Protein AF-A0A163G6R0-F1 (afdb_monomer_lite)

Radius of gyration: 25.72 Å; chains: 1; bounding box: 91×45×69 Å

Secondary structure (DSSP, 8-state):
-PPP-----THHHHHHHHHHHH-HHHHHHT--TTHHHHHHHHHHHHH-HHHHHHHHGGGS-S-GGGEEEEEEEEEETTEEEEEEEEETT--EEEEEEEEESSSPPPHHHHHHHHTT--TTEEEEEEESS--TT--SSEEE-TTS-EEEEEEHHHHHHHHHHHHHHHHHH-HHHHHHHHHHHHHHHHHHHHHHTT---TTT-BS-TTSTT-HHHHHHHHTT-HHHHHHHHHHHHHHHHHHHHHHH-TTSPB-----TTTPPTT-EEEEEEEETTEEEEEEEEEEEEETTEEEEEEEEEETTEEEEEEE-SS-HHHHHHHHHHHTSSS----TTTB----B--SS-SSEEETTTEEEEEEEBPTT-BHHHHHHHHHHHHHHHHHTHHHHHHHHTPPP-

InterPro domains:
  IPR029470 PD-(D/E)XK nuclease superfamily 4 [PF14281] (31-180)

Sequence (396 aa):
MAEPSKQREEGSGIDKLSILEDSPLFNLSLSSKELFHSNMIVWLFQQYPILGAEILSHWIGDDESNYSLERITREEKNRDIVAYFRSDTGIERTLIIENKVKSHPNRSQLERYSDNAAKNDYFLLLSLSIPKYIKGASFQLNNGVTWSFLSYEELANQLETLVEKIKKLNFYHAQILGDYVQFIRQLHHISYLATVDIVNDTYNWYSTKHPLVSQLRKLRIHDLYLKHIHAYLADELEVTMKSRVPSLPHTSETDWKVTPAGHFFTNSGFTKGTGLSEIKYAVGLLRGNVIIIGVQFQGDQFRLFIECESGANEIAEKLNAAGDWFRFNIGGITNNLEYPSKGTLFNKYGNTFRYRYVKINSNTSIKQIVDTAVEYIVHAYNNQSEIQVKLGLDPM

Structure (mmCIF, N/CA/C/O backbone):
data_AF-A0A163G6R0-F1
#
_entry.id   AF-A0A163G6R0-F1
#
loop_
_atom_site.group_PDB
_atom_site.id
_atom_site.type_symbol
_atom_site.label_atom_id
_atom_site.label_alt_id
_atom_site.label_comp_id
_atom_site.label_asym_id
_atom_site.label_entity_id
_atom_site.label_seq_id
_atom_site.pdbx_PDB_ins_code
_atom_site.Cartn_x
_atom_site.Cartn_y
_atom_site.Cartn_z
_atom_site.occupancy
_atom_site.B_iso_or_equiv
_atom_site.auth_seq_id
_atom_site.auth_comp_id
_atom_site.auth_asym_id
_atom_site.auth_atom_id
_atom_site.pdbx_PDB_model_num
ATOM 1 N N . MET A 1 1 ? -66.344 8.270 -2.846 1.00 42.97 1 MET A N 1
ATOM 2 C CA . MET A 1 1 ? -65.426 7.745 -1.814 1.00 42.97 1 MET A CA 1
ATOM 3 C C . MET A 1 1 ? -64.238 8.681 -1.772 1.00 42.97 1 MET A C 1
ATOM 5 O O . MET A 1 1 ? -63.551 8.787 -2.776 1.00 42.97 1 MET A O 1
ATOM 9 N N . ALA A 1 2 ? -64.088 9.441 -0.690 1.00 39.56 2 ALA A N 1
ATOM 10 C CA . ALA A 1 2 ? -62.941 10.322 -0.500 1.00 39.56 2 ALA A CA 1
ATOM 11 C C . ALA A 1 2 ? -61.728 9.475 -0.083 1.00 39.56 2 ALA A C 1
ATOM 13 O O . ALA A 1 2 ? -61.854 8.632 0.805 1.00 39.56 2 ALA A O 1
ATOM 14 N N . GLU A 1 3 ? -60.588 9.670 -0.747 1.00 39.41 3 GLU A N 1
ATOM 15 C CA . GLU A 1 3 ? -59.309 9.105 -0.313 1.00 39.41 3 GLU A CA 1
ATOM 16 C C . GLU A 1 3 ? -58.952 9.649 1.076 1.00 39.41 3 GLU A C 1
ATOM 18 O O . GLU A 1 3 ? -59.081 10.855 1.310 1.00 39.41 3 GLU A O 1
ATOM 23 N N . PRO A 1 4 ? -58.495 8.803 2.013 1.00 45.06 4 PRO A N 1
ATOM 24 C CA . PRO A 1 4 ? -58.031 9.294 3.294 1.00 45.06 4 PRO A CA 1
ATOM 25 C C . PRO A 1 4 ? -56.703 10.029 3.087 1.00 45.06 4 PRO A C 1
ATOM 27 O O . PRO A 1 4 ? -55.713 9.453 2.629 1.00 45.06 4 PRO A O 1
ATOM 30 N N . SER A 1 5 ? -56.681 11.310 3.453 1.00 45.22 5 SER A N 1
ATOM 31 C CA . SER A 1 5 ? -55.469 12.117 3.533 1.00 45.22 5 SER A CA 1
ATOM 32 C C . SER A 1 5 ? -54.498 11.479 4.530 1.00 45.22 5 SER A C 1
ATOM 34 O O . SER A 1 5 ? -54.685 11.584 5.743 1.00 45.22 5 SER A O 1
ATOM 36 N N . LYS A 1 6 ? -53.447 10.819 4.032 1.00 49.41 6 LYS A N 1
ATOM 37 C CA . LYS A 1 6 ? -52.290 10.436 4.848 1.00 49.41 6 LYS A CA 1
ATOM 38 C C . LYS A 1 6 ? -51.552 11.710 5.250 1.00 49.41 6 LYS A C 1
ATOM 40 O O . LYS A 1 6 ? -50.696 12.189 4.509 1.00 49.41 6 LYS A O 1
ATOM 45 N N . GLN A 1 7 ? -51.883 12.259 6.416 1.00 44.28 7 GLN A N 1
ATOM 46 C CA . GLN A 1 7 ? -50.962 13.147 7.116 1.00 44.28 7 GLN A CA 1
ATOM 47 C C . GLN A 1 7 ? -49.671 12.349 7.349 1.00 44.28 7 GLN A C 1
ATOM 49 O O . GLN A 1 7 ? -49.687 11.295 7.983 1.00 44.28 7 GLN A O 1
ATOM 54 N N . ARG A 1 8 ? -48.567 12.783 6.731 1.00 48.62 8 ARG A N 1
ATOM 55 C CA . ARG A 1 8 ? -47.242 12.210 6.983 1.00 48.62 8 ARG A CA 1
ATOM 56 C C . ARG A 1 8 ? -46.828 12.647 8.385 1.00 48.62 8 ARG A C 1
ATOM 58 O O . ARG A 1 8 ? -46.503 13.809 8.589 1.00 48.62 8 ARG A O 1
ATOM 65 N N . GLU A 1 9 ? -46.875 11.729 9.341 1.00 49.00 9 GLU A N 1
ATOM 66 C CA . GLU A 1 9 ? -46.348 11.944 10.689 1.00 49.00 9 GLU A CA 1
ATOM 67 C C . GLU A 1 9 ? -44.815 11.975 10.641 1.00 49.00 9 GLU A C 1
ATOM 69 O O . GLU A 1 9 ? -44.150 10.947 10.792 1.00 49.00 9 GLU A O 1
ATOM 74 N N . GLU A 1 10 ? -44.251 13.161 10.407 1.00 46.97 10 GLU A N 1
ATOM 75 C CA . GLU A 1 10 ? -42.801 13.406 10.368 1.00 46.97 10 GLU A CA 1
ATOM 76 C C . GLU A 1 10 ? -42.101 13.005 11.682 1.00 46.97 10 GLU A C 1
ATOM 78 O O . GLU A 1 10 ? -40.976 12.510 11.649 1.00 46.97 10 GLU A O 1
ATOM 83 N N . GLY A 1 11 ? -42.793 13.094 12.827 1.00 46.81 11 GLY A N 1
ATOM 84 C CA . GLY A 1 11 ? -42.267 12.684 14.137 1.00 46.81 11 GLY A CA 1
ATOM 85 C C . GLY A 1 11 ? -41.989 11.179 14.276 1.00 46.81 11 GLY A C 1
ATOM 86 O O . GLY A 1 11 ? -41.024 10.803 14.927 1.00 46.81 11 GLY A O 1
ATOM 87 N N . SER A 1 12 ? -42.755 10.313 13.597 1.00 48.72 12 SER A N 1
ATOM 88 C CA . SER A 1 12 ? -42.547 8.848 13.627 1.00 48.72 12 SER A CA 1
ATOM 89 C C . SER A 1 12 ? -41.352 8.377 12.783 1.00 48.72 12 SER A C 1
ATOM 91 O O . SER A 1 12 ? -40.947 7.213 12.848 1.00 48.72 12 SER A O 1
ATOM 93 N N . GLY A 1 13 ? -40.823 9.265 11.932 1.00 43.59 13 GLY A N 1
ATOM 94 C CA . GLY A 1 13 ? -39.677 8.990 11.072 1.00 43.59 13 GLY A CA 1
ATOM 95 C C . GLY A 1 13 ? -38.349 9.084 11.817 1.00 43.59 13 GLY A C 1
ATOM 96 O O . GLY A 1 13 ? -37.465 8.277 11.551 1.00 43.59 13 GLY A O 1
ATOM 97 N N . ILE A 1 14 ? -38.230 10.010 12.772 1.00 58.19 14 ILE A N 1
ATOM 98 C CA . ILE A 1 14 ? -36.992 10.256 13.530 1.00 58.19 14 ILE A CA 1
ATOM 99 C C . ILE A 1 14 ? -36.628 9.037 14.390 1.00 58.19 14 ILE A C 1
ATOM 101 O O . ILE A 1 14 ? -35.497 8.566 14.321 1.00 58.19 14 ILE A O 1
ATOM 105 N N . ASP A 1 15 ? -37.604 8.435 15.072 1.00 58.03 15 ASP A N 1
ATOM 106 C CA . ASP A 1 15 ? -37.396 7.208 15.860 1.00 58.03 15 ASP A CA 1
ATOM 107 C C . ASP A 1 15 ? -37.007 5.995 14.997 1.00 58.03 15 ASP A C 1
ATOM 109 O O . ASP A 1 15 ? -36.406 5.040 15.476 1.00 58.03 15 ASP A O 1
ATOM 113 N N . LYS A 1 16 ? -37.344 5.999 13.702 1.00 59.19 16 LYS A N 1
ATOM 114 C CA . LYS A 1 16 ? -36.913 4.945 12.769 1.00 59.19 16 LYS A CA 1
ATOM 115 C C . LYS A 1 16 ? -35.513 5.192 12.220 1.00 59.19 16 LYS A C 1
ATOM 117 O O . LYS A 1 16 ? -34.847 4.230 11.842 1.00 59.19 16 LYS A O 1
ATOM 122 N N . LEU A 1 17 ? -35.082 6.452 12.156 1.00 63.09 17 LEU A N 1
ATOM 123 C CA . LEU A 1 17 ? -33.722 6.813 11.764 1.00 63.09 17 LEU A CA 1
ATOM 124 C C . LEU A 1 17 ? -32.729 6.407 12.853 1.00 63.09 17 LEU A C 1
ATOM 126 O O . LEU A 1 17 ? -31.742 5.760 12.517 1.00 63.09 17 LEU A O 1
ATOM 130 N N . SER A 1 18 ? -33.039 6.649 14.131 1.00 70.44 18 SER A N 1
ATOM 131 C CA . SER A 1 18 ? -32.190 6.192 15.242 1.00 70.44 18 SER A CA 1
ATOM 132 C C . SER A 1 18 ? -32.032 4.667 15.264 1.00 70.44 18 SER A C 1
ATOM 134 O O . SER A 1 18 ? -30.924 4.168 15.406 1.00 70.44 18 SER A O 1
ATOM 136 N N . ILE A 1 19 ? -33.097 3.904 14.975 1.00 74.69 19 ILE A N 1
ATOM 137 C CA . ILE A 1 19 ? -33.014 2.435 14.832 1.00 74.69 19 ILE A CA 1
ATOM 138 C C . ILE A 1 19 ? -32.020 2.013 13.733 1.00 74.69 19 ILE A C 1
ATOM 140 O O . ILE A 1 19 ? -31.341 0.991 13.868 1.00 74.69 19 ILE A O 1
ATOM 144 N N . LEU A 1 20 ? -31.945 2.756 12.624 1.00 70.50 20 LEU A N 1
ATOM 145 C CA . LEU A 1 20 ? -30.980 2.475 11.558 1.00 70.50 20 LEU A CA 1
ATOM 146 C C . LEU A 1 20 ? -29.564 2.903 11.952 1.00 70.50 20 LEU A C 1
ATOM 148 O O . LEU A 1 20 ? -28.630 2.143 11.705 1.00 70.50 20 LEU A O 1
ATOM 152 N N . GLU A 1 21 ? -29.403 4.062 12.587 1.00 74.69 21 GLU A N 1
ATOM 153 C CA . GLU A 1 21 ? -28.114 4.554 13.097 1.00 74.69 21 GLU A CA 1
ATOM 154 C C . GLU A 1 21 ? -27.514 3.612 14.150 1.00 74.69 21 GLU A C 1
ATOM 156 O O . GLU A 1 21 ? -26.311 3.343 14.125 1.00 74.69 21 GLU A O 1
ATOM 161 N N . ASP A 1 22 ? -28.352 3.018 14.997 1.00 79.31 22 ASP A N 1
ATOM 162 C CA . ASP A 1 22 ? -27.940 2.049 16.013 1.00 79.31 22 ASP A CA 1
ATOM 163 C C . ASP A 1 22 ? -27.704 0.648 15.430 1.00 79.31 22 ASP A C 1
ATOM 165 O O . ASP A 1 22 ? -26.999 -0.168 16.028 1.00 79.31 22 ASP A O 1
ATOM 169 N N . SER A 1 23 ? -28.242 0.351 14.242 1.00 76.75 23 SER A N 1
ATOM 170 C CA . SER A 1 23 ? -28.108 -0.961 13.613 1.00 76.75 23 SER A CA 1
ATOM 171 C C . SER A 1 23 ? -26.678 -1.200 13.110 1.00 76.75 23 SER A C 1
ATOM 173 O O . SER A 1 23 ? -26.231 -0.529 12.168 1.00 76.75 23 SER A O 1
ATOM 175 N N . PRO A 1 24 ? -25.962 -2.221 13.625 1.00 77.38 24 PRO A N 1
ATOM 176 C CA . PRO A 1 24 ? -24.638 -2.561 13.115 1.00 77.38 24 PRO A CA 1
ATOM 177 C C . PRO A 1 24 ? -24.695 -2.937 11.634 1.00 77.38 24 PRO A C 1
ATOM 179 O O . PRO A 1 24 ? -23.889 -2.470 10.839 1.00 77.38 24 PRO A O 1
ATOM 182 N N . LEU A 1 25 ? -25.686 -3.733 11.221 1.00 77.38 25 LEU A N 1
ATOM 183 C CA . LEU A 1 25 ? -25.806 -4.177 9.829 1.00 77.38 25 LEU A CA 1
ATOM 184 C C . LEU A 1 25 ? -26.033 -3.014 8.864 1.00 77.38 25 LEU A C 1
ATOM 186 O O . LEU A 1 25 ? -25.493 -3.033 7.758 1.00 77.38 25 LEU A O 1
ATOM 190 N N . PHE A 1 26 ? -26.797 -1.999 9.275 1.00 71.94 26 PHE A N 1
ATOM 191 C CA . PHE A 1 26 ? -26.975 -0.803 8.461 1.00 71.94 26 PHE A CA 1
ATOM 192 C C . PHE A 1 26 ? -25.646 -0.061 8.301 1.00 71.94 26 PHE A C 1
ATOM 194 O O . PHE A 1 26 ? -25.218 0.150 7.167 1.00 71.94 26 PHE A O 1
ATOM 201 N N . ASN A 1 27 ? -24.933 0.213 9.398 1.00 72.44 27 ASN A N 1
ATOM 202 C CA . ASN A 1 27 ? -23.623 0.874 9.363 1.00 72.44 27 ASN A CA 1
ATOM 203 C C . ASN A 1 27 ? -22.598 0.124 8.498 1.00 72.44 27 ASN A C 1
ATOM 205 O O . ASN A 1 27 ? -21.865 0.735 7.715 1.00 72.44 27 ASN A O 1
ATOM 209 N N . LEU A 1 28 ? -22.579 -1.207 8.575 1.00 76.56 28 LEU A N 1
ATOM 210 C CA . LEU A 1 28 ? -21.719 -2.048 7.743 1.00 76.56 28 LEU A CA 1
ATOM 211 C C . LEU A 1 28 ? -22.122 -2.011 6.257 1.00 76.56 28 LEU A C 1
ATOM 213 O O . LEU A 1 28 ? -21.251 -2.028 5.384 1.00 76.56 28 LEU A O 1
ATOM 217 N N . SER A 1 29 ? -23.420 -1.916 5.949 1.00 64.94 29 SER A N 1
ATOM 218 C CA . SER A 1 29 ? -23.933 -1.903 4.568 1.00 64.94 29 SER A CA 1
ATOM 219 C C . SER A 1 29 ? -23.537 -0.664 3.756 1.00 64.94 29 SER A C 1
ATOM 221 O O . SER A 1 29 ? -23.479 -0.732 2.530 1.00 64.94 29 SER A O 1
ATOM 223 N N . LEU A 1 30 ? -23.210 0.449 4.420 1.00 61.50 30 LEU A N 1
ATOM 224 C CA . LEU A 1 30 ? -22.881 1.729 3.780 1.00 61.50 30 LEU A CA 1
ATOM 225 C C . LEU A 1 30 ? -21.508 1.744 3.080 1.00 61.50 30 LEU A C 1
ATOM 227 O O . LEU A 1 30 ? -21.085 2.779 2.569 1.00 61.50 30 LEU A O 1
ATOM 231 N N . SER A 1 31 ? -20.773 0.629 3.082 1.00 60.69 31 SER A N 1
ATOM 232 C CA . SER A 1 31 ? -19.325 0.644 2.900 1.00 60.69 31 SER A CA 1
ATOM 233 C C . SER A 1 31 ? -18.798 -0.241 1.766 1.00 60.69 31 SER A C 1
ATOM 235 O O . SER A 1 31 ? -19.304 -1.322 1.465 1.00 60.69 31 SER A O 1
ATOM 237 N N . SER A 1 32 ? -17.694 0.202 1.154 1.00 63.94 32 SER A N 1
ATOM 238 C CA . SER A 1 32 ? -16.769 -0.717 0.485 1.00 63.94 32 SER A CA 1
ATOM 239 C C . SER A 1 32 ? -15.986 -1.500 1.549 1.00 63.94 32 SER A C 1
ATOM 241 O O . SER A 1 32 ? -15.882 -1.053 2.685 1.00 63.94 32 SER A O 1
ATOM 243 N N . LYS A 1 33 ? -15.359 -2.632 1.197 1.00 62.81 33 LYS A N 1
ATOM 244 C CA . LYS A 1 33 ? -14.623 -3.458 2.182 1.00 62.81 33 LYS A CA 1
ATOM 245 C C . LYS A 1 33 ? -13.584 -2.702 3.035 1.00 62.81 33 LYS A C 1
ATOM 247 O O . LYS A 1 33 ? -13.206 -3.227 4.061 1.00 62.81 33 LYS A O 1
ATOM 252 N N . GLU A 1 34 ? -13.059 -1.554 2.597 1.00 65.50 34 GLU A N 1
ATOM 253 C CA . GLU A 1 34 ? -12.105 -0.765 3.404 1.00 65.50 34 GLU A CA 1
ATOM 254 C C . GLU A 1 34 ? -12.852 0.112 4.418 1.00 65.50 34 GLU A C 1
ATOM 256 O O . GLU A 1 34 ? -12.604 0.029 5.617 1.00 65.50 34 GLU A O 1
ATOM 261 N N . LEU A 1 35 ? -13.882 0.825 3.953 1.00 81.94 35 LEU A N 1
ATOM 262 C CA . LEU A 1 35 ? -14.764 1.633 4.797 1.00 81.94 35 LEU A CA 1
ATOM 263 C C . LEU A 1 35 ? -15.537 0.789 5.823 1.00 81.94 35 LEU A C 1
ATOM 265 O O . LEU A 1 35 ? -15.891 1.306 6.874 1.00 81.94 35 LEU A O 1
ATOM 269 N N . PHE A 1 36 ? -15.758 -0.500 5.548 1.00 87.75 36 PHE A N 1
ATOM 270 C CA . PHE A 1 36 ? -16.433 -1.439 6.448 1.00 87.75 36 PHE A CA 1
ATOM 271 C C . PHE A 1 36 ? -15.798 -1.458 7.836 1.00 87.75 36 PHE A C 1
ATOM 273 O O . PHE A 1 36 ? -16.500 -1.387 8.842 1.00 87.75 36 PHE A O 1
ATOM 280 N N . HIS A 1 37 ? -14.468 -1.511 7.892 1.00 91.12 37 HIS A N 1
ATOM 281 C CA . HIS A 1 37 ? -13.747 -1.621 9.154 1.00 91.12 37 HIS A CA 1
ATOM 282 C C . HIS A 1 37 ? -13.792 -0.314 9.941 1.00 91.12 37 HIS A C 1
ATOM 284 O O . HIS A 1 37 ? -14.071 -0.330 11.138 1.00 91.12 37 HIS A O 1
ATOM 290 N N . SER A 1 38 ? -13.610 0.823 9.265 1.00 92.31 38 SER A N 1
ATOM 291 C CA . SER A 1 38 ? -13.758 2.128 9.910 1.00 92.31 38 SER A CA 1
ATOM 292 C C . SER A 1 38 ? -15.194 2.362 10.388 1.00 92.31 38 SER A C 1
ATOM 294 O O . SER A 1 38 ? -15.383 2.870 11.488 1.00 92.31 38 SER A O 1
ATOM 296 N N . ASN A 1 39 ? -16.211 1.941 9.623 1.00 91.31 39 ASN A N 1
ATOM 297 C CA . ASN A 1 39 ? -17.617 2.008 10.044 1.00 91.31 39 ASN A CA 1
ATOM 298 C C . ASN A 1 39 ? -17.863 1.175 11.296 1.00 91.31 39 ASN A C 1
ATOM 300 O O . ASN A 1 39 ? -18.479 1.670 12.231 1.00 91.31 39 ASN A O 1
ATOM 304 N N . MET A 1 40 ? -17.364 -0.061 11.322 1.00 94.12 40 MET A N 1
ATOM 305 C CA . MET A 1 40 ? -17.525 -0.952 12.466 1.00 94.12 40 MET A CA 1
ATOM 306 C C . MET A 1 40 ? -16.916 -0.358 13.742 1.00 94.12 40 MET A C 1
ATOM 308 O O . MET A 1 40 ? -17.565 -0.347 14.784 1.00 94.12 40 MET A O 1
ATOM 312 N N . ILE A 1 41 ? -15.685 0.159 13.654 1.00 95.56 41 ILE A N 1
ATOM 313 C CA . ILE A 1 41 ? -14.967 0.746 14.797 1.00 95.56 41 ILE A CA 1
ATOM 314 C C . ILE A 1 41 ? -15.673 2.013 15.290 1.00 95.56 41 ILE A C 1
ATOM 316 O O . ILE A 1 41 ? -15.915 2.156 16.487 1.00 95.56 41 ILE A O 1
ATOM 320 N N . VAL A 1 42 ? -16.033 2.920 14.375 1.00 95.56 42 VAL A N 1
ATOM 321 C CA . VAL A 1 42 ? -16.710 4.172 14.738 1.00 95.56 42 VAL A CA 1
ATOM 322 C C . VAL A 1 42 ? -18.091 3.904 15.323 1.00 95.56 42 VAL A C 1
ATOM 324 O O . VAL A 1 42 ? -18.382 4.437 16.388 1.00 95.56 42 VAL A O 1
ATOM 327 N N . TRP A 1 43 ? -18.899 3.038 14.705 1.00 95.75 43 TRP A N 1
ATOM 328 C CA . TRP A 1 43 ? -20.197 2.632 15.255 1.00 95.75 43 TRP A CA 1
ATOM 329 C C . TRP A 1 43 ? -20.040 2.056 16.665 1.00 95.75 43 TRP A C 1
ATOM 331 O O . TRP A 1 43 ? -20.712 2.505 17.590 1.00 95.75 43 TRP A O 1
ATOM 341 N N . LEU A 1 44 ? -19.105 1.120 16.864 1.00 96.88 44 LEU A N 1
ATOM 342 C CA . LEU A 1 44 ? -18.897 0.476 18.161 1.00 96.88 44 LEU A CA 1
ATOM 343 C C . LEU A 1 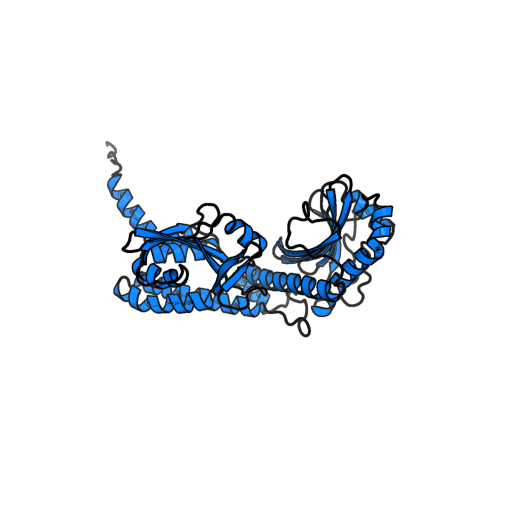44 ? -18.600 1.499 19.263 1.00 96.88 44 LEU A C 1
ATOM 345 O O . LEU A 1 44 ? -19.191 1.439 20.339 1.00 96.88 44 LEU A O 1
ATOM 349 N N . PHE A 1 45 ? -17.698 2.443 19.001 1.00 97.50 45 PHE A N 1
ATOM 350 C CA . PHE A 1 45 ? -17.276 3.421 20.002 1.00 97.50 45 PHE A CA 1
ATOM 351 C C . PHE A 1 45 ? -18.218 4.624 20.127 1.00 97.50 45 PHE A C 1
ATOM 353 O O . PHE A 1 45 ? -18.190 5.289 21.156 1.00 97.50 45 PHE A O 1
ATOM 360 N N . GLN A 1 46 ? -19.103 4.867 19.157 1.00 96.06 46 GLN A N 1
ATOM 361 C CA . GLN A 1 46 ? -20.248 5.768 19.341 1.00 96.06 46 GLN A CA 1
ATOM 362 C C . GLN A 1 46 ? -21.308 5.149 20.257 1.00 96.06 46 GLN A C 1
ATOM 364 O O . GLN A 1 46 ? -21.849 5.837 21.117 1.00 96.06 46 GLN A O 1
ATOM 369 N N . GLN A 1 47 ? -21.572 3.849 20.107 1.00 95.81 47 GLN A N 1
ATOM 370 C CA . GLN A 1 47 ? -22.549 3.126 20.927 1.00 95.81 47 GLN A CA 1
ATOM 371 C C . GLN A 1 47 ? -22.035 2.844 22.347 1.00 95.81 47 GLN A C 1
ATOM 373 O O . GLN A 1 47 ? -22.808 2.812 23.304 1.00 95.81 47 GLN A O 1
ATOM 378 N N . TYR A 1 48 ? -20.722 2.654 22.501 1.00 97.31 48 TYR A N 1
ATOM 379 C CA . TYR A 1 48 ? -20.079 2.334 23.776 1.00 97.31 48 TYR A CA 1
ATOM 380 C C . TYR A 1 48 ? -18.876 3.250 24.056 1.00 97.31 48 TYR A C 1
ATOM 382 O O . TYR A 1 48 ? -17.747 2.760 24.139 1.00 97.31 48 TYR A O 1
ATOM 390 N N . PRO A 1 49 ? -19.075 4.568 24.244 1.00 96.31 49 PRO A N 1
ATOM 391 C CA . PRO A 1 49 ? -17.978 5.534 24.344 1.00 96.31 49 PRO A CA 1
ATOM 392 C C . PRO A 1 49 ? -17.051 5.287 25.538 1.00 96.31 49 PRO A C 1
ATOM 394 O O . PRO A 1 49 ? -15.844 5.458 25.412 1.00 96.31 49 PRO A O 1
ATOM 397 N N . ILE A 1 50 ? -17.576 4.795 26.666 1.00 95.69 50 ILE A N 1
ATOM 398 C CA . ILE A 1 50 ? -16.761 4.420 27.836 1.00 95.69 50 ILE A CA 1
ATOM 399 C C . ILE A 1 50 ? -15.802 3.269 27.492 1.00 95.69 50 ILE A C 1
ATOM 401 O O . ILE A 1 50 ? -14.629 3.312 27.848 1.00 95.69 50 ILE A O 1
ATOM 405 N N . LEU A 1 51 ? -16.282 2.253 26.764 1.00 96.38 51 LEU A N 1
ATOM 406 C CA . LEU A 1 51 ? -15.442 1.135 26.319 1.00 96.38 51 LEU A CA 1
ATOM 407 C C . LEU A 1 51 ? -14.485 1.563 25.199 1.00 96.38 51 LEU A C 1
ATOM 409 O O . LEU A 1 51 ? -13.370 1.061 25.113 1.00 96.38 51 LEU A O 1
ATOM 413 N N . GLY A 1 52 ? -14.903 2.508 24.353 1.00 95.94 52 GLY A N 1
ATOM 414 C CA . GLY A 1 52 ? -14.032 3.132 23.362 1.00 95.94 52 GLY A CA 1
ATOM 415 C C . GLY A 1 52 ? -12.885 3.904 24.003 1.00 95.94 52 GLY A C 1
ATOM 416 O O . GLY A 1 52 ? -11.752 3.775 23.548 1.00 95.94 52 GLY A O 1
ATOM 417 N N . ALA A 1 53 ? -13.154 4.639 25.085 1.00 95.00 53 ALA A N 1
ATOM 418 C CA . ALA A 1 53 ? -12.125 5.312 25.868 1.00 95.00 53 ALA A CA 1
ATOM 419 C C . ALA A 1 53 ? -11.147 4.309 26.490 1.00 95.00 53 ALA A C 1
ATOM 421 O O . ALA A 1 53 ? -9.948 4.500 26.342 1.00 95.00 53 ALA A O 1
ATOM 422 N N . GLU A 1 54 ? -11.644 3.210 27.076 1.00 93.38 54 GLU A N 1
ATOM 423 C CA . GLU A 1 54 ? -10.806 2.136 27.638 1.00 93.38 54 GLU A CA 1
ATOM 424 C C . GLU A 1 54 ? -9.808 1.570 26.620 1.00 93.38 54 GLU A C 1
ATOM 426 O O . GLU A 1 54 ? -8.688 1.229 26.979 1.00 93.38 54 GLU A O 1
ATOM 431 N N . ILE A 1 55 ? -10.196 1.467 25.348 1.00 94.44 55 ILE A N 1
ATOM 432 C CA . ILE A 1 55 ? -9.308 0.964 24.301 1.00 94.44 55 ILE A CA 1
ATOM 433 C C . ILE A 1 55 ? -8.384 2.060 23.770 1.00 94.44 55 ILE A C 1
ATOM 435 O O . ILE A 1 55 ? -7.170 1.878 23.734 1.00 94.44 55 ILE A O 1
ATOM 439 N N . LEU A 1 56 ? -8.942 3.189 23.338 1.00 95.69 56 LEU A N 1
ATOM 440 C CA . LEU A 1 56 ? -8.226 4.170 22.524 1.00 95.69 56 LEU A CA 1
ATOM 441 C C . LEU A 1 56 ? -7.361 5.156 23.323 1.00 95.69 56 LEU A C 1
ATOM 443 O O . LEU A 1 56 ? -6.475 5.780 22.731 1.00 95.69 56 LEU A O 1
ATOM 447 N N . SER A 1 57 ? -7.582 5.314 24.632 1.00 93.62 57 SER A N 1
ATOM 448 C CA . SER A 1 57 ? -6.801 6.256 25.446 1.00 93.62 57 SER A CA 1
ATOM 449 C C . SER A 1 57 ? -5.314 5.884 25.540 1.00 93.62 57 SER A C 1
ATOM 451 O O . SER A 1 57 ? -4.479 6.769 25.711 1.00 93.62 57 SER A O 1
ATOM 453 N N . HIS A 1 58 ? -4.962 4.621 25.282 1.00 92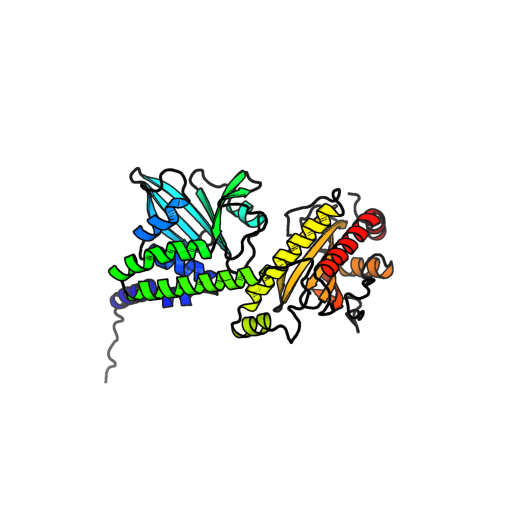.06 58 HIS A N 1
ATOM 454 C CA . HIS A 1 58 ? -3.579 4.134 25.224 1.00 92.06 58 HIS A CA 1
ATOM 455 C C . HIS A 1 58 ? -2.669 4.875 24.234 1.00 92.06 58 HIS A C 1
ATOM 457 O O . HIS A 1 58 ? -1.444 4.801 24.318 1.00 92.06 58 HIS A O 1
ATOM 463 N N . TRP A 1 59 ? -3.247 5.592 23.266 1.00 94.19 59 TRP A N 1
ATOM 464 C CA . TRP A 1 59 ? -2.486 6.281 22.221 1.00 94.19 59 TRP A CA 1
ATOM 465 C C . TRP A 1 59 ? -2.541 7.800 22.300 1.00 94.19 59 TRP A C 1
ATOM 467 O O . TRP A 1 59 ? -2.039 8.458 21.392 1.00 94.19 59 TRP A O 1
ATOM 477 N N . ILE A 1 60 ? -3.107 8.371 23.366 1.00 92.56 60 ILE A N 1
ATOM 478 C CA . ILE A 1 60 ? -3.182 9.829 23.535 1.00 92.56 60 ILE A CA 1
ATOM 479 C C . ILE A 1 60 ? -2.171 10.370 24.551 1.00 92.56 60 ILE A C 1
ATOM 481 O O . ILE A 1 60 ? -2.381 11.446 25.096 1.00 92.56 60 ILE A O 1
ATOM 485 N N . GLY A 1 61 ? -1.056 9.672 24.787 1.00 83.19 61 GLY A N 1
ATOM 486 C CA . GLY A 1 61 ? 0.049 10.121 25.644 1.00 83.19 61 GLY A CA 1
ATOM 487 C C . GLY A 1 61 ? -0.143 9.824 27.133 1.00 83.19 61 GLY A C 1
ATOM 488 O O . GLY A 1 61 ? -1.092 9.158 27.525 1.00 83.19 61 GLY A O 1
ATOM 489 N N . ASP A 1 62 ? 0.764 10.341 27.966 1.00 68.31 62 ASP A N 1
ATOM 490 C CA . ASP A 1 62 ? 0.814 10.001 29.391 1.00 68.31 62 ASP A CA 1
ATOM 491 C C . ASP A 1 62 ? -0.452 10.487 30.139 1.00 68.31 62 ASP A C 1
ATOM 493 O O . ASP A 1 62 ? -0.941 11.603 29.896 1.00 68.31 62 ASP A O 1
ATOM 497 N N . ASP A 1 63 ? -0.954 9.641 31.048 1.00 70.44 63 ASP A N 1
ATOM 498 C CA . ASP A 1 63 ? -2.180 9.786 31.863 1.00 70.44 63 ASP A CA 1
ATOM 499 C C . ASP A 1 63 ? -3.514 9.478 31.146 1.00 70.44 63 ASP A C 1
ATOM 501 O O . ASP A 1 63 ? -4.392 10.323 30.970 1.00 70.44 63 ASP A O 1
ATOM 505 N N . GLU A 1 64 ? -3.657 8.221 30.729 1.00 70.00 64 GLU A N 1
ATOM 506 C CA . GLU A 1 64 ? -4.778 7.685 29.945 1.00 70.00 64 GLU A CA 1
ATOM 507 C C . GLU A 1 64 ? -6.089 7.565 30.743 1.00 70.00 64 GLU A C 1
ATOM 509 O O . GLU A 1 64 ? -7.177 7.598 30.167 1.00 70.00 64 GLU A O 1
ATOM 514 N N . SER A 1 65 ? -6.001 7.428 32.073 1.00 70.88 65 SER A N 1
ATOM 515 C CA . SER A 1 65 ? -7.140 7.111 32.948 1.00 70.88 65 SER A CA 1
ATOM 516 C C . SER A 1 65 ? -8.127 8.261 33.162 1.00 70.88 65 SER A C 1
ATOM 518 O O . SER A 1 65 ? -9.223 8.023 33.663 1.00 70.88 65 SER A O 1
ATOM 520 N N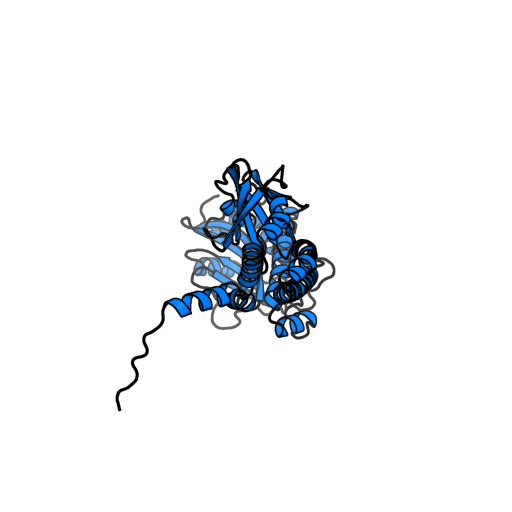 . ASN A 1 66 ? -7.757 9.486 32.780 1.00 85.69 66 ASN A N 1
ATOM 521 C CA . ASN A 1 66 ? -8.516 10.705 33.078 1.00 85.69 66 ASN A CA 1
ATOM 522 C C . ASN A 1 66 ? -9.233 11.306 31.857 1.00 85.69 66 ASN A C 1
ATOM 524 O O . ASN A 1 66 ? -9.639 12.465 31.915 1.00 85.69 66 ASN A O 1
ATOM 528 N N . TYR A 1 67 ? -9.351 10.568 30.746 1.00 91.88 67 TYR A N 1
ATOM 529 C CA . TYR A 1 67 ? -9.949 11.064 29.501 1.00 91.88 67 TYR A CA 1
ATOM 530 C C . TYR A 1 67 ? -11.230 10.314 29.121 1.00 91.88 67 TYR A C 1
ATOM 532 O O . TYR A 1 67 ? -11.247 9.084 29.042 1.00 91.88 67 TYR A O 1
ATOM 540 N N . SER A 1 68 ? -12.286 11.064 28.799 1.00 93.94 68 SER A N 1
ATOM 541 C CA . SER A 1 68 ? -13.505 10.553 28.166 1.00 93.94 68 SER A CA 1
ATOM 542 C C . SER A 1 68 ? -13.411 10.653 26.645 1.00 93.94 68 SER A C 1
ATOM 544 O O . SER A 1 68 ? -12.849 11.607 26.103 1.00 93.94 68 SER A O 1
ATOM 546 N N . LEU A 1 69 ? -13.990 9.679 25.938 1.00 96.88 69 LEU A N 1
ATOM 547 C CA . LEU A 1 69 ? -14.217 9.772 24.497 1.00 96.88 69 LEU A CA 1
ATOM 548 C C . LEU A 1 69 ? -15.485 10.602 24.248 1.00 96.88 69 LEU A C 1
ATOM 550 O O . LEU A 1 69 ? -16.594 10.123 24.473 1.00 96.88 69 LEU A O 1
ATOM 554 N N . GLU A 1 70 ? -15.317 11.833 23.770 1.00 96.25 70 GLU A N 1
ATOM 555 C CA . GLU A 1 70 ? -16.421 12.773 23.520 1.00 96.25 70 GLU A CA 1
ATOM 556 C C . GLU A 1 70 ? -17.070 12.542 22.155 1.00 96.25 70 GLU A C 1
ATOM 558 O O . GLU A 1 70 ? -18.286 12.623 21.989 1.00 96.25 70 GLU A O 1
ATOM 563 N N . ARG A 1 71 ? -16.238 12.289 21.141 1.00 96.06 71 ARG A N 1
ATOM 564 C CA . ARG A 1 71 ? -16.686 12.133 19.757 1.00 96.06 71 ARG A CA 1
ATOM 565 C C . ARG A 1 71 ? -15.732 11.235 18.995 1.00 96.06 71 ARG A C 1
ATOM 567 O O . ARG A 1 71 ? -14.521 11.353 19.130 1.00 96.06 71 ARG A O 1
ATOM 574 N N . ILE A 1 72 ? -16.274 10.410 18.111 1.00 96.81 72 ILE A N 1
ATOM 575 C CA . ILE A 1 72 ? -15.500 9.683 17.108 1.00 96.81 72 ILE A CA 1
ATOM 576 C C . ILE A 1 72 ? -16.201 9.776 15.753 1.00 96.81 72 ILE A C 1
ATOM 578 O O . ILE A 1 72 ? -17.426 9.674 15.661 1.00 96.81 72 ILE A O 1
ATOM 582 N N . THR A 1 73 ? -15.427 10.040 14.704 1.00 94.75 73 THR A N 1
ATOM 583 C CA . THR A 1 73 ? -15.926 10.316 13.348 1.00 94.75 73 THR A CA 1
ATOM 584 C C . THR A 1 73 ? -15.033 9.704 12.282 1.00 94.75 73 THR A C 1
ATOM 586 O O . THR A 1 73 ? -13.888 9.353 12.559 1.00 94.75 73 THR A O 1
ATOM 589 N N . ARG A 1 74 ? -15.551 9.604 11.054 1.00 92.12 74 ARG A N 1
ATOM 590 C CA . ARG A 1 74 ? -14.812 9.130 9.878 1.00 92.12 74 ARG A CA 1
ATOM 591 C C . ARG A 1 74 ? -14.628 10.229 8.845 1.00 92.12 74 ARG A C 1
ATOM 593 O O . ARG A 1 74 ? -15.443 11.146 8.780 1.00 92.12 74 ARG A O 1
ATOM 600 N N . GLU A 1 75 ? -13.619 10.051 7.997 1.00 85.25 75 GLU A N 1
ATOM 601 C CA . GLU A 1 75 ? -13.389 10.830 6.769 1.00 85.25 75 GLU A CA 1
ATOM 602 C C . GLU A 1 75 ? -13.290 12.354 7.005 1.00 85.25 75 GLU A C 1
ATOM 604 O O . GLU A 1 75 ? -13.475 13.159 6.090 1.00 85.25 75 GLU A O 1
ATOM 609 N N . GLU A 1 76 ? -12.940 12.780 8.227 1.00 84.81 76 GLU A N 1
ATOM 610 C CA . GLU A 1 76 ? -12.748 14.194 8.550 1.00 84.81 76 GLU A CA 1
ATOM 611 C C . GLU A 1 76 ? -11.419 14.672 7.947 1.00 84.81 76 GLU A C 1
ATOM 613 O O . GLU A 1 76 ? -10.345 14.197 8.313 1.00 84.81 76 GLU A O 1
ATOM 618 N N . LYS A 1 77 ? -11.479 15.620 7.001 1.00 80.94 77 LYS A N 1
ATOM 619 C CA . LYS A 1 77 ? -10.295 16.179 6.313 1.00 80.94 77 LYS A CA 1
ATOM 620 C C . LYS A 1 77 ? -9.414 15.103 5.647 1.00 80.94 77 LYS A C 1
ATOM 622 O O . LYS A 1 77 ? -8.191 15.213 5.660 1.00 80.94 77 LYS A O 1
ATOM 627 N N . ASN A 1 78 ? -10.037 14.088 5.040 1.00 80.62 78 ASN A N 1
ATOM 628 C CA . ASN A 1 78 ? -9.371 12.940 4.398 1.00 80.62 78 ASN A CA 1
ATOM 629 C C . ASN A 1 78 ? -8.607 12.008 5.362 1.00 80.62 78 ASN A C 1
ATOM 631 O O . ASN A 1 78 ? -7.690 11.313 4.920 1.00 80.62 78 ASN A O 1
ATOM 635 N N . ARG A 1 79 ? -8.965 12.006 6.654 1.00 86.19 79 ARG A N 1
ATOM 636 C CA . ARG A 1 79 ? -8.462 11.068 7.673 1.00 86.19 79 ARG A CA 1
ATOM 637 C C . ARG A 1 79 ? -9.483 9.958 7.894 1.00 86.19 79 ARG A C 1
ATOM 639 O O . ARG A 1 79 ? -10.670 10.259 8.007 1.00 86.19 79 ARG A O 1
ATOM 646 N N . ASP A 1 80 ? -9.048 8.705 7.994 1.00 91.00 80 ASP A N 1
ATOM 647 C CA . ASP A 1 80 ? -9.978 7.568 8.052 1.00 91.00 80 ASP A CA 1
ATOM 648 C C . ASP A 1 80 ? -10.869 7.588 9.300 1.00 91.00 80 ASP A C 1
ATOM 650 O O . ASP A 1 80 ? -12.094 7.473 9.180 1.00 91.00 80 ASP A O 1
ATOM 654 N N . ILE A 1 81 ? -10.275 7.749 10.488 1.00 95.81 81 ILE A N 1
ATOM 655 C CA . ILE A 1 81 ? -10.986 7.855 11.769 1.00 95.81 81 ILE A CA 1
ATOM 656 C C . ILE A 1 81 ? -10.333 8.946 12.624 1.00 95.81 81 ILE A C 1
ATOM 658 O O . ILE A 1 81 ? -9.109 9.052 12.696 1.00 95.81 81 ILE A O 1
ATOM 662 N N . VAL A 1 82 ? -11.153 9.746 13.304 1.00 96.94 82 VAL A N 1
ATOM 663 C CA . VAL A 1 82 ? -10.695 10.754 14.267 1.00 96.94 82 VAL A CA 1
ATOM 664 C C . VAL A 1 82 ? -11.507 10.635 15.550 1.00 96.94 82 VAL A C 1
ATOM 666 O O . VAL A 1 82 ? -12.738 10.693 15.503 1.00 96.94 82 VAL A O 1
ATOM 669 N N . ALA A 1 83 ? -10.819 10.467 16.677 1.00 97.62 83 ALA A N 1
ATOM 670 C CA . ALA A 1 83 ? -11.391 10.388 18.015 1.00 97.62 83 ALA A CA 1
ATOM 671 C C . ALA A 1 83 ? -10.962 11.601 18.853 1.00 97.62 83 ALA A C 1
ATOM 673 O O . ALA A 1 83 ? -9.790 11.972 18.875 1.00 97.62 83 ALA A O 1
ATOM 674 N N . TYR A 1 84 ? -11.921 12.214 19.537 1.00 97.00 84 TYR A N 1
ATOM 675 C CA . TYR A 1 84 ? -11.751 13.410 20.353 1.00 97.00 84 TYR A CA 1
ATOM 676 C C . TYR A 1 84 ? -11.953 13.050 21.811 1.00 97.00 84 TYR A C 1
ATOM 678 O O . TYR A 1 84 ? -12.993 12.503 22.186 1.00 97.00 84 TYR A O 1
ATOM 686 N N . PHE A 1 85 ? -10.963 13.401 22.614 1.00 96.69 85 PHE A N 1
ATOM 687 C CA . PHE A 1 85 ? -10.938 13.141 24.036 1.00 96.69 85 PHE A CA 1
ATOM 688 C C . PHE A 1 85 ? -10.925 14.439 24.817 1.00 96.69 85 PHE A C 1
ATOM 690 O O . PHE A 1 85 ? -10.311 15.423 24.390 1.00 96.69 85 PHE A O 1
ATOM 697 N N . ARG A 1 86 ? -11.549 14.414 25.992 1.00 94.81 86 ARG A N 1
ATOM 698 C CA . ARG A 1 86 ? -11.494 15.509 26.954 1.00 94.81 86 ARG A CA 1
ATOM 699 C C . ARG A 1 86 ? -11.156 14.960 28.332 1.00 94.81 86 ARG A C 1
ATOM 701 O O . ARG A 1 86 ? -11.702 13.941 28.738 1.00 94.81 86 ARG A O 1
ATOM 708 N N . SER A 1 87 ? -10.233 15.616 29.026 1.00 92.50 87 SER A N 1
ATOM 709 C CA . SER A 1 87 ? -9.957 15.293 30.423 1.00 92.50 87 SER A CA 1
ATOM 710 C C . SER A 1 87 ? -10.984 15.916 31.362 1.00 92.50 87 SER A C 1
ATOM 712 O O . SER A 1 87 ? -11.616 16.921 31.025 1.00 92.50 87 SER A O 1
ATOM 714 N N . ASP A 1 88 ? -11.037 15.432 32.601 1.00 88.44 88 ASP A N 1
ATOM 715 C CA . ASP A 1 88 ? -11.812 16.065 33.681 1.00 88.44 88 ASP A CA 1
ATOM 716 C C . ASP A 1 88 ? -11.412 17.535 33.936 1.00 88.44 88 ASP A C 1
ATOM 718 O O . ASP A 1 88 ? -12.197 18.338 34.439 1.00 88.44 88 ASP A O 1
ATOM 722 N N . THR A 1 89 ? -10.185 17.913 33.562 1.00 89.06 89 THR A N 1
ATOM 723 C CA . THR A 1 89 ? -9.652 19.283 33.655 1.00 89.06 89 THR A CA 1
ATOM 724 C C . THR A 1 89 ? -9.906 20.133 32.404 1.00 89.06 89 THR A C 1
ATOM 726 O O . THR A 1 89 ? -9.476 21.286 32.351 1.00 89.06 89 THR A O 1
ATOM 729 N N . GLY A 1 90 ? -10.604 19.594 31.399 1.00 90.38 90 GLY A N 1
ATOM 730 C CA . GLY A 1 90 ? -10.964 20.289 30.160 1.00 90.38 90 GLY A CA 1
ATOM 731 C C . GLY A 1 90 ? -9.876 20.301 29.081 1.00 90.38 90 GLY A C 1
ATOM 732 O O . GLY A 1 90 ? -10.005 21.039 28.106 1.00 90.38 90 GLY A O 1
ATOM 733 N N . ILE A 1 91 ? -8.809 19.510 29.227 1.00 91.19 91 ILE A N 1
ATOM 734 C CA . ILE A 1 91 ? -7.755 19.388 28.211 1.00 91.19 91 ILE A CA 1
ATOM 735 C C . ILE A 1 91 ? -8.269 18.514 27.071 1.00 91.19 91 ILE A C 1
ATOM 737 O O . ILE A 1 91 ? -8.707 17.389 27.297 1.00 91.19 91 ILE A O 1
ATOM 741 N N . GLU A 1 92 ? -8.183 19.019 25.843 1.00 94.25 92 GLU A N 1
ATOM 742 C CA . GLU A 1 92 ? -8.592 18.284 24.647 1.00 94.25 92 GLU A CA 1
ATOM 743 C C . GLU A 1 92 ? -7.400 17.588 23.984 1.00 94.25 92 GLU A C 1
ATOM 745 O O . GLU A 1 92 ? -6.323 18.182 23.826 1.00 94.25 92 GLU A O 1
ATOM 750 N N . ARG A 1 93 ? -7.610 16.332 23.581 1.00 95.44 93 ARG A N 1
ATOM 751 C CA . ARG A 1 93 ? -6.663 15.525 22.801 1.00 95.44 93 ARG A CA 1
ATOM 752 C C . ARG A 1 93 ? -7.372 14.913 21.594 1.00 95.44 93 ARG A C 1
ATOM 754 O O . ARG A 1 93 ? -8.534 14.519 21.688 1.00 95.44 93 ARG A O 1
ATOM 761 N N . THR A 1 94 ? -6.663 14.807 20.475 1.00 95.75 94 THR A N 1
ATOM 762 C CA . THR A 1 94 ? -7.194 14.219 19.239 1.00 95.75 94 THR A CA 1
ATOM 763 C C . THR A 1 94 ? -6.358 13.012 18.850 1.00 95.75 94 THR A C 1
ATOM 765 O O . THR A 1 94 ? -5.153 13.141 18.661 1.00 95.75 94 THR A O 1
ATOM 768 N N . LEU A 1 95 ? -6.988 11.853 18.677 1.00 96.94 95 LEU A N 1
ATOM 769 C CA . LEU A 1 95 ? -6.362 10.675 18.086 1.00 96.94 95 LEU A CA 1
ATOM 770 C C . LEU A 1 95 ? -6.795 10.540 16.626 1.00 96.94 95 LEU A C 1
ATOM 772 O O . LEU A 1 95 ? -7.978 10.385 16.322 1.00 96.94 95 LEU A O 1
ATOM 776 N N . ILE A 1 96 ? -5.824 10.583 15.724 1.00 96.25 96 ILE A N 1
ATOM 777 C CA . ILE A 1 96 ? -6.001 10.423 14.284 1.00 96.25 96 ILE A CA 1
ATOM 778 C C . ILE A 1 96 ? -5.550 9.013 13.924 1.00 96.25 96 ILE A C 1
ATOM 780 O O . ILE A 1 96 ? -4.387 8.662 14.121 1.00 96.25 96 ILE A O 1
ATOM 784 N N . ILE A 1 97 ? -6.468 8.206 13.401 1.00 96.31 97 ILE A N 1
ATOM 785 C CA . ILE A 1 97 ? -6.200 6.813 13.053 1.00 96.31 97 ILE A CA 1
ATOM 786 C C . ILE A 1 97 ? -6.269 6.669 11.536 1.00 96.31 97 ILE A C 1
ATOM 788 O O . ILE A 1 97 ? -7.328 6.861 10.936 1.00 96.31 97 ILE A O 1
ATOM 792 N N . GLU A 1 98 ? -5.143 6.304 10.930 1.00 94.69 98 GLU A N 1
ATOM 793 C CA . GLU A 1 98 ? -5.090 5.852 9.540 1.00 94.69 98 GLU A CA 1
ATOM 794 C C . GLU A 1 98 ? -5.361 4.347 9.510 1.00 94.69 98 GLU A C 1
ATOM 796 O O . GLU A 1 98 ? -4.657 3.577 10.170 1.00 94.69 98 GLU A O 1
ATOM 801 N N . ASN A 1 99 ? -6.366 3.918 8.750 1.00 93.06 99 ASN A N 1
ATOM 802 C CA . ASN A 1 99 ? -6.820 2.536 8.715 1.00 93.06 99 ASN A CA 1
ATOM 803 C C . ASN A 1 99 ? -6.484 1.860 7.378 1.00 93.06 99 ASN A C 1
ATOM 805 O O . ASN A 1 99 ? -7.144 2.057 6.357 1.00 93.06 99 ASN A O 1
ATOM 809 N N . LYS A 1 100 ? -5.487 0.977 7.391 1.00 90.25 100 LYS A N 1
ATOM 810 C CA . LYS A 1 100 ? -4.976 0.285 6.206 1.00 90.25 100 LYS A CA 1
ATOM 811 C C . LYS A 1 100 ? -5.331 -1.195 6.209 1.00 90.25 100 LYS A C 1
ATOM 813 O O . LYS A 1 100 ? -4.597 -2.038 6.718 1.00 90.25 100 LYS A O 1
ATOM 818 N N . VAL A 1 101 ? -6.453 -1.529 5.573 1.00 86.56 101 VAL A N 1
ATOM 819 C CA . VAL A 1 101 ? -6.854 -2.936 5.385 1.00 86.56 101 VAL A CA 1
ATOM 820 C C . VAL A 1 101 ? -6.384 -3.479 4.051 1.00 86.56 101 VAL A C 1
ATOM 822 O O . VAL A 1 101 ? -5.879 -4.590 3.994 1.00 86.56 101 VAL A O 1
ATOM 825 N N . LYS A 1 102 ? -6.579 -2.722 2.965 1.00 77.44 102 LYS A N 1
ATOM 826 C CA . LYS A 1 102 ? -6.300 -3.188 1.597 1.00 77.44 102 LYS A CA 1
ATOM 827 C C . LYS A 1 102 ? -5.017 -2.658 1.005 1.00 77.44 102 LYS A C 1
ATOM 829 O O . LYS A 1 102 ? -4.507 -3.248 0.054 1.00 77.44 102 LYS A O 1
ATOM 834 N N . SER A 1 103 ? -4.632 -1.460 1.406 1.00 73.75 103 SER A N 1
ATOM 835 C CA . SER A 1 103 ? -3.503 -0.742 0.842 1.00 73.75 103 SER A CA 1
ATOM 836 C C . SER A 1 103 ? -2.320 -0.852 1.789 1.00 73.75 103 SER A C 1
ATOM 838 O O . SER A 1 103 ? -2.498 -0.903 3.002 1.00 73.75 103 SER A O 1
ATOM 840 N N . HIS A 1 104 ? -1.113 -0.922 1.231 1.00 77.44 104 HIS A N 1
ATOM 841 C CA . HIS A 1 104 ? 0.082 -0.876 2.056 1.00 77.44 104 HIS A CA 1
ATOM 842 C C . HIS A 1 104 ? 0.239 0.542 2.632 1.00 77.44 104 HIS A C 1
ATOM 844 O O . HIS A 1 104 ? 0.064 1.508 1.879 1.00 77.44 104 HIS A O 1
ATOM 850 N N . PRO A 1 105 ? 0.549 0.697 3.930 1.00 82.25 105 PRO A N 1
ATOM 851 C CA . PRO A 1 105 ? 0.843 2.002 4.508 1.00 82.25 105 PRO A CA 1
ATOM 852 C C . PRO A 1 105 ? 2.000 2.686 3.766 1.00 82.25 105 PRO A C 1
ATOM 854 O O . PRO A 1 105 ? 3.087 2.130 3.641 1.00 82.25 105 PRO A O 1
ATOM 857 N N . ASN A 1 106 ? 1.762 3.892 3.249 1.00 79.94 106 ASN A N 1
ATOM 858 C CA . ASN A 1 106 ? 2.772 4.672 2.537 1.00 79.94 106 ASN A CA 1
ATOM 859 C C . ASN A 1 106 ? 3.344 5.742 3.474 1.00 79.94 106 ASN A C 1
ATOM 861 O O . ASN A 1 106 ? 2.606 6.607 3.943 1.00 79.94 106 ASN A O 1
ATOM 865 N N . ARG A 1 107 ? 4.660 5.713 3.714 1.00 83.19 107 ARG A N 1
ATOM 866 C CA . ARG A 1 107 ? 5.336 6.643 4.632 1.00 83.19 107 ARG A CA 1
ATOM 867 C C . ARG A 1 107 ? 5.098 8.113 4.272 1.00 83.19 107 ARG A C 1
ATOM 869 O O . ARG A 1 107 ? 4.701 8.881 5.140 1.00 83.19 107 ARG A O 1
ATOM 876 N N . SER A 1 108 ? 5.254 8.480 3.001 1.00 80.00 108 SER A N 1
ATOM 877 C CA . SER A 1 108 ? 5.036 9.846 2.511 1.00 80.00 108 SER A CA 1
ATOM 878 C C . SER A 1 108 ? 3.579 10.301 2.701 1.00 80.00 108 SER A C 1
ATOM 880 O O . SER A 1 108 ? 3.322 11.474 2.954 1.00 80.00 108 SER A O 1
ATOM 882 N N . GLN A 1 109 ? 2.599 9.388 2.625 1.00 83.19 109 GLN A N 1
ATOM 883 C CA . GLN A 1 109 ? 1.202 9.697 2.962 1.00 83.19 109 GLN A CA 1
ATOM 884 C C . GLN A 1 109 ? 1.028 10.009 4.453 1.00 83.19 109 GLN A C 1
ATOM 886 O O . GLN A 1 109 ? 0.359 10.987 4.784 1.00 83.19 109 GLN A O 1
ATOM 891 N N . LEU A 1 110 ? 1.628 9.205 5.335 1.00 89.94 110 LEU A N 1
ATOM 892 C CA . LEU A 1 110 ? 1.567 9.426 6.785 1.00 89.94 110 LEU A CA 1
ATOM 893 C C . LEU A 1 110 ? 2.242 10.750 7.178 1.00 89.94 110 LEU A C 1
ATOM 895 O O . LEU A 1 110 ? 1.735 11.471 8.038 1.00 89.94 110 LEU A O 1
ATOM 899 N N . GLU A 1 111 ? 3.343 11.101 6.507 1.00 89.06 111 GLU A N 1
ATOM 900 C CA . GLU A 1 111 ? 4.025 12.392 6.667 1.00 89.06 111 GLU A CA 1
ATOM 901 C C . GLU A 1 111 ? 3.063 13.539 6.341 1.00 89.06 111 GLU A C 1
ATOM 903 O O . GLU A 1 111 ? 2.746 14.325 7.228 1.00 89.06 111 GLU A O 1
ATOM 908 N N . ARG A 1 112 ? 2.441 13.536 5.155 1.00 86.12 112 ARG A N 1
ATOM 909 C CA . ARG A 1 112 ? 1.452 14.566 4.779 1.00 86.12 112 ARG A CA 1
ATOM 910 C C . ARG A 1 112 ? 0.274 14.691 5.747 1.00 86.12 112 ARG A C 1
ATOM 912 O O . ARG A 1 112 ? -0.252 15.784 5.926 1.00 86.12 112 ARG A O 1
ATOM 919 N N . TYR A 1 113 ? -0.186 13.592 6.349 1.00 85.50 113 TYR A N 1
ATOM 920 C CA . TYR A 1 113 ? -1.295 13.637 7.314 1.00 85.50 113 TYR A CA 1
ATOM 921 C C . TYR A 1 113 ? -0.909 14.190 8.682 1.00 85.50 113 TYR A C 1
ATOM 923 O O . TYR A 1 113 ? -1.779 14.695 9.399 1.00 85.50 113 TYR A O 1
ATOM 931 N N . SER A 1 114 ? 0.371 14.084 9.025 1.00 90.88 114 SER A N 1
ATOM 932 C CA . SER A 1 114 ? 0.936 14.598 10.270 1.00 90.88 114 SER A CA 1
ATOM 933 C C . SER A 1 114 ? 1.638 15.947 10.105 1.00 90.88 114 SER A C 1
ATOM 935 O O . SER A 1 114 ? 2.068 16.542 11.092 1.00 90.88 114 SER A O 1
ATOM 937 N N . ASP A 1 115 ? 1.694 16.480 8.885 1.00 87.19 115 ASP A N 1
ATOM 938 C CA . ASP A 1 115 ? 2.158 17.839 8.643 1.00 87.19 115 ASP A CA 1
ATOM 939 C C . ASP A 1 115 ? 1.252 18.847 9.360 1.00 87.19 115 ASP A C 1
ATOM 941 O O . ASP A 1 115 ? 0.023 18.805 9.267 1.00 87.19 115 ASP A O 1
ATOM 945 N N . ASN A 1 116 ? 1.875 19.791 10.066 1.00 85.75 116 ASN A N 1
ATOM 946 C CA . ASN A 1 116 ? 1.199 20.777 10.914 1.00 85.75 116 ASN A CA 1
ATOM 947 C C . ASN A 1 116 ? 0.384 20.164 12.072 1.00 85.75 116 ASN A C 1
ATOM 949 O O . ASN A 1 116 ? -0.593 20.772 12.515 1.00 85.75 116 ASN A O 1
ATOM 953 N N . ALA A 1 117 ? 0.776 18.983 12.568 1.00 88.56 117 ALA A N 1
ATOM 954 C CA . ALA A 1 117 ? 0.202 18.389 13.775 1.00 88.56 117 ALA A CA 1
ATOM 955 C C . ALA A 1 117 ? 0.203 19.377 14.953 1.00 88.56 117 ALA A C 1
ATOM 957 O O . ALA A 1 117 ? 1.222 20.010 15.254 1.00 88.56 117 ALA A O 1
ATOM 958 N N . ALA A 1 118 ? -0.932 19.495 15.646 1.00 89.69 118 ALA A N 1
ATOM 959 C CA . ALA A 1 118 ? -0.991 20.251 16.891 1.00 89.69 118 ALA A CA 1
ATOM 960 C C . ALA A 1 118 ? -0.301 19.481 18.031 1.00 89.69 118 ALA A C 1
ATOM 962 O O . ALA A 1 118 ? -0.150 18.265 17.987 1.00 89.69 118 ALA A O 1
ATOM 963 N N . LYS A 1 119 ? 0.069 20.184 19.111 1.00 87.25 119 LYS A N 1
ATOM 964 C CA . LYS A 1 119 ? 0.733 19.578 20.284 1.00 87.25 119 LYS A CA 1
ATOM 965 C C . LYS A 1 119 ? -0.057 18.414 20.910 1.00 87.25 119 LYS A C 1
ATOM 967 O O . LYS A 1 119 ? 0.552 17.517 21.478 1.00 87.25 119 LYS A O 1
ATOM 972 N N . ASN A 1 120 ? -1.386 18.455 20.820 1.00 92.00 120 ASN A N 1
ATOM 973 C CA . ASN A 1 120 ? -2.289 17.450 21.386 1.00 92.00 120 ASN A CA 1
ATOM 974 C C . ASN A 1 120 ? -2.898 16.531 20.308 1.00 92.00 120 ASN A C 1
ATOM 976 O O . ASN A 1 120 ? -3.906 15.870 20.573 1.00 92.00 120 ASN A O 1
ATOM 980 N N . ASP A 1 121 ? -2.320 16.519 19.103 1.00 94.31 121 ASP A N 1
ATOM 981 C CA . ASP A 1 121 ? -2.659 15.551 18.066 1.00 94.31 121 ASP A CA 1
ATOM 982 C C . ASP A 1 121 ? -1.761 14.320 18.206 1.00 94.31 121 ASP A C 1
ATOM 984 O O . ASP A 1 121 ? -0.534 14.416 18.279 1.00 94.31 121 ASP A O 1
ATOM 988 N N . TYR A 1 122 ? -2.393 13.156 18.203 1.00 95.81 122 TYR A N 1
ATOM 989 C CA . TYR A 1 122 ? -1.758 11.853 18.291 1.00 95.81 122 TYR A CA 1
ATOM 990 C C . TYR A 1 122 ? -2.115 11.036 17.059 1.00 95.81 122 TYR A C 1
ATOM 992 O O . TYR A 1 122 ? -3.203 11.180 16.500 1.00 95.81 122 TYR A O 1
ATOM 1000 N N . PHE A 1 123 ? -1.202 10.165 16.638 1.00 96.38 123 PHE A N 1
ATOM 1001 C CA . PHE A 1 123 ? -1.335 9.431 15.387 1.00 96.38 123 PHE A CA 1
ATOM 1002 C C . PHE A 1 123 ? -1.178 7.932 15.605 1.00 96.38 123 PHE A C 1
ATOM 1004 O O . PHE A 1 123 ? -0.221 7.478 16.239 1.00 96.38 123 PHE A O 1
ATOM 1011 N N . LEU A 1 124 ? -2.105 7.167 15.038 1.00 96.56 124 LEU A N 1
ATOM 1012 C CA . LEU A 1 124 ? -2.116 5.714 15.074 1.00 96.56 124 LEU A CA 1
ATOM 1013 C C . LEU A 1 124 ? -2.265 5.164 13.658 1.00 96.56 124 LEU A C 1
ATOM 1015 O O . LEU A 1 124 ? -3.201 5.497 12.936 1.00 96.56 124 LEU A O 1
ATOM 1019 N N . LEU A 1 125 ? -1.358 4.277 13.270 1.00 96.31 125 LEU A N 1
ATOM 1020 C CA . LEU A 1 125 ? -1.529 3.441 12.095 1.00 96.31 125 LEU A CA 1
ATOM 1021 C C . LEU A 1 125 ? -2.170 2.120 12.527 1.00 96.31 125 LEU A C 1
ATOM 1023 O O . LEU A 1 125 ? -1.504 1.282 13.135 1.00 96.31 125 LEU A O 1
ATOM 1027 N N . LEU A 1 126 ? -3.439 1.929 12.173 1.00 95.19 126 LEU A N 1
ATOM 1028 C CA . LEU A 1 126 ? -4.123 0.644 12.265 1.00 95.19 126 LEU A CA 1
ATOM 1029 C C . LEU A 1 126 ? -3.962 -0.079 10.928 1.00 95.19 126 LEU A C 1
ATOM 1031 O O . LEU A 1 126 ? -4.500 0.370 9.918 1.00 95.19 126 LEU A O 1
ATOM 1035 N N . SER A 1 127 ? -3.223 -1.185 10.884 1.00 92.06 127 SER A N 1
ATOM 1036 C CA . SER A 1 127 ? -2.907 -1.836 9.606 1.00 92.06 127 SER A CA 1
ATOM 1037 C C . SER A 1 127 ? -2.989 -3.351 9.664 1.00 92.06 127 SER A C 1
ATOM 1039 O O . SER A 1 127 ? -2.631 -3.990 10.655 1.00 92.06 127 SER A O 1
ATOM 1041 N N . LEU A 1 128 ? -3.480 -3.944 8.575 1.00 87.25 128 LEU A N 1
ATOM 1042 C CA . LEU A 1 128 ? -3.589 -5.392 8.446 1.00 87.25 128 LEU A CA 1
ATOM 1043 C C . LEU A 1 128 ? -2.214 -6.041 8.243 1.00 87.25 128 LEU A C 1
ATOM 1045 O O . LEU A 1 128 ? -1.948 -7.086 8.829 1.00 87.25 128 LEU A O 1
ATOM 1049 N N . SER A 1 129 ? -1.348 -5.404 7.447 1.00 81.88 129 SER A N 1
ATOM 1050 C CA . SER A 1 129 ? 0.055 -5.790 7.251 1.00 81.88 129 SER A CA 1
ATOM 1051 C C . SER A 1 129 ? 0.997 -4.898 8.054 1.00 81.88 129 SER A C 1
ATOM 1053 O O . SER A 1 129 ? 0.740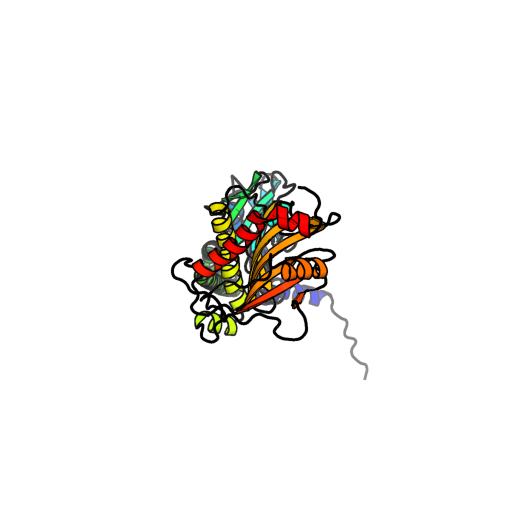 -3.699 8.166 1.00 81.88 129 SER A O 1
ATOM 1055 N N . ILE A 1 130 ? 2.124 -5.443 8.513 1.00 82.56 130 ILE A N 1
ATOM 1056 C CA . ILE A 1 130 ? 3.201 -4.673 9.150 1.00 82.56 130 ILE A CA 1
ATOM 1057 C C . ILE A 1 130 ? 4.179 -4.191 8.059 1.00 82.56 130 ILE A C 1
ATOM 1059 O O . ILE A 1 130 ? 4.822 -5.028 7.423 1.00 82.56 130 ILE A O 1
ATOM 1063 N N . PRO A 1 131 ? 4.310 -2.877 7.800 1.00 79.38 131 PRO A N 1
ATOM 1064 C CA . PRO A 1 131 ? 5.351 -2.342 6.923 1.00 79.38 131 PRO A CA 1
ATOM 1065 C C . PRO A 1 131 ? 6.753 -2.627 7.462 1.00 79.38 131 PRO A C 1
ATOM 1067 O O . PRO A 1 131 ? 6.996 -2.474 8.658 1.00 79.38 131 PRO A O 1
ATOM 1070 N N . LYS A 1 132 ? 7.712 -2.950 6.583 1.00 78.06 132 LYS A N 1
ATOM 1071 C CA . LYS A 1 132 ? 9.094 -3.298 6.982 1.00 78.06 132 LYS A CA 1
ATOM 1072 C C . LYS A 1 132 ? 9.821 -2.186 7.748 1.00 78.06 132 LYS A C 1
ATOM 1074 O O . LYS A 1 132 ? 10.751 -2.461 8.504 1.00 78.06 132 LYS A O 1
ATOM 1079 N N . TYR A 1 133 ? 9.422 -0.929 7.551 1.00 77.88 133 TYR A N 1
ATOM 1080 C CA . TYR A 1 133 ? 10.006 0.214 8.255 1.00 77.88 133 TYR A CA 1
ATOM 1081 C C . TYR A 1 133 ? 9.529 0.347 9.713 1.00 77.88 133 TYR A C 1
ATOM 1083 O O . TYR A 1 133 ? 10.095 1.151 10.454 1.00 77.88 133 TYR A O 1
ATOM 1091 N N . ILE A 1 134 ? 8.525 -0.428 10.137 1.00 84.31 134 ILE A N 1
ATOM 1092 C CA . ILE A 1 134 ? 8.019 -0.459 11.513 1.00 84.31 134 ILE A CA 1
ATOM 1093 C C . ILE A 1 134 ? 8.699 -1.604 12.267 1.00 84.31 134 ILE A C 1
ATOM 1095 O O . ILE A 1 134 ? 8.643 -2.757 11.849 1.00 84.31 134 ILE A O 1
ATOM 1099 N N . LYS A 1 135 ? 9.355 -1.282 13.387 1.00 80.06 135 LYS A N 1
ATOM 1100 C CA . LYS A 1 135 ? 10.119 -2.245 14.206 1.00 80.06 135 LYS A CA 1
ATOM 1101 C C . LYS A 1 135 ? 9.587 -2.412 15.634 1.00 80.06 135 LYS A C 1
ATOM 1103 O O . LYS A 1 135 ? 10.201 -3.117 16.427 1.00 80.06 135 LYS A O 1
ATOM 1108 N N . GLY A 1 136 ? 8.479 -1.761 15.975 1.00 86.62 136 GLY A N 1
ATOM 1109 C CA . GLY A 1 136 ? 7.892 -1.793 17.311 1.00 86.62 136 GLY A CA 1
ATOM 1110 C C . GLY A 1 136 ? 6.514 -1.140 17.344 1.00 86.62 136 GLY A C 1
ATOM 1111 O O . GLY A 1 136 ? 5.940 -0.852 16.297 1.00 86.62 136 GLY A O 1
ATOM 1112 N N . ALA A 1 137 ? 6.010 -0.883 18.553 1.00 89.88 137 ALA A N 1
ATOM 1113 C CA . ALA A 1 137 ? 4.695 -0.276 18.785 1.00 89.88 137 ALA A CA 1
ATOM 1114 C C . ALA A 1 137 ? 4.601 1.200 18.350 1.00 89.88 137 ALA A C 1
ATOM 1116 O O . ALA A 1 137 ? 3.511 1.759 18.282 1.00 89.88 137 ALA A O 1
ATOM 1117 N N . SER A 1 138 ? 5.732 1.840 18.047 1.00 91.94 138 SER A N 1
ATOM 1118 C CA . SER A 1 138 ? 5.789 3.189 17.493 1.00 91.94 138 SER A CA 1
ATOM 1119 C C . SER A 1 138 ? 6.985 3.365 16.557 1.00 91.94 138 SER A C 1
ATOM 1121 O O . SER A 1 138 ? 7.950 2.593 16.581 1.00 91.94 138 SER A O 1
ATOM 1123 N N . PHE A 1 139 ? 6.905 4.369 15.687 1.00 92.31 139 PHE A N 1
ATOM 1124 C CA . PHE A 1 139 ? 7.944 4.714 14.721 1.00 92.31 139 PHE A CA 1
ATOM 1125 C C . PHE A 1 139 ? 7.934 6.219 14.438 1.00 92.31 139 PHE A C 1
ATOM 1127 O O . PHE A 1 139 ? 6.888 6.865 14.457 1.00 92.31 139 PHE A O 1
ATOM 1134 N N . GLN A 1 140 ? 9.114 6.778 14.167 1.00 91.00 140 GLN A N 1
ATOM 1135 C CA . GLN A 1 140 ? 9.268 8.194 13.844 1.00 91.00 140 GLN A CA 1
ATOM 1136 C C . GLN A 1 140 ? 9.355 8.398 12.327 1.00 91.00 140 GLN A C 1
ATOM 1138 O O . GLN A 1 140 ? 10.107 7.705 11.626 1.00 91.00 140 GLN A O 1
ATOM 1143 N N . LEU A 1 141 ? 8.575 9.351 11.826 1.00 88.94 141 LEU A N 1
ATOM 1144 C CA . LEU A 1 141 ? 8.601 9.799 10.437 1.00 88.94 141 LEU A CA 1
ATOM 1145 C C . LEU A 1 141 ? 9.703 10.840 10.196 1.00 88.94 141 LEU A C 1
ATOM 1147 O O . LEU A 1 141 ? 10.309 11.353 11.136 1.00 88.94 141 LEU A O 1
ATOM 1151 N N . ASN A 1 142 ? 9.971 11.174 8.929 1.00 85.31 142 ASN A N 1
ATOM 1152 C CA . ASN A 1 142 ? 11.039 12.125 8.593 1.00 85.31 142 ASN A CA 1
ATOM 1153 C C . ASN A 1 142 ? 10.731 13.558 9.053 1.00 85.31 142 ASN A C 1
ATOM 1155 O O . ASN A 1 142 ? 11.652 14.316 9.343 1.00 85.31 142 ASN A O 1
ATOM 1159 N N . ASN A 1 143 ? 9.450 13.916 9.172 1.00 84.94 143 ASN A N 1
ATOM 1160 C CA . ASN A 1 143 ? 9.001 15.203 9.711 1.00 84.94 143 ASN A CA 1
ATOM 1161 C C . ASN A 1 143 ? 9.105 15.288 11.252 1.00 84.94 143 ASN A C 1
ATOM 1163 O O . ASN A 1 143 ? 8.675 16.272 11.847 1.00 84.94 143 ASN A O 1
ATOM 1167 N N . GLY A 1 144 ? 9.670 14.266 11.908 1.00 88.56 144 GLY A N 1
ATOM 1168 C CA . GLY A 1 144 ? 9.877 14.215 13.354 1.00 88.56 144 GLY A CA 1
ATOM 1169 C C . GLY A 1 144 ? 8.658 13.756 14.158 1.00 88.56 144 GLY A C 1
ATOM 1170 O O . GLY A 1 144 ? 8.801 13.529 15.361 1.00 88.56 144 GLY A O 1
ATOM 1171 N N . VAL A 1 145 ? 7.494 13.569 13.524 1.00 91.69 145 VAL A N 1
ATOM 1172 C CA . VAL A 1 145 ? 6.272 13.106 14.195 1.00 91.69 145 VAL A CA 1
ATOM 1173 C C . VAL A 1 145 ? 6.344 11.605 14.471 1.00 91.69 145 VAL A C 1
ATOM 1175 O O . VAL A 1 145 ? 6.726 10.806 13.611 1.00 91.69 145 VAL A O 1
ATOM 1178 N N . THR A 1 146 ? 5.946 11.220 15.681 1.00 93.00 146 THR A N 1
ATOM 1179 C CA . THR A 1 146 ? 5.839 9.820 16.095 1.00 93.00 146 THR A CA 1
ATOM 1180 C C . THR A 1 146 ? 4.441 9.294 15.813 1.00 93.00 146 THR A C 1
ATOM 1182 O O . THR A 1 146 ? 3.447 9.886 16.230 1.00 93.00 146 THR A O 1
ATOM 1185 N N . TRP A 1 147 ? 4.381 8.148 15.144 1.00 95.62 147 TRP A N 1
ATOM 1186 C CA . TRP A 1 147 ? 3.163 7.375 14.954 1.00 95.62 147 TRP A CA 1
ATOM 1187 C C . TRP A 1 147 ? 3.213 6.124 15.820 1.00 95.62 147 TRP A C 1
ATOM 1189 O O . TRP A 1 147 ? 4.244 5.451 15.898 1.00 95.62 147 TRP A O 1
ATOM 1199 N N . SER A 1 148 ? 2.088 5.800 16.443 1.00 95.75 148 SER A N 1
ATOM 1200 C CA . SER A 1 148 ? 1.870 4.487 17.042 1.00 95.75 148 SER A CA 1
ATOM 1201 C C . SER A 1 148 ? 1.437 3.487 15.973 1.00 95.75 148 SER A C 1
ATOM 1203 O O . SER A 1 148 ? 0.918 3.865 14.918 1.00 95.75 148 SER A O 1
ATOM 1205 N N . PHE A 1 149 ? 1.634 2.205 16.242 1.00 95.75 149 PHE A N 1
ATOM 1206 C CA . PHE A 1 149 ? 1.231 1.107 15.377 1.00 95.75 149 PHE A CA 1
ATOM 1207 C C . PHE A 1 149 ? 0.327 0.139 16.141 1.00 95.75 149 PHE A C 1
ATOM 1209 O O . PHE A 1 149 ? 0.647 -0.246 17.263 1.00 95.75 149 PHE A O 1
ATOM 1216 N N . LEU A 1 150 ? -0.778 -0.258 15.510 1.00 95.31 150 LEU A N 1
ATOM 1217 C CA . LEU A 1 150 ? -1.666 -1.312 15.990 1.00 95.31 150 LEU A CA 1
ATOM 1218 C C . LEU A 1 150 ? -1.986 -2.260 14.834 1.00 95.31 150 LEU A C 1
ATOM 1220 O O . LEU A 1 150 ? -2.510 -1.852 13.792 1.00 95.31 150 LEU A O 1
ATOM 1224 N N . SER A 1 151 ? -1.681 -3.539 15.011 1.00 93.38 151 SER A N 1
ATOM 1225 C CA . SER A 1 151 ? -2.088 -4.568 14.058 1.00 93.38 151 SER A CA 1
ATOM 1226 C C . SER A 1 151 ? -3.565 -4.932 14.232 1.00 93.38 151 SER A C 1
ATOM 1228 O O . SER A 1 151 ? -4.150 -4.800 15.308 1.00 93.38 151 SER A O 1
ATOM 1230 N N . TYR A 1 152 ? -4.182 -5.465 13.177 1.00 92.69 152 TYR A N 1
ATOM 1231 C CA . TYR A 1 152 ? -5.544 -6.003 13.284 1.00 92.69 152 TYR A CA 1
ATOM 1232 C C . TYR A 1 152 ? -5.661 -7.214 14.223 1.00 92.69 152 TYR A C 1
ATOM 1234 O O . TYR A 1 152 ? -6.750 -7.467 14.732 1.00 92.69 152 TYR A O 1
ATOM 1242 N N . GLU A 1 153 ? -4.574 -7.949 14.471 1.00 93.25 153 GLU A N 1
ATOM 1243 C CA . GLU A 1 153 ? -4.553 -9.014 15.480 1.00 93.25 153 GLU A CA 1
ATOM 1244 C C . GLU A 1 153 ? -4.618 -8.442 16.900 1.00 93.25 153 GLU A C 1
ATOM 1246 O O . GLU A 1 153 ? -5.444 -8.877 17.702 1.00 93.25 153 GLU A O 1
ATOM 1251 N N . GLU A 1 154 ? -3.817 -7.421 17.198 1.00 95.31 154 GLU A N 1
ATOM 1252 C CA . GLU A 1 154 ? -3.856 -6.735 18.493 1.00 95.31 154 GLU A CA 1
ATOM 1253 C C . GLU A 1 154 ? -5.198 -6.031 18.716 1.00 95.31 154 GLU A C 1
ATOM 1255 O O . GLU A 1 154 ? -5.772 -6.151 19.800 1.00 95.31 154 GLU A O 1
ATOM 1260 N N . LEU A 1 155 ? -5.754 -5.381 17.685 1.00 96.25 155 LEU A N 1
ATOM 1261 C CA . LEU A 1 155 ? -7.106 -4.824 17.749 1.00 96.25 155 LEU A CA 1
ATOM 1262 C C . LEU A 1 155 ? -8.139 -5.918 18.054 1.00 96.25 155 LEU A C 1
ATOM 1264 O O . LEU A 1 155 ? -9.007 -5.712 18.897 1.00 96.25 155 LEU A O 1
ATOM 1268 N N . ALA A 1 156 ? -8.054 -7.082 17.401 1.00 96.38 156 ALA A N 1
ATOM 1269 C CA . ALA A 1 156 ? -8.958 -8.199 17.671 1.00 96.38 156 ALA A CA 1
ATOM 1270 C C . ALA A 1 156 ? -8.885 -8.639 19.135 1.00 96.38 156 ALA A C 1
ATOM 1272 O O . ALA A 1 156 ? -9.923 -8.826 19.765 1.00 96.38 156 ALA A O 1
ATOM 1273 N N . ASN A 1 157 ? -7.673 -8.747 19.684 1.00 97.31 157 ASN A N 1
ATOM 1274 C CA . ASN A 1 157 ? -7.457 -9.130 21.078 1.00 97.31 157 ASN A CA 1
ATOM 1275 C C . ASN A 1 157 ? -8.045 -8.095 22.045 1.00 97.31 157 ASN A C 1
ATOM 1277 O O . ASN A 1 157 ? -8.707 -8.466 23.010 1.00 97.31 157 ASN A O 1
ATOM 1281 N N . GLN A 1 158 ? -7.864 -6.803 21.766 1.00 97.06 158 GLN A N 1
ATOM 1282 C CA . GLN A 1 158 ? -8.452 -5.732 22.570 1.00 97.06 158 GLN A CA 1
ATOM 1283 C C . GLN A 1 158 ? -9.984 -5.733 22.505 1.00 97.06 158 GLN A C 1
ATOM 1285 O O . GLN A 1 158 ? -10.648 -5.687 23.542 1.00 97.06 158 GLN A O 1
ATOM 1290 N N . LEU A 1 159 ? -10.559 -5.857 21.307 1.00 97.75 159 LEU A N 1
ATOM 1291 C CA . LEU A 1 159 ? -12.008 -5.911 21.107 1.00 97.75 159 LEU A CA 1
ATOM 1292 C C . LEU A 1 159 ? -12.645 -7.160 21.732 1.00 97.75 159 LEU A C 1
ATOM 1294 O O . LEU A 1 159 ? -13.762 -7.083 22.242 1.00 97.75 159 LEU A O 1
ATOM 1298 N N . GLU A 1 160 ? -11.942 -8.295 21.749 1.00 98.12 160 GLU A N 1
ATOM 1299 C CA . GLU A 1 160 ? -12.404 -9.529 22.395 1.00 98.12 160 GLU A CA 1
ATOM 1300 C C . GLU A 1 160 ? -12.689 -9.314 23.890 1.00 98.12 160 GLU A C 1
ATOM 1302 O O . GLU A 1 160 ? -13.684 -9.825 24.410 1.00 98.12 160 GLU A O 1
ATOM 1307 N N . THR A 1 161 ? -11.903 -8.468 24.570 1.00 97.56 161 THR A N 1
ATOM 1308 C CA . THR A 1 161 ? -12.130 -8.124 25.988 1.00 97.56 161 THR A CA 1
ATOM 1309 C C . THR A 1 161 ? -13.446 -7.375 26.231 1.00 97.56 161 THR A C 1
ATOM 1311 O O . THR A 1 161 ? -13.999 -7.419 27.336 1.00 97.56 161 THR A O 1
ATOM 1314 N N . LEU A 1 162 ? -13.984 -6.712 25.201 1.00 97.69 162 LEU A N 1
ATOM 1315 C CA . LEU A 1 162 ? -15.229 -5.950 25.286 1.00 97.69 162 LEU A CA 1
ATOM 1316 C C . LEU A 1 162 ? -16.468 -6.829 25.095 1.00 97.69 162 LEU A C 1
ATOM 1318 O O . LEU A 1 162 ? -17.556 -6.423 25.502 1.00 97.69 162 LEU A O 1
ATOM 1322 N N . VAL A 1 163 ? -16.332 -8.030 24.520 1.00 97.62 163 VAL A N 1
ATOM 1323 C CA . VAL A 1 163 ? -17.471 -8.890 24.147 1.00 97.62 163 VAL A CA 1
ATOM 1324 C C . VAL A 1 163 ? -18.358 -9.197 25.352 1.00 97.62 163 VAL A C 1
ATOM 1326 O O . VAL A 1 163 ? -19.559 -8.937 25.312 1.00 97.62 163 VAL A O 1
ATOM 1329 N N . GLU A 1 164 ? -17.789 -9.673 26.462 1.00 97.75 164 GLU A N 1
ATOM 1330 C CA . GLU A 1 164 ? -18.578 -9.994 27.662 1.00 97.75 164 GLU A CA 1
ATOM 1331 C C . GLU A 1 164 ? -19.103 -8.742 28.385 1.00 97.75 164 GLU A C 1
ATOM 1333 O O . GLU A 1 164 ? -20.142 -8.806 29.045 1.00 97.75 164 GLU A O 1
ATOM 1338 N N . LYS A 1 165 ? -18.436 -7.586 28.247 1.00 97.69 165 LYS A N 1
ATOM 1339 C CA . LYS A 1 165 ? -18.935 -6.305 28.780 1.00 97.69 165 LYS A CA 1
ATOM 1340 C C . LYS A 1 165 ? -20.163 -5.844 28.000 1.00 97.69 165 LYS A C 1
ATOM 1342 O O . LYS A 1 165 ? -21.195 -5.554 28.600 1.00 97.69 165 LYS A O 1
ATOM 1347 N N . ILE A 1 166 ? -20.081 -5.859 26.672 1.00 97.88 166 ILE A N 1
ATOM 1348 C CA . ILE A 1 166 ? -21.177 -5.476 25.779 1.00 97.88 166 ILE A CA 1
ATOM 1349 C C . ILE A 1 166 ? -22.327 -6.465 25.888 1.00 97.88 166 ILE A C 1
ATOM 1351 O O . ILE A 1 166 ? -23.470 -6.036 25.913 1.00 97.88 166 ILE A O 1
ATOM 1355 N N . LYS A 1 167 ? -22.069 -7.762 26.059 1.00 97.75 167 LYS A N 1
ATOM 1356 C CA . LYS A 1 167 ? -23.117 -8.785 26.203 1.00 97.75 167 LYS A CA 1
ATOM 1357 C C . LYS A 1 167 ? -24.057 -8.523 27.378 1.00 97.75 167 LYS A C 1
ATOM 1359 O O . LYS A 1 167 ? -25.238 -8.848 27.287 1.00 97.75 167 LYS A O 1
ATOM 1364 N N . LYS A 1 168 ? -23.551 -7.913 28.457 1.00 97.19 168 LYS A N 1
ATOM 1365 C CA . LYS A 1 168 ? -24.356 -7.482 29.614 1.00 97.19 168 LYS A CA 1
ATOM 1366 C C . LYS A 1 168 ? -25.262 -6.287 29.298 1.00 97.19 168 LYS A C 1
ATOM 1368 O O . LYS A 1 168 ? -26.267 -6.112 29.975 1.00 97.19 168 LYS A O 1
ATOM 1373 N N . LEU A 1 169 ? -24.901 -5.477 28.302 1.00 96.31 169 LEU A N 1
ATOM 1374 C CA . LEU A 1 169 ? -25.640 -4.286 27.872 1.00 96.31 169 LEU A CA 1
ATOM 1375 C C . LEU A 1 169 ? -26.586 -4.595 26.700 1.00 96.31 169 LEU A C 1
ATOM 1377 O O . LEU A 1 169 ? -27.738 -4.179 26.700 1.00 96.31 169 LEU A O 1
ATOM 1381 N N . ASN A 1 170 ? -26.100 -5.328 25.698 1.00 97.31 170 ASN A N 1
ATOM 1382 C CA . ASN A 1 170 ? -26.816 -5.720 24.493 1.00 97.31 170 ASN A CA 1
ATOM 1383 C C . ASN A 1 170 ? -26.217 -7.017 23.912 1.00 97.31 170 ASN A C 1
ATOM 1385 O O . ASN A 1 170 ? -25.109 -7.040 23.371 1.00 97.31 170 ASN A O 1
ATOM 1389 N N . PHE A 1 171 ? -26.982 -8.108 23.997 1.00 96.56 171 PHE A N 1
ATOM 1390 C CA . PHE A 1 171 ? -26.562 -9.428 23.519 1.00 96.56 171 PHE A CA 1
ATOM 1391 C C . PHE A 1 171 ? -26.292 -9.461 22.007 1.00 96.56 171 PHE A C 1
ATOM 1393 O O . PHE A 1 171 ? -25.303 -10.048 21.575 1.00 96.56 171 PHE A O 1
ATOM 1400 N N . TYR A 1 172 ? -27.133 -8.805 21.205 1.00 95.19 172 TYR A N 1
ATOM 1401 C CA . TYR A 1 172 ? -26.993 -8.788 19.749 1.00 95.19 172 TYR A CA 1
ATOM 1402 C C . TYR A 1 172 ? -25.713 -8.062 19.312 1.00 95.19 172 TYR A C 1
ATOM 1404 O O . TYR A 1 172 ? -24.958 -8.583 18.493 1.00 95.19 172 TYR A O 1
ATOM 1412 N N . HIS A 1 173 ? -25.407 -6.907 19.912 1.00 96.50 173 HIS A N 1
ATOM 1413 C CA . HIS A 1 173 ? -24.170 -6.176 19.613 1.00 96.50 173 HIS A CA 1
ATOM 1414 C C . HIS A 1 173 ? -22.927 -6.992 19.985 1.00 96.50 173 HIS A C 1
ATOM 1416 O O . HIS A 1 173 ? -21.948 -6.987 19.240 1.00 96.50 173 HIS A O 1
ATOM 1422 N N . ALA A 1 174 ? -22.978 -7.750 21.085 1.00 97.62 174 ALA A N 1
ATOM 1423 C CA . ALA A 1 174 ? -21.886 -8.639 21.470 1.00 97.62 174 ALA A CA 1
ATOM 1424 C C . ALA A 1 174 ? -21.670 -9.785 20.473 1.00 97.62 174 ALA A C 1
ATOM 1426 O O . ALA A 1 174 ? -20.523 -10.131 20.201 1.00 97.62 174 ALA A O 1
ATOM 1427 N N . GLN A 1 175 ? -22.740 -10.351 19.902 1.00 96.69 175 GLN A N 1
ATOM 1428 C CA . GLN A 1 175 ? -22.618 -11.365 18.848 1.00 96.69 175 GLN A CA 1
ATOM 1429 C C . GLN A 1 175 ? -21.956 -10.788 17.594 1.00 96.69 175 GLN A C 1
ATOM 1431 O O . GLN A 1 175 ? -21.007 -11.378 17.086 1.00 96.69 175 GLN A O 1
ATOM 1436 N N . ILE A 1 176 ? -22.393 -9.605 17.148 1.00 95.81 176 ILE A N 1
ATOM 1437 C CA . ILE A 1 176 ? -21.782 -8.921 16.001 1.00 95.81 176 ILE A CA 1
ATOM 1438 C C . ILE A 1 176 ? -20.303 -8.611 16.262 1.00 95.81 176 ILE A C 1
ATOM 1440 O O . ILE A 1 176 ? -19.468 -8.834 15.386 1.00 95.81 176 ILE A O 1
ATOM 1444 N N . LEU A 1 177 ? -19.959 -8.127 17.461 1.00 96.69 177 LEU A N 1
ATOM 1445 C CA . LEU A 1 177 ? -18.566 -7.875 17.823 1.00 96.69 177 LEU A CA 1
ATOM 1446 C C . LEU A 1 177 ? -17.743 -9.168 17.838 1.00 96.69 177 LEU A C 1
ATOM 1448 O O . LEU A 1 177 ? -16.635 -9.180 17.311 1.00 96.69 177 LEU A O 1
ATOM 1452 N N . GLY A 1 178 ? -18.281 -10.252 18.403 1.00 97.31 178 GLY A N 1
ATOM 1453 C CA . GLY A 1 178 ? -17.628 -11.560 18.412 1.00 97.31 178 GLY A CA 1
ATOM 1454 C C . GLY A 1 178 ? -17.331 -12.071 17.000 1.00 97.31 178 GLY A C 1
ATOM 1455 O O . GLY A 1 178 ? -16.201 -12.474 16.716 1.00 97.31 178 GLY A O 1
ATOM 1456 N N . ASP A 1 179 ? -18.303 -11.972 16.092 1.00 95.31 179 ASP A N 1
ATOM 1457 C CA . ASP A 1 179 ? -18.122 -12.330 14.682 1.00 95.31 179 ASP A CA 1
ATOM 1458 C C . ASP A 1 179 ? -17.082 -11.432 14.000 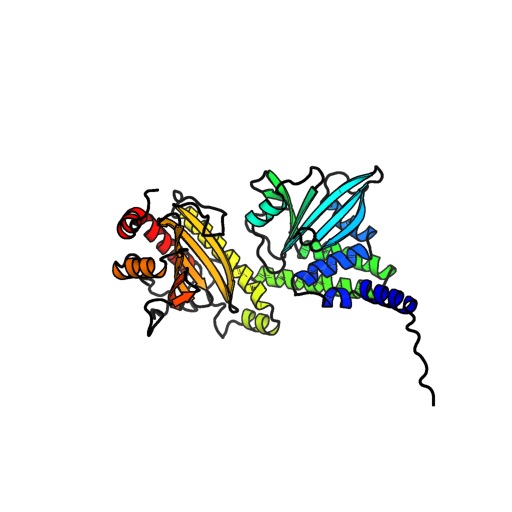1.00 95.31 179 ASP A C 1
ATOM 1460 O O . ASP A 1 179 ? -16.223 -11.925 13.264 1.00 95.31 179 ASP A O 1
ATOM 1464 N N . TYR A 1 180 ? -17.107 -10.122 14.271 1.00 95.50 180 TYR A N 1
ATOM 1465 C CA . TYR A 1 180 ? -16.124 -9.181 13.733 1.00 95.50 180 TYR A CA 1
ATOM 1466 C C . TYR A 1 180 ? -14.702 -9.498 14.209 1.00 95.50 180 TYR A C 1
ATOM 1468 O O . TYR A 1 180 ? -13.794 -9.532 13.380 1.00 95.50 180 TYR A O 1
ATOM 1476 N N . VAL A 1 181 ? -14.512 -9.792 15.501 1.00 96.38 181 VAL A N 1
ATOM 1477 C CA . VAL A 1 181 ? -13.223 -10.207 16.088 1.00 96.38 181 VAL A CA 1
ATOM 1478 C C . VAL A 1 181 ? -12.678 -11.441 15.372 1.00 96.38 181 VAL A C 1
ATOM 1480 O O . VAL A 1 181 ? -11.527 -11.442 14.929 1.00 96.38 181 VAL A O 1
ATOM 1483 N N . GLN A 1 182 ? -13.506 -12.476 15.192 1.00 93.19 182 GLN A N 1
ATOM 1484 C CA . GLN A 1 182 ? -13.091 -13.676 14.461 1.00 93.19 182 GLN A CA 1
ATOM 1485 C C . GLN A 1 182 ? -12.760 -13.353 13.002 1.00 93.19 182 GLN A C 1
ATOM 1487 O O . GLN A 1 182 ? -11.729 -13.789 12.488 1.00 93.19 182 GLN A O 1
ATOM 1492 N N . PHE A 1 183 ? -13.591 -12.547 12.341 1.00 90.75 183 PHE A N 1
ATOM 1493 C CA . PHE A 1 183 ? -13.382 -12.140 10.956 1.00 90.75 183 PHE A CA 1
ATOM 1494 C C . PHE A 1 183 ? -12.040 -11.427 10.753 1.00 90.75 183 PHE A C 1
ATOM 1496 O O . PHE A 1 183 ? -11.266 -11.832 9.880 1.00 90.75 183 PHE A O 1
ATOM 1503 N N . ILE A 1 184 ? -11.728 -10.405 11.554 1.00 91.69 184 ILE A N 1
ATOM 1504 C CA . ILE A 1 184 ? -10.477 -9.655 11.392 1.00 91.69 184 ILE A CA 1
ATOM 1505 C C . ILE A 1 184 ? -9.244 -10.474 11.777 1.00 91.69 184 ILE A C 1
ATOM 1507 O O . ILE A 1 184 ? -8.202 -10.322 11.138 1.00 91.69 184 ILE A O 1
ATOM 1511 N N . ARG A 1 185 ? -9.368 -11.404 12.733 1.00 90.50 185 ARG A N 1
ATOM 1512 C CA . ARG A 1 185 ? -8.296 -12.346 13.090 1.00 90.50 185 ARG A CA 1
ATOM 1513 C C . ARG A 1 185 ? -7.971 -13.279 11.918 1.00 90.50 185 ARG A C 1
ATOM 1515 O O . ARG A 1 185 ? -6.806 -13.436 11.557 1.00 90.50 185 ARG A O 1
ATOM 1522 N N . GLN A 1 186 ? -8.990 -13.835 11.257 1.00 86.62 186 GLN A N 1
ATOM 1523 C CA . GLN A 1 186 ? -8.788 -14.656 10.055 1.00 86.62 186 GLN A CA 1
ATOM 1524 C C . GLN A 1 186 ? -8.229 -13.838 8.886 1.00 86.62 186 GLN A C 1
ATOM 1526 O O . GLN A 1 186 ? -7.359 -14.310 8.152 1.00 86.62 186 GLN A O 1
ATOM 1531 N N . LEU A 1 187 ? -8.692 -12.597 8.720 1.00 85.38 187 LEU A N 1
ATOM 1532 C CA . LEU A 1 187 ? -8.180 -11.700 7.688 1.00 85.38 187 LEU A CA 1
ATOM 1533 C C . LEU A 1 187 ? -6.694 -11.376 7.909 1.00 85.38 187 LEU A C 1
ATOM 1535 O O . LEU A 1 187 ? -5.916 -11.401 6.953 1.00 85.38 187 LEU A O 1
ATOM 1539 N N . HIS A 1 188 ? -6.291 -11.138 9.160 1.00 85.44 188 HIS A N 1
ATOM 1540 C CA . HIS A 1 188 ? -4.893 -10.935 9.527 1.00 85.44 188 HIS A CA 1
ATOM 1541 C C . HIS A 1 188 ? -4.055 -12.182 9.233 1.00 85.44 188 HIS A C 1
ATOM 1543 O O . HIS A 1 188 ? -3.015 -12.076 8.583 1.00 85.44 188 HIS A O 1
ATOM 1549 N N . HIS A 1 189 ? -4.543 -13.374 9.584 1.00 82.06 189 HIS A N 1
ATOM 1550 C CA . HIS A 1 189 ? -3.843 -14.619 9.271 1.00 82.06 189 HIS A CA 1
ATOM 1551 C C . HIS A 1 189 ? -3.622 -14.802 7.759 1.00 82.06 189 HIS A C 1
ATOM 1553 O O . HIS A 1 189 ? -2.509 -15.088 7.321 1.00 82.06 189 HIS A O 1
ATOM 1559 N N . ILE A 1 190 ? -4.644 -14.543 6.933 1.00 80.25 190 ILE A N 1
ATOM 1560 C CA . ILE A 1 190 ? -4.512 -14.566 5.463 1.00 80.25 190 ILE A CA 1
ATOM 1561 C C . ILE A 1 190 ? -3.479 -13.542 4.980 1.00 80.25 190 ILE A C 1
ATOM 1563 O O . ILE A 1 190 ? -2.742 -13.814 4.032 1.00 80.25 190 ILE A O 1
ATOM 1567 N N . SER A 1 191 ? -3.413 -12.373 5.618 1.00 79.12 191 SER A N 1
ATOM 1568 C CA . SER A 1 191 ? -2.416 -11.357 5.282 1.00 79.12 191 SER A CA 1
ATOM 1569 C C . SER A 1 191 ? -0.986 -11.816 5.582 1.00 79.12 191 SER A C 1
ATOM 1571 O O . SER A 1 191 ? -0.092 -11.525 4.794 1.00 79.12 191 SER A O 1
ATOM 1573 N N . TYR A 1 192 ? -0.785 -12.597 6.647 1.00 77.00 192 TYR A N 1
ATOM 1574 C CA . TYR A 1 192 ? 0.512 -13.169 7.015 1.00 77.00 192 TYR A CA 1
ATOM 1575 C C . TYR A 1 192 ? 0.955 -14.291 6.061 1.00 77.00 192 TYR A C 1
ATOM 1577 O O . TYR A 1 192 ? 2.144 -14.477 5.809 1.00 77.00 192 TYR A O 1
ATOM 1585 N N . LEU A 1 193 ? 0.002 -15.000 5.445 1.00 77.62 193 LEU A N 1
ATOM 1586 C CA . LEU A 1 193 ? 0.299 -15.940 4.355 1.00 77.62 193 LEU A CA 1
ATOM 1587 C C . LEU A 1 193 ? 0.821 -15.240 3.091 1.00 77.62 193 LEU A C 1
ATOM 1589 O O . LEU A 1 193 ? 1.345 -15.905 2.199 1.00 77.62 193 LEU A O 1
ATOM 1593 N N . ALA A 1 194 ? 0.656 -13.918 2.975 1.00 76.81 194 ALA A N 1
ATOM 1594 C CA . ALA A 1 194 ? 1.243 -13.112 1.906 1.00 76.81 194 ALA A CA 1
ATOM 1595 C C . ALA A 1 194 ? 2.700 -12.721 2.219 1.00 76.81 194 ALA A C 1
ATOM 1597 O O . ALA A 1 194 ? 3.142 -11.616 1.908 1.00 76.81 194 ALA A O 1
ATOM 1598 N N . THR A 1 195 ? 3.431 -13.627 2.864 1.00 73.38 195 THR A N 1
ATOM 1599 C CA . THR A 1 195 ? 4.878 -13.557 3.040 1.00 73.38 195 THR A CA 1
ATOM 1600 C C . THR A 1 195 ? 5.567 -14.191 1.840 1.00 73.38 195 THR A C 1
ATOM 1602 O O . THR A 1 195 ? 5.009 -15.050 1.160 1.00 73.38 195 THR A O 1
ATOM 1605 N N . VAL A 1 196 ? 6.768 -13.704 1.550 1.00 80.75 196 VAL A N 1
ATOM 1606 C CA . VAL A 1 196 ? 7.574 -14.131 0.412 1.00 80.75 196 VAL A CA 1
ATOM 1607 C C . VAL A 1 196 ? 8.943 -14.532 0.933 1.00 80.75 196 VAL A C 1
ATOM 1609 O O . VAL A 1 196 ? 9.625 -13.719 1.558 1.00 80.75 196 VAL A O 1
ATOM 1612 N N . ASP A 1 197 ? 9.356 -15.759 0.647 1.00 85.06 197 ASP A N 1
ATOM 1613 C CA . ASP A 1 197 ? 10.745 -16.179 0.774 1.00 85.06 197 ASP A CA 1
ATOM 1614 C C . ASP A 1 197 ? 11.456 -15.918 -0.555 1.00 85.06 197 ASP A C 1
ATOM 1616 O O . ASP A 1 197 ? 11.302 -16.658 -1.527 1.00 85.06 197 ASP A O 1
ATOM 1620 N N . ILE A 1 198 ? 12.259 -14.853 -0.604 1.00 85.25 198 ILE A N 1
ATOM 1621 C CA . ILE A 1 198 ? 12.953 -14.448 -1.831 1.00 85.25 198 ILE A CA 1
ATOM 1622 C C . ILE A 1 198 ? 13.815 -15.575 -2.425 1.00 85.25 198 ILE A C 1
ATOM 1624 O O . ILE A 1 198 ? 13.948 -15.660 -3.648 1.00 85.25 198 ILE A O 1
ATOM 1628 N N . VAL A 1 199 ? 14.385 -16.441 -1.580 1.00 84.12 199 VAL A N 1
ATOM 1629 C CA . VAL A 1 199 ? 15.327 -17.493 -1.979 1.00 84.12 199 VAL A CA 1
ATOM 1630 C C . VAL A 1 199 ? 14.587 -18.723 -2.492 1.00 84.12 199 VAL A C 1
ATOM 1632 O O . VAL A 1 199 ? 14.988 -19.288 -3.512 1.00 84.12 199 VAL A O 1
ATOM 1635 N N . ASN A 1 200 ? 13.532 -19.135 -1.791 1.00 86.88 200 ASN A N 1
ATOM 1636 C CA . ASN A 1 200 ? 12.898 -20.434 -2.013 1.00 86.88 200 ASN A CA 1
ATOM 1637 C C . ASN A 1 200 ? 11.604 -20.362 -2.831 1.00 86.88 200 ASN A C 1
ATOM 1639 O O . ASN A 1 200 ? 11.244 -21.347 -3.484 1.00 86.88 200 ASN A O 1
ATOM 1643 N N . ASP A 1 201 ? 10.913 -19.223 -2.837 1.00 89.94 201 ASP A N 1
ATOM 1644 C CA . ASP A 1 201 ? 9.634 -19.113 -3.526 1.00 89.94 201 ASP A CA 1
ATOM 1645 C C . ASP A 1 201 ? 9.789 -18.866 -5.032 1.00 89.94 201 ASP A C 1
ATOM 1647 O O . ASP A 1 201 ? 10.765 -18.303 -5.548 1.00 89.94 201 ASP A O 1
ATOM 1651 N N . THR A 1 202 ? 8.751 -19.277 -5.760 1.00 91.44 202 THR A N 1
ATOM 1652 C CA . THR A 1 202 ? 8.621 -19.077 -7.206 1.00 91.44 202 THR A CA 1
ATOM 1653 C C . THR A 1 202 ? 7.506 -18.094 -7.518 1.00 91.44 202 THR A C 1
ATOM 1655 O O . THR A 1 202 ? 6.469 -18.062 -6.856 1.00 91.44 202 THR A O 1
ATOM 1658 N N . TYR A 1 203 ? 7.690 -17.308 -8.575 1.00 91.88 203 TYR A N 1
ATOM 1659 C CA . TYR A 1 203 ? 6.704 -16.339 -9.036 1.00 91.88 203 TYR A CA 1
ATOM 1660 C C . TYR A 1 203 ? 5.574 -17.042 -9.801 1.00 91.88 203 TYR A C 1
ATOM 1662 O O . TYR A 1 203 ? 5.549 -17.100 -11.031 1.00 91.88 203 TYR A O 1
ATOM 1670 N N . ASN A 1 204 ? 4.630 -17.632 -9.067 1.00 90.00 204 ASN A N 1
ATOM 1671 C CA . ASN A 1 204 ? 3.601 -18.501 -9.643 1.00 90.00 204 ASN A CA 1
ATOM 1672 C C . ASN A 1 204 ? 2.161 -18.125 -9.247 1.00 90.00 204 ASN A C 1
ATOM 1674 O O . ASN A 1 204 ? 1.224 -18.836 -9.613 1.00 90.00 204 ASN A O 1
ATOM 1678 N N . TRP A 1 205 ? 1.949 -16.988 -8.574 1.00 90.19 205 TRP A N 1
ATOM 1679 C CA . TRP A 1 205 ? 0.626 -16.536 -8.107 1.00 90.19 205 TRP A CA 1
ATOM 1680 C C . TRP A 1 205 ? -0.412 -16.326 -9.215 1.00 90.19 205 TRP A C 1
ATOM 1682 O O . TRP A 1 205 ? -1.618 -16.352 -8.963 1.00 90.19 205 TRP A O 1
ATOM 1692 N N . TYR A 1 206 ? 0.049 -16.142 -10.451 1.00 90.00 206 TYR A N 1
ATOM 1693 C CA . TYR A 1 206 ? -0.796 -15.989 -11.636 1.00 90.00 206 TYR A CA 1
ATOM 1694 C C . TYR A 1 206 ? -0.951 -17.287 -12.440 1.00 90.00 206 TYR A C 1
ATOM 1696 O O . TYR A 1 206 ? -1.639 -17.300 -13.462 1.00 90.00 206 TYR A O 1
ATOM 1704 N N . SER A 1 207 ? -0.367 -18.391 -11.966 1.00 84.12 207 SER A N 1
ATOM 1705 C CA . SER A 1 207 ? -0.605 -19.723 -12.512 1.00 84.12 207 SER A CA 1
ATOM 1706 C C . SER A 1 207 ? -2.066 -20.123 -12.318 1.00 84.12 207 SER A C 1
ATOM 1708 O O . SER A 1 207 ? -2.633 -19.986 -11.232 1.00 84.12 207 SER A O 1
ATOM 1710 N N . THR A 1 208 ? -2.671 -20.705 -13.355 1.00 72.00 208 THR A N 1
ATOM 1711 C CA . THR A 1 208 ? -4.052 -21.216 -13.315 1.00 72.00 208 THR A CA 1
ATOM 1712 C C . THR A 1 208 ? -4.257 -22.323 -12.281 1.00 72.00 208 THR A C 1
ATOM 1714 O O . THR A 1 208 ? -5.395 -22.629 -11.935 1.00 72.00 208 THR A O 1
ATOM 1717 N N . LYS A 1 209 ? -3.169 -22.919 -11.779 1.00 73.75 209 LYS A N 1
ATOM 1718 C CA . LYS A 1 209 ? -3.190 -24.012 -10.803 1.00 73.75 209 LYS A CA 1
ATOM 1719 C C . LYS A 1 209 ? -2.834 -23.582 -9.379 1.00 73.75 209 LYS A C 1
ATOM 1721 O O . LYS A 1 209 ? -2.743 -24.459 -8.528 1.00 73.75 209 LYS A O 1
ATOM 1726 N N . HIS A 1 210 ? -2.634 -22.291 -9.088 1.00 81.88 210 HIS A N 1
ATOM 1727 C CA . HIS A 1 210 ? -2.257 -21.867 -7.735 1.00 81.88 210 HIS A CA 1
ATOM 1728 C C . HIS A 1 210 ? -3.408 -22.128 -6.738 1.00 81.88 210 HIS A C 1
ATOM 1730 O O . HIS A 1 210 ? -4.433 -21.435 -6.813 1.00 81.88 210 HIS A O 1
ATOM 1736 N N . PRO A 1 211 ? -3.277 -23.072 -5.779 1.00 77.94 211 PRO A N 1
ATOM 1737 C CA . PRO A 1 211 ? -4.411 -23.516 -4.963 1.00 77.94 211 PRO A CA 1
ATOM 1738 C C . PRO A 1 211 ? -4.964 -22.409 -4.060 1.00 77.94 211 PRO A C 1
ATOM 1740 O O . PRO A 1 211 ? -6.164 -22.135 -4.089 1.00 77.94 211 PRO A O 1
ATOM 1743 N N . LEU A 1 212 ? -4.083 -21.707 -3.335 1.00 81.69 212 LEU A N 1
ATOM 1744 C CA . LEU A 1 212 ? -4.476 -20.629 -2.420 1.00 81.69 212 LEU A CA 1
ATOM 1745 C C . LEU A 1 212 ? -5.126 -19.451 -3.159 1.00 81.69 212 LEU A C 1
ATOM 1747 O O . LEU A 1 212 ? -6.281 -19.130 -2.895 1.00 81.69 212 LEU A O 1
ATOM 1751 N N . VAL A 1 213 ? -4.443 -18.850 -4.144 1.00 84.25 213 VAL A N 1
ATOM 1752 C CA . VAL A 1 213 ? -4.990 -17.728 -4.934 1.00 84.25 213 VAL A CA 1
ATOM 1753 C C . VAL A 1 213 ? -6.339 -18.083 -5.571 1.00 84.25 213 VAL A C 1
ATOM 1755 O O . VAL A 1 213 ? -7.240 -17.244 -5.603 1.00 84.25 213 VAL A O 1
ATOM 1758 N N . SER A 1 214 ? -6.531 -19.326 -6.023 1.00 81.75 214 SER A N 1
ATOM 1759 C CA . SER A 1 214 ? -7.819 -19.779 -6.566 1.00 81.75 214 SER A CA 1
ATOM 1760 C C . SER A 1 214 ? -8.940 -19.763 -5.524 1.00 81.75 214 SER A C 1
ATOM 1762 O O . SER A 1 214 ? -10.054 -19.335 -5.832 1.00 81.75 214 SER A O 1
ATOM 1764 N N . GLN A 1 215 ? -8.668 -20.180 -4.285 1.00 80.12 215 GLN A N 1
ATOM 1765 C CA . GLN A 1 215 ? -9.636 -20.083 -3.187 1.00 80.12 215 GLN A CA 1
ATOM 1766 C C . GLN A 1 215 ? -9.903 -18.621 -2.800 1.00 80.12 215 GLN A C 1
ATOM 1768 O O . GLN A 1 215 ? -11.061 -18.210 -2.705 1.00 80.12 215 GLN A O 1
ATOM 1773 N N . LEU A 1 216 ? -8.855 -17.801 -2.697 1.00 81.88 216 LEU A N 1
ATOM 1774 C CA . LEU A 1 216 ? -8.977 -16.369 -2.401 1.00 81.88 216 LEU A CA 1
ATOM 1775 C C . LEU A 1 216 ? -9.781 -15.619 -3.477 1.00 81.88 216 LEU A C 1
ATOM 1777 O O . LEU A 1 216 ? -10.504 -14.669 -3.168 1.00 81.88 216 LEU A O 1
ATOM 1781 N N . ARG A 1 217 ? -9.709 -16.045 -4.747 1.00 82.75 217 ARG A N 1
ATOM 1782 C CA . ARG A 1 217 ? -10.539 -15.501 -5.837 1.00 82.75 217 ARG A CA 1
ATOM 1783 C C . ARG A 1 217 ? -12.021 -15.812 -5.646 1.00 82.75 217 ARG A C 1
ATOM 1785 O O . ARG A 1 217 ? -12.834 -14.914 -5.859 1.00 82.75 217 ARG A O 1
ATOM 1792 N N . LYS A 1 218 ? -12.378 -17.024 -5.198 1.00 79.00 218 LYS A N 1
ATOM 1793 C CA . LYS A 1 218 ? -13.777 -17.401 -4.897 1.00 79.00 218 LYS A CA 1
ATOM 1794 C C . LYS A 1 218 ? -14.369 -16.527 -3.793 1.00 79.00 218 LYS A C 1
ATOM 1796 O O . LYS A 1 218 ? -15.498 -16.068 -3.915 1.00 79.00 218 LYS A O 1
ATOM 1801 N N . LEU A 1 219 ? -13.563 -16.231 -2.776 1.00 76.88 219 LEU A N 1
ATOM 1802 C CA . LEU A 1 219 ? -13.910 -15.319 -1.682 1.00 76.88 219 LEU A CA 1
ATOM 1803 C C . LEU A 1 219 ? -13.782 -13.834 -2.068 1.00 76.88 219 LEU A C 1
ATOM 1805 O O . LEU A 1 219 ? -14.096 -12.951 -1.277 1.00 76.88 219 LEU A O 1
ATOM 1809 N N . ARG A 1 220 ? -13.317 -13.538 -3.289 1.00 81.00 220 ARG A N 1
ATOM 1810 C CA . ARG A 1 220 ? -13.033 -12.190 -3.798 1.00 81.00 220 ARG A CA 1
ATOM 1811 C C . ARG A 1 220 ? -12.039 -11.398 -2.940 1.00 81.00 220 ARG A C 1
ATOM 1813 O O . ARG A 1 220 ? -12.105 -10.181 -2.981 1.00 81.00 220 ARG A O 1
ATOM 1820 N N . ILE A 1 221 ? -11.129 -12.040 -2.208 1.00 78.88 221 ILE A N 1
ATOM 1821 C CA . ILE A 1 221 ? -10.103 -11.394 -1.353 1.00 78.88 221 ILE A CA 1
ATOM 1822 C C . ILE A 1 221 ? -8.669 -11.561 -1.882 1.00 78.88 221 ILE A C 1
ATOM 1824 O O . ILE A 1 221 ? -7.707 -11.152 -1.245 1.00 78.88 221 ILE A O 1
ATOM 1828 N N . HIS A 1 222 ? -8.503 -12.170 -3.058 1.00 85.19 222 HIS A N 1
ATOM 1829 C CA . HIS A 1 222 ? -7.197 -12.305 -3.715 1.00 85.19 222 HIS A CA 1
ATOM 1830 C C . HIS A 1 222 ? -6.490 -10.966 -3.981 1.00 85.19 222 HIS A C 1
ATOM 1832 O O . HIS A 1 222 ? -5.268 -10.939 -4.059 1.00 85.19 222 HIS A O 1
ATOM 1838 N N . ASP A 1 223 ? -7.241 -9.873 -4.140 1.00 85.50 223 ASP A N 1
ATOM 1839 C CA . ASP A 1 223 ? -6.698 -8.531 -4.344 1.00 85.50 223 ASP A CA 1
ATOM 1840 C C . ASP A 1 223 ? -5.875 -8.073 -3.140 1.00 85.50 223 ASP A C 1
ATOM 1842 O O . ASP A 1 223 ? -4.784 -7.542 -3.318 1.00 85.50 223 ASP A O 1
ATOM 1846 N N . LEU A 1 224 ? -6.367 -8.338 -1.930 1.00 82.00 224 LEU A N 1
ATOM 1847 C CA . LEU A 1 224 ? -5.653 -8.055 -0.690 1.00 82.00 224 LEU A CA 1
ATOM 1848 C C . LEU A 1 224 ? -4.323 -8.816 -0.622 1.00 82.00 224 LEU A C 1
ATOM 1850 O O . LEU A 1 224 ? -3.266 -8.223 -0.432 1.00 82.00 224 LEU A O 1
ATOM 1854 N N . TYR A 1 225 ? -4.384 -10.129 -0.846 1.00 84.75 225 TYR A N 1
ATOM 1855 C CA . TYR A 1 225 ? -3.217 -11.005 -0.806 1.00 84.75 225 TYR A CA 1
ATOM 1856 C C . TYR A 1 225 ? -2.147 -10.579 -1.821 1.00 84.75 225 TYR A C 1
ATOM 1858 O O . TYR A 1 225 ? -0.987 -10.381 -1.471 1.00 84.75 225 TYR A O 1
ATOM 1866 N N . LEU A 1 226 ? -2.541 -10.369 -3.081 1.00 90.56 226 LEU A N 1
ATOM 1867 C CA . LEU A 1 226 ? -1.604 -9.991 -4.139 1.00 90.56 226 LEU A CA 1
ATOM 1868 C C . LEU A 1 226 ? -1.017 -8.592 -3.929 1.00 90.56 226 LEU A C 1
ATOM 1870 O O . LEU A 1 226 ? 0.137 -8.375 -4.283 1.00 90.56 226 LEU A O 1
ATOM 1874 N N . LYS A 1 227 ? -1.764 -7.647 -3.347 1.00 88.12 227 LYS A N 1
ATOM 1875 C CA . LYS A 1 227 ? -1.212 -6.330 -2.993 1.00 88.12 227 LYS A CA 1
ATOM 1876 C C . LYS A 1 227 ? -0.079 -6.441 -1.981 1.00 88.12 227 LYS A C 1
ATOM 1878 O O . LYS A 1 227 ? 0.933 -5.778 -2.165 1.00 88.12 227 LYS A O 1
ATOM 1883 N N . HIS A 1 228 ? -0.219 -7.290 -0.964 1.00 85.50 228 HIS A N 1
ATOM 1884 C CA . HIS A 1 228 ? 0.845 -7.504 0.020 1.00 85.50 228 HIS A CA 1
ATOM 1885 C C . HIS A 1 228 ? 2.080 -8.155 -0.602 1.00 85.50 228 HIS A C 1
ATOM 1887 O O . HIS A 1 228 ? 3.180 -7.641 -0.416 1.00 85.50 228 HIS A O 1
ATOM 1893 N N . ILE A 1 229 ? 1.898 -9.200 -1.420 1.00 89.69 229 ILE A N 1
ATOM 1894 C CA . ILE A 1 229 ? 3.001 -9.811 -2.180 1.00 89.69 229 ILE A CA 1
ATOM 1895 C C . ILE A 1 229 ? 3.739 -8.746 -2.999 1.00 89.69 229 ILE A C 1
ATOM 1897 O O . ILE A 1 229 ? 4.959 -8.640 -2.949 1.00 89.69 229 ILE A O 1
ATOM 1901 N N . HIS A 1 230 ? 3.004 -7.920 -3.740 1.00 93.19 230 HIS A N 1
ATOM 1902 C CA . HIS A 1 230 ? 3.611 -6.930 -4.620 1.00 93.19 230 HIS A CA 1
ATOM 1903 C C . HIS A 1 230 ? 4.223 -5.725 -3.887 1.00 93.19 230 HIS A C 1
ATOM 1905 O O . HIS A 1 230 ? 5.191 -5.156 -4.395 1.00 93.19 230 HIS A O 1
ATOM 1911 N N . ALA A 1 231 ? 3.718 -5.363 -2.707 1.00 88.88 231 ALA A N 1
ATOM 1912 C CA . ALA A 1 231 ? 4.378 -4.409 -1.818 1.00 88.88 231 ALA A CA 1
ATOM 1913 C C . ALA A 1 231 ? 5.717 -4.970 -1.325 1.00 88.88 231 ALA A C 1
ATOM 1915 O O . ALA A 1 231 ? 6.742 -4.311 -1.464 1.00 88.88 231 ALA A O 1
ATOM 1916 N N . TYR A 1 232 ? 5.736 -6.234 -0.884 1.00 88.62 232 TYR A N 1
ATOM 1917 C CA . TYR A 1 232 ? 6.973 -6.903 -0.484 1.00 88.62 232 TYR A CA 1
ATOM 1918 C C . TYR A 1 232 ? 8.006 -6.926 -1.619 1.00 88.62 232 TYR A C 1
ATOM 1920 O O . TYR A 1 232 ? 9.174 -6.629 -1.390 1.00 88.62 232 TYR A O 1
ATOM 1928 N N . LEU A 1 233 ? 7.589 -7.245 -2.850 1.00 93.19 233 LEU A N 1
ATOM 1929 C CA . LEU A 1 233 ? 8.489 -7.248 -4.009 1.00 93.19 233 LEU A CA 1
ATOM 1930 C C . LEU A 1 233 ? 9.055 -5.858 -4.332 1.00 93.19 233 LEU A C 1
ATOM 1932 O O . LEU A 1 233 ? 10.196 -5.769 -4.774 1.00 93.19 233 LEU A O 1
ATOM 1936 N N . ALA A 1 234 ? 8.283 -4.786 -4.129 1.00 93.25 234 ALA A N 1
ATOM 1937 C CA . ALA A 1 234 ? 8.782 -3.421 -4.298 1.00 93.25 234 ALA A CA 1
ATOM 1938 C C . ALA A 1 234 ? 9.858 -3.091 -3.251 1.00 93.25 234 ALA A C 1
ATOM 1940 O O . ALA A 1 234 ? 10.933 -2.617 -3.618 1.00 93.25 234 ALA A O 1
ATOM 1941 N N . ASP A 1 235 ? 9.629 -3.458 -1.987 1.00 90.44 235 ASP A N 1
ATOM 1942 C CA . ASP A 1 235 ? 10.639 -3.313 -0.933 1.00 90.44 235 ASP A CA 1
ATOM 1943 C C . ASP A 1 235 ? 11.921 -4.101 -1.262 1.00 90.44 235 ASP A C 1
ATOM 1945 O O . ASP A 1 235 ? 13.029 -3.607 -1.063 1.00 90.44 235 ASP A O 1
ATOM 1949 N N . GLU A 1 236 ? 11.798 -5.328 -1.781 1.00 93.75 236 GLU A N 1
ATOM 1950 C CA . GLU A 1 236 ? 12.960 -6.146 -2.163 1.00 93.75 236 GLU A CA 1
ATOM 1951 C C . GLU A 1 236 ? 13.727 -5.570 -3.358 1.00 93.75 236 GLU A C 1
ATOM 1953 O O . GLU A 1 236 ? 14.959 -5.626 -3.377 1.00 93.75 236 GLU A O 1
ATOM 1958 N N . LEU A 1 237 ? 13.032 -4.979 -4.337 1.00 96.44 237 LEU A N 1
ATOM 1959 C CA . LEU A 1 237 ? 13.674 -4.228 -5.419 1.00 96.44 237 LEU A CA 1
ATOM 1960 C C . LEU A 1 237 ? 14.490 -3.059 -4.854 1.00 96.44 237 LEU A C 1
ATOM 1962 O O . LEU A 1 237 ? 15.625 -2.844 -5.277 1.00 96.44 237 LEU A O 1
ATOM 1966 N N . GLU A 1 238 ? 13.943 -2.333 -3.877 1.00 95.25 238 GLU A N 1
ATOM 1967 C CA . GLU A 1 238 ? 14.621 -1.200 -3.249 1.00 95.25 238 GLU A CA 1
ATOM 1968 C C . GLU A 1 238 ? 15.867 -1.646 -2.479 1.00 95.25 238 GLU A C 1
ATOM 1970 O O . GLU A 1 238 ? 16.954 -1.108 -2.702 1.00 95.25 238 GLU A O 1
ATOM 1975 N N . VAL A 1 239 ? 15.730 -2.647 -1.604 1.00 94.38 239 VAL A N 1
ATOM 1976 C CA . VAL A 1 239 ? 16.840 -3.198 -0.809 1.00 94.38 239 VAL A CA 1
ATOM 1977 C C . VAL A 1 239 ? 17.954 -3.707 -1.721 1.00 94.38 239 VAL A C 1
ATOM 1979 O O . VAL A 1 239 ? 19.126 -3.370 -1.525 1.00 94.38 239 VAL A O 1
ATOM 1982 N N . THR A 1 240 ? 17.585 -4.470 -2.750 1.00 97.00 240 THR A N 1
ATOM 1983 C CA . THR A 1 240 ? 18.539 -5.036 -3.708 1.00 97.00 240 THR A CA 1
ATOM 1984 C C . THR A 1 240 ? 19.235 -3.931 -4.505 1.00 97.00 240 THR A C 1
ATOM 1986 O O . THR A 1 240 ? 20.457 -3.971 -4.660 1.00 97.00 240 THR A O 1
ATOM 1989 N N . MET A 1 241 ? 18.508 -2.894 -4.938 1.00 97.62 241 MET A N 1
ATOM 1990 C CA . MET A 1 241 ? 19.092 -1.753 -5.652 1.00 97.62 241 MET A CA 1
ATOM 1991 C C . MET A 1 241 ? 20.070 -0.962 -4.774 1.00 97.62 241 MET A C 1
ATOM 1993 O O . MET A 1 241 ? 21.194 -0.701 -5.206 1.00 97.62 241 MET A O 1
ATOM 1997 N N . LYS A 1 242 ? 19.696 -0.646 -3.524 1.00 96.81 242 LYS A N 1
ATOM 1998 C CA . LYS A 1 242 ? 20.575 0.052 -2.563 1.00 96.81 242 LYS A CA 1
ATOM 1999 C C . LYS A 1 242 ? 21.858 -0.727 -2.291 1.00 96.81 242 LYS A C 1
ATOM 2001 O O . LYS A 1 242 ? 22.923 -0.131 -2.161 1.00 96.81 242 LYS A O 1
ATOM 2006 N N . SER A 1 243 ? 21.765 -2.054 -2.214 1.00 96.81 243 SER A N 1
ATOM 2007 C CA . SER A 1 243 ? 22.936 -2.913 -2.036 1.00 96.81 243 SER A CA 1
ATOM 2008 C C . SER A 1 243 ? 23.812 -2.968 -3.290 1.00 96.81 243 SER A C 1
ATOM 2010 O O . SER A 1 243 ? 25.039 -2.958 -3.178 1.00 96.81 243 SER A O 1
ATOM 2012 N N . ARG A 1 244 ? 23.203 -3.021 -4.480 1.00 97.19 244 ARG A N 1
ATOM 2013 C CA . ARG A 1 244 ? 23.914 -3.176 -5.756 1.00 97.19 244 ARG A CA 1
ATOM 2014 C C . ARG A 1 244 ? 24.590 -1.891 -6.222 1.00 97.19 244 ARG A C 1
ATOM 2016 O O . ARG A 1 244 ? 25.681 -1.967 -6.784 1.00 97.19 244 ARG A O 1
ATOM 2023 N N . VAL A 1 245 ? 23.958 -0.739 -5.994 1.00 96.88 245 VAL A N 1
ATOM 2024 C CA . VAL A 1 245 ? 24.465 0.587 -6.381 1.00 96.88 245 VAL A CA 1
ATOM 2025 C C . VAL A 1 245 ? 24.277 1.581 -5.229 1.00 96.88 245 VAL A C 1
ATOM 2027 O O . VAL A 1 245 ? 23.395 2.438 -5.285 1.00 96.88 245 VAL A O 1
ATOM 2030 N N . PRO A 1 246 ? 25.119 1.521 -4.180 1.00 95.81 246 PRO A N 1
ATOM 2031 C CA . PRO A 1 246 ? 24.992 2.409 -3.021 1.00 95.81 246 PRO A CA 1
ATOM 2032 C C . PRO A 1 246 ? 25.130 3.901 -3.355 1.00 95.81 246 PRO A C 1
ATOM 2034 O O . PRO A 1 246 ? 24.686 4.748 -2.586 1.00 95.81 246 PRO A O 1
ATOM 2037 N N . SER A 1 247 ? 25.763 4.227 -4.488 1.00 94.88 247 SER A N 1
ATOM 2038 C CA . SER A 1 247 ? 25.951 5.598 -4.965 1.00 94.88 247 SER A CA 1
ATOM 2039 C C . SER A 1 247 ? 24.714 6.199 -5.626 1.00 94.88 247 SER A C 1
ATOM 2041 O O . SER A 1 247 ? 24.692 7.412 -5.821 1.00 94.88 247 SER A O 1
ATOM 2043 N N . LEU A 1 248 ? 23.716 5.391 -6.006 1.00 95.88 248 LEU A N 1
ATOM 2044 C CA . LEU A 1 248 ? 22.518 5.892 -6.667 1.00 95.88 248 LEU A CA 1
ATOM 2045 C C . LEU A 1 248 ? 21.517 6.405 -5.615 1.00 95.88 248 LEU A C 1
ATOM 2047 O O . LEU A 1 248 ? 21.050 5.614 -4.791 1.00 95.88 248 LEU A O 1
ATOM 2051 N N . PRO A 1 249 ? 21.153 7.700 -5.628 1.00 95.62 249 PRO A N 1
ATOM 2052 C CA . PRO A 1 249 ? 20.219 8.257 -4.658 1.00 95.62 249 PRO A CA 1
ATOM 2053 C C . PRO A 1 249 ? 18.818 7.636 -4.745 1.00 95.62 249 PRO A C 1
ATOM 2055 O O . PRO A 1 249 ? 18.259 7.459 -5.826 1.00 95.62 249 PRO A O 1
ATOM 2058 N N . HIS A 1 250 ? 18.224 7.354 -3.587 1.00 94.88 250 HIS A N 1
ATOM 2059 C CA . HIS A 1 250 ? 16.843 6.889 -3.449 1.00 94.88 250 HIS A CA 1
ATOM 2060 C C . HIS A 1 250 ? 15.919 8.051 -3.063 1.00 94.88 250 HIS A C 1
ATOM 2062 O O . HIS A 1 250 ? 16.291 8.857 -2.209 1.00 94.88 250 HIS A O 1
ATOM 2068 N N . THR A 1 251 ? 14.697 8.097 -3.598 1.00 90.19 251 THR A N 1
ATOM 2069 C CA . THR A 1 251 ? 13.644 9.020 -3.136 1.00 90.19 251 THR A CA 1
ATOM 2070 C C . THR A 1 251 ? 12.394 8.276 -2.670 1.00 90.19 251 THR A C 1
ATOM 2072 O O . THR A 1 251 ? 12.041 7.242 -3.223 1.00 90.19 251 THR A O 1
ATOM 2075 N N . SER A 1 252 ? 11.716 8.807 -1.647 1.00 82.69 252 SER A N 1
ATOM 2076 C CA . SER A 1 252 ? 10.399 8.332 -1.194 1.00 82.69 252 SER A CA 1
ATOM 2077 C C . SER A 1 252 ? 9.232 8.973 -1.955 1.00 82.69 252 SER A C 1
ATOM 2079 O O . SER A 1 252 ? 8.067 8.709 -1.641 1.00 82.69 252 SER A O 1
ATOM 2081 N N . GLU A 1 253 ? 9.526 9.841 -2.926 1.00 83.31 253 GLU A N 1
ATOM 2082 C CA . GLU A 1 253 ? 8.528 10.334 -3.867 1.00 83.31 253 GLU A CA 1
ATOM 2083 C C . GLU A 1 253 ? 8.042 9.184 -4.757 1.00 83.31 253 GLU A C 1
ATOM 2085 O O . GLU A 1 253 ? 8.829 8.392 -5.271 1.00 83.31 253 GLU A O 1
ATOM 2090 N N . THR A 1 254 ? 6.728 9.102 -4.930 1.00 81.25 254 THR A N 1
ATOM 2091 C CA . THR A 1 254 ? 6.067 8.076 -5.751 1.00 81.25 254 THR A CA 1
ATOM 2092 C C . THR A 1 254 ? 5.415 8.666 -6.999 1.00 81.25 254 THR A C 1
ATOM 2094 O O . THR A 1 254 ? 5.124 7.926 -7.944 1.00 81.25 254 THR A O 1
ATOM 2097 N N . ASP A 1 255 ? 5.207 9.986 -7.036 1.00 89.25 255 ASP A N 1
ATOM 2098 C CA . ASP A 1 255 ? 4.850 10.706 -8.249 1.00 89.25 255 ASP A CA 1
ATOM 2099 C C . ASP A 1 255 ? 6.099 10.921 -9.112 1.00 89.25 255 ASP A C 1
ATOM 2101 O O . ASP A 1 255 ? 6.974 11.755 -8.860 1.00 89.25 255 ASP A O 1
ATOM 2105 N N . TRP A 1 256 ? 6.159 10.145 -10.189 1.00 91.75 256 TRP A N 1
ATOM 2106 C CA . TRP A 1 256 ? 7.248 10.189 -11.150 1.00 91.75 256 TRP A CA 1
ATOM 2107 C C . TRP A 1 256 ? 7.447 11.571 -11.784 1.00 91.75 256 TRP A C 1
ATOM 2109 O O . TRP A 1 256 ? 8.554 11.875 -12.226 1.00 91.75 256 TRP A O 1
ATOM 2119 N N . LYS A 1 257 ? 6.409 12.419 -11.827 1.00 92.25 257 LYS A N 1
ATOM 2120 C CA . LYS A 1 257 ? 6.482 13.747 -12.455 1.00 92.25 257 LYS A CA 1
ATOM 2121 C C . LYS A 1 257 ? 7.370 14.726 -11.702 1.00 92.25 257 LYS A C 1
ATOM 2123 O O . LYS A 1 257 ? 7.915 15.640 -12.312 1.00 92.25 257 LYS A O 1
ATOM 2128 N N . VAL A 1 258 ? 7.487 14.548 -10.390 1.00 89.94 258 VAL A N 1
ATOM 2129 C CA . VAL A 1 258 ? 8.246 15.441 -9.500 1.00 89.94 258 VAL A CA 1
ATOM 2130 C C . VAL A 1 258 ? 9.466 14.744 -8.896 1.00 89.94 258 VAL A C 1
ATOM 2132 O O . VAL A 1 258 ? 10.175 15.316 -8.073 1.00 89.94 258 VAL A O 1
ATOM 2135 N N . THR A 1 259 ? 9.735 13.510 -9.326 1.00 91.44 259 THR A N 1
ATOM 2136 C CA . THR A 1 259 ? 10.906 12.740 -8.905 1.00 91.44 259 THR A CA 1
ATOM 2137 C C . THR A 1 259 ? 12.188 13.450 -9.358 1.00 91.44 259 THR A C 1
ATOM 2139 O O . THR A 1 259 ? 12.327 13.746 -10.548 1.00 91.44 259 THR A O 1
ATOM 2142 N N . PRO A 1 260 ? 13.159 13.688 -8.456 1.00 92.38 260 PRO A N 1
ATOM 2143 C CA . PRO A 1 260 ? 14.418 14.314 -8.828 1.00 92.38 260 PRO A CA 1
ATOM 2144 C C . PRO A 1 260 ? 15.196 13.486 -9.854 1.00 92.38 260 PRO A C 1
ATOM 2146 O O . PRO A 1 260 ? 15.340 12.267 -9.730 1.00 92.38 260 PRO A O 1
ATOM 2149 N N . ALA A 1 261 ? 15.750 14.174 -10.848 1.00 92.88 261 ALA A N 1
ATOM 2150 C CA . ALA A 1 261 ? 16.677 13.599 -11.807 1.00 92.88 261 ALA A CA 1
ATOM 2151 C C . ALA A 1 261 ? 17.830 12.879 -11.067 1.00 92.88 261 ALA A C 1
ATOM 2153 O O . ALA A 1 261 ? 18.328 13.342 -10.040 1.00 92.88 261 ALA A O 1
ATOM 2154 N N . GLY A 1 262 ? 18.207 11.697 -11.548 1.00 94.38 262 GLY A N 1
ATOM 2155 C CA . GLY A 1 262 ? 19.292 10.892 -10.997 1.00 94.38 262 GLY A CA 1
ATOM 2156 C C . GLY A 1 262 ? 18.884 10.028 -9.809 1.00 94.38 262 GLY A C 1
ATOM 2157 O O . GLY A 1 262 ? 19.734 9.322 -9.280 1.00 94.38 262 GLY A O 1
ATOM 2158 N N . HIS A 1 263 ? 17.612 10.046 -9.401 1.00 96.56 263 HIS A N 1
ATOM 2159 C CA . HIS A 1 263 ? 17.114 9.211 -8.312 1.00 96.56 263 HIS A CA 1
ATOM 2160 C C . HIS A 1 263 ? 16.376 7.977 -8.833 1.00 96.56 263 HIS A C 1
ATOM 2162 O O . HIS A 1 263 ? 15.771 7.992 -9.911 1.00 96.56 263 HIS A O 1
ATOM 2168 N N . PHE A 1 264 ? 16.394 6.912 -8.035 1.00 97.62 264 PHE A N 1
ATOM 2169 C CA . PHE A 1 264 ? 15.491 5.779 -8.207 1.00 97.62 264 PHE A CA 1
ATOM 2170 C C . PHE A 1 264 ? 14.461 5.713 -7.081 1.00 97.62 264 PHE A C 1
ATOM 2172 O O . PHE A 1 264 ? 14.662 6.243 -5.986 1.00 97.62 264 PHE A O 1
ATOM 2179 N N . PHE A 1 265 ? 13.365 5.025 -7.364 1.00 95.94 265 PHE A N 1
ATOM 2180 C CA . PHE A 1 265 ? 12.321 4.711 -6.400 1.00 95.94 265 PHE A CA 1
ATOM 2181 C C . PHE A 1 265 ? 11.610 3.426 -6.819 1.00 95.94 265 PHE A C 1
ATOM 2183 O O . PHE A 1 265 ? 11.728 2.966 -7.963 1.00 95.94 265 PHE A O 1
ATOM 2190 N N . THR A 1 266 ? 10.881 2.828 -5.887 1.00 95.12 266 THR A N 1
ATOM 2191 C CA . THR A 1 266 ? 10.044 1.660 -6.158 1.00 95.12 266 THR A CA 1
ATOM 2192 C C . THR A 1 266 ? 8.587 1.985 -5.889 1.00 95.12 266 THR A C 1
ATOM 2194 O O . THR A 1 266 ? 8.255 2.937 -5.182 1.00 95.12 266 THR A O 1
ATOM 2197 N N . ASN A 1 267 ? 7.693 1.219 -6.503 1.00 92.88 267 ASN A N 1
ATOM 2198 C CA . ASN A 1 267 ? 6.271 1.350 -6.245 1.00 92.88 267 ASN A CA 1
ATOM 2199 C C . ASN A 1 267 ? 5.573 -0.004 -6.366 1.00 92.88 267 ASN A C 1
ATOM 2201 O O . ASN A 1 267 ? 6.056 -0.933 -7.021 1.00 92.88 267 ASN A O 1
ATOM 2205 N N . SER A 1 268 ? 4.402 -0.107 -5.749 1.00 92.56 268 SER A N 1
ATOM 2206 C CA . SER A 1 268 ? 3.512 -1.248 -5.897 1.00 92.56 268 SER A CA 1
ATOM 2207 C C . SER A 1 268 ? 2.075 -0.788 -6.092 1.00 92.56 268 SER A C 1
ATOM 2209 O O . SER A 1 268 ? 1.683 0.324 -5.741 1.00 92.56 268 SER A O 1
ATOM 2211 N N . GLY A 1 269 ? 1.256 -1.646 -6.684 1.00 90.50 269 GLY A N 1
ATOM 2212 C CA . GLY A 1 269 ? -0.130 -1.308 -6.949 1.00 90.50 269 GLY A CA 1
ATOM 2213 C C . GLY A 1 269 ? -0.967 -2.504 -7.354 1.00 90.50 269 GLY A C 1
ATOM 2214 O O . GLY A 1 269 ? -0.539 -3.658 -7.314 1.00 90.50 269 GLY A O 1
ATOM 2215 N N . PHE A 1 270 ? -2.199 -2.221 -7.764 1.00 89.44 270 PHE A N 1
ATOM 2216 C CA . PHE A 1 270 ? -3.118 -3.245 -8.238 1.00 89.44 270 PHE A CA 1
ATOM 2217 C C . PHE A 1 270 ? -3.996 -2.683 -9.345 1.00 89.44 270 PHE A C 1
ATOM 2219 O O . PHE A 1 270 ? -4.782 -1.764 -9.120 1.00 89.44 270 PHE A O 1
ATOM 2226 N N . THR A 1 271 ? -3.877 -3.232 -10.551 1.00 90.25 271 THR A N 1
ATOM 2227 C CA . THR A 1 271 ? -4.663 -2.791 -11.707 1.00 90.25 271 THR A CA 1
ATOM 2228 C C . THR A 1 271 ? -5.133 -3.992 -12.516 1.00 90.25 271 THR A C 1
ATOM 2230 O O . THR A 1 271 ? -4.451 -5.014 -12.604 1.00 90.25 271 THR A O 1
ATOM 2233 N N . LYS A 1 272 ? -6.337 -3.893 -13.095 1.00 86.75 272 LYS A N 1
ATOM 2234 C CA . LYS A 1 272 ? -6.939 -4.936 -13.950 1.00 86.75 272 LYS A CA 1
ATOM 2235 C C . LYS A 1 272 ? -6.979 -6.342 -13.314 1.00 86.75 272 LYS A C 1
ATOM 2237 O O . LYS A 1 272 ? -6.856 -7.340 -14.014 1.00 86.75 272 LYS A O 1
ATOM 2242 N N . GLY A 1 273 ? -7.149 -6.429 -11.991 1.00 87.50 273 GLY A N 1
ATOM 2243 C CA . GLY A 1 273 ? -7.205 -7.714 -11.277 1.00 87.50 273 GLY A CA 1
ATOM 2244 C C . GLY A 1 273 ? -5.842 -8.370 -11.029 1.00 87.50 273 GLY A C 1
ATOM 2245 O O . GLY A 1 273 ? -5.789 -9.542 -10.663 1.00 87.50 273 GLY A O 1
ATOM 2246 N N . THR A 1 274 ? -4.749 -7.636 -11.233 1.00 92.94 274 THR A N 1
ATOM 2247 C CA . THR A 1 274 ? -3.375 -8.105 -11.023 1.00 92.94 274 THR A CA 1
ATOM 2248 C C . THR A 1 274 ? -2.616 -7.121 -10.150 1.00 92.94 274 THR A C 1
ATOM 2250 O O . THR A 1 274 ? -2.780 -5.908 -10.303 1.00 92.94 274 THR A O 1
ATOM 2253 N N . GLY A 1 275 ? -1.783 -7.638 -9.254 1.00 93.75 275 GLY A N 1
ATOM 2254 C CA . GLY A 1 275 ? -0.796 -6.827 -8.561 1.00 93.75 275 GLY A CA 1
ATOM 2255 C C . GLY A 1 275 ? 0.308 -6.383 -9.515 1.00 93.75 275 GLY A C 1
ATOM 2256 O O . GLY A 1 275 ? 0.545 -7.011 -10.556 1.00 93.75 275 GLY A O 1
ATOM 2257 N N . LEU A 1 276 ? 0.940 -5.268 -9.165 1.00 94.75 276 LEU A N 1
ATOM 2258 C CA . LEU A 1 276 ? 2.115 -4.761 -9.851 1.00 94.75 276 LEU A CA 1
ATOM 2259 C C . LEU A 1 276 ? 3.182 -4.317 -8.857 1.00 94.75 276 LEU A C 1
ATOM 2261 O O . LEU A 1 276 ? 2.852 -3.784 -7.799 1.00 94.75 276 LEU A O 1
ATOM 2265 N N . SER A 1 277 ? 4.439 -4.522 -9.231 1.00 95.62 277 SER A N 1
ATOM 2266 C CA . SER A 1 277 ? 5.620 -3.994 -8.541 1.00 95.62 277 SER A CA 1
ATOM 2267 C C . SER A 1 277 ? 6.547 -3.411 -9.586 1.00 95.62 277 SER A C 1
ATOM 2269 O O . SER A 1 277 ? 6.678 -3.982 -10.671 1.00 95.62 277 SER A O 1
ATOM 2271 N N . GLU A 1 278 ? 7.181 -2.293 -9.283 1.00 97.06 278 GLU A N 1
ATOM 2272 C CA . GLU A 1 278 ? 8.042 -1.605 -10.233 1.00 97.06 278 GLU A CA 1
ATOM 2273 C C . GLU A 1 278 ? 9.229 -0.941 -9.552 1.00 97.06 278 GLU A C 1
ATOM 2275 O O . GLU A 1 278 ? 9.149 -0.505 -8.405 1.00 97.06 278 GLU A O 1
ATOM 2280 N N . ILE A 1 279 ? 10.322 -0.854 -10.304 1.00 98.19 279 ILE A N 1
ATOM 2281 C CA . ILE A 1 279 ? 11.484 -0.029 -9.995 1.00 98.19 279 ILE A CA 1
ATOM 2282 C C . ILE A 1 279 ? 11.655 0.985 -11.125 1.00 98.19 279 ILE A C 1
ATOM 2284 O O . ILE A 1 279 ? 11.576 0.643 -12.312 1.00 98.19 279 ILE A O 1
ATOM 2288 N N . LYS A 1 280 ? 11.838 2.246 -10.743 1.00 98.06 280 LYS A N 1
ATOM 2289 C CA . LYS A 1 280 ? 11.878 3.404 -11.634 1.00 98.06 280 LYS A CA 1
ATOM 2290 C C . LYS A 1 280 ? 13.157 4.184 -11.410 1.00 98.06 280 LYS A C 1
ATOM 2292 O O . LYS A 1 280 ? 13.586 4.354 -10.273 1.00 98.06 280 LYS A O 1
ATOM 2297 N N . TYR A 1 281 ? 13.734 4.680 -12.496 1.00 97.81 281 TYR A N 1
ATOM 2298 C CA . TYR A 1 281 ? 14.920 5.519 -12.480 1.00 97.81 281 TYR A CA 1
ATOM 2299 C C . TYR A 1 281 ? 14.698 6.775 -13.327 1.00 97.81 281 TYR A C 1
ATOM 2301 O O . TYR A 1 281 ? 14.383 6.683 -14.517 1.00 97.81 281 TYR A O 1
ATOM 2309 N N . ALA A 1 282 ? 14.846 7.944 -12.702 1.00 96.69 282 ALA A N 1
ATOM 2310 C CA . ALA A 1 282 ? 14.729 9.242 -13.354 1.00 96.69 282 ALA A CA 1
ATOM 2311 C C . ALA A 1 282 ? 16.037 9.593 -14.072 1.00 96.69 282 ALA A C 1
ATOM 2313 O O . ALA A 1 282 ? 16.959 10.155 -13.486 1.00 96.69 282 ALA A O 1
ATOM 2314 N N . VAL A 1 283 ? 16.130 9.256 -15.358 1.00 95.19 283 VAL A N 1
ATOM 2315 C CA . VAL A 1 283 ? 17.380 9.359 -16.134 1.00 95.19 283 VAL A CA 1
ATOM 2316 C C . VAL A 1 283 ? 17.757 10.799 -16.504 1.00 95.19 283 VAL A C 1
ATOM 2318 O O . VAL A 1 283 ? 18.906 11.075 -16.850 1.00 95.19 283 VAL A O 1
ATOM 2321 N N . GLY A 1 284 ? 16.814 11.739 -16.427 1.00 93.19 284 GLY A N 1
ATOM 2322 C CA . GLY A 1 284 ? 17.057 13.155 -16.689 1.00 93.19 284 GLY A CA 1
ATOM 2323 C C . GLY A 1 284 ? 15.785 13.926 -17.009 1.00 93.19 284 GLY A C 1
ATOM 2324 O O . GLY A 1 284 ? 14.674 13.403 -16.876 1.00 93.19 284 GLY A O 1
ATOM 2325 N N . LEU A 1 285 ? 15.971 15.171 -17.441 1.00 92.31 285 LEU A N 1
ATOM 2326 C CA . LEU A 1 285 ? 14.897 16.065 -17.853 1.00 92.31 285 LEU A CA 1
ATOM 2327 C C . LEU A 1 285 ? 14.945 16.289 -19.365 1.00 92.31 285 LEU A C 1
ATOM 2329 O O . LEU A 1 285 ? 16.013 16.478 -19.945 1.00 92.31 285 LEU A O 1
ATOM 2333 N N . LEU A 1 286 ? 13.772 16.298 -19.995 1.00 89.88 286 LEU A N 1
ATOM 2334 C CA . LEU A 1 286 ? 13.592 16.758 -21.367 1.00 89.88 286 LEU A CA 1
ATOM 2335 C C . LEU A 1 286 ? 12.601 17.912 -21.371 1.00 89.88 286 LEU A C 1
ATOM 2337 O O . LEU A 1 286 ? 11.395 17.715 -21.174 1.00 89.88 286 LEU A O 1
ATOM 2341 N N . ARG A 1 287 ? 13.109 19.123 -21.624 1.00 87.56 287 ARG A N 1
ATOM 2342 C CA . ARG A 1 287 ? 12.299 20.354 -21.635 1.00 87.56 287 ARG A CA 1
ATOM 2343 C C . ARG A 1 287 ? 11.534 20.531 -20.315 1.00 87.56 287 ARG A C 1
ATOM 2345 O O . ARG A 1 287 ? 10.338 20.812 -20.324 1.00 87.56 287 ARG A O 1
ATOM 2352 N N . GLY A 1 288 ? 12.214 20.278 -19.196 1.00 86.75 288 GLY A N 1
ATOM 2353 C CA . GLY A 1 288 ? 11.640 20.344 -17.849 1.00 86.75 288 GLY A CA 1
ATOM 2354 C C . GLY A 1 288 ? 10.761 19.157 -17.430 1.00 86.75 288 GLY A C 1
ATOM 2355 O O . GLY A 1 288 ? 10.332 19.126 -16.283 1.00 86.75 288 GLY A O 1
ATOM 2356 N N . ASN A 1 289 ? 10.508 18.170 -18.300 1.00 90.62 289 ASN A N 1
ATOM 2357 C CA . ASN A 1 289 ? 9.743 16.970 -17.938 1.00 90.62 289 ASN A CA 1
ATOM 2358 C C . ASN A 1 289 ? 10.677 15.831 -17.532 1.00 90.62 289 ASN A C 1
ATOM 2360 O O . ASN A 1 289 ? 11.619 15.519 -18.263 1.00 90.62 289 ASN A O 1
ATOM 2364 N N . VAL A 1 290 ? 10.375 15.170 -16.415 1.00 94.12 290 VAL A N 1
ATOM 2365 C CA . VAL A 1 290 ? 11.107 13.981 -15.964 1.00 94.12 290 VAL A CA 1
ATOM 2366 C C . VAL A 1 290 ? 10.918 12.833 -16.953 1.00 94.12 290 VAL A C 1
ATOM 2368 O O . VAL A 1 290 ? 9.795 12.529 -17.366 1.00 94.12 290 VAL A O 1
ATOM 2371 N N . ILE A 1 291 ? 12.023 12.175 -17.306 1.00 95.69 291 ILE A N 1
ATOM 2372 C CA . ILE A 1 291 ? 12.009 10.911 -18.040 1.00 95.69 291 ILE A CA 1
ATOM 2373 C C . ILE A 1 291 ? 12.339 9.781 -17.080 1.00 95.69 291 ILE A C 1
ATOM 2375 O O . ILE A 1 291 ? 13.418 9.738 -16.487 1.00 95.69 291 ILE A O 1
ATOM 2379 N N . ILE A 1 292 ? 11.422 8.827 -16.999 1.00 97.31 292 ILE A N 1
ATOM 2380 C CA . ILE A 1 292 ? 11.621 7.579 -16.279 1.00 97.31 292 ILE A CA 1
ATOM 2381 C C . ILE A 1 292 ? 11.945 6.467 -17.258 1.00 97.31 292 ILE A C 1
ATOM 2383 O O . ILE A 1 292 ? 11.264 6.287 -18.271 1.00 97.31 292 ILE A O 1
ATOM 2387 N N . ILE A 1 293 ? 12.927 5.664 -16.881 1.00 97.75 293 ILE A N 1
ATOM 2388 C CA . ILE A 1 293 ? 13.136 4.317 -17.395 1.00 97.75 293 ILE A CA 1
ATOM 2389 C C . ILE A 1 293 ? 12.829 3.348 -16.251 1.00 97.75 293 ILE A C 1
ATOM 2391 O O . ILE A 1 293 ? 13.208 3.599 -15.106 1.00 97.75 293 ILE A O 1
ATOM 2395 N N . GLY A 1 294 ? 12.113 2.258 -16.527 1.00 98.06 294 GLY A N 1
ATOM 2396 C CA . GLY A 1 294 ? 11.702 1.356 -15.457 1.00 98.06 294 GLY A CA 1
ATOM 2397 C C . GLY A 1 294 ? 11.429 -0.078 -15.875 1.00 98.06 294 GLY A C 1
ATOM 2398 O O . GLY A 1 294 ? 11.254 -0.404 -17.057 1.00 98.06 294 GLY A O 1
ATOM 2399 N N . VAL A 1 295 ? 11.371 -0.929 -14.853 1.00 98.19 295 VAL A N 1
ATOM 2400 C CA . VAL A 1 295 ? 10.970 -2.334 -14.945 1.00 98.19 295 VAL A CA 1
ATOM 2401 C C . VAL A 1 295 ? 9.721 -2.540 -14.101 1.00 98.19 295 VAL A C 1
ATOM 2403 O O . VAL A 1 295 ? 9.657 -2.069 -12.968 1.00 98.19 295 VAL A O 1
ATOM 2406 N N . GLN A 1 296 ? 8.720 -3.229 -14.648 1.00 97.50 296 GLN A N 1
ATOM 2407 C CA . GLN A 1 296 ? 7.463 -3.515 -13.956 1.00 97.50 296 GLN A CA 1
ATOM 2408 C C . GLN A 1 296 ? 7.104 -4.994 -14.079 1.00 97.50 296 GLN A C 1
ATOM 2410 O O . GLN A 1 296 ? 7.068 -5.549 -15.179 1.00 97.50 296 GLN A O 1
ATOM 2415 N N . PHE A 1 297 ? 6.752 -5.609 -12.957 1.00 94.44 297 PHE A N 1
ATOM 2416 C CA . PHE A 1 297 ? 6.051 -6.887 -12.915 1.00 94.44 297 PHE A CA 1
ATOM 2417 C C . PHE A 1 297 ? 4.563 -6.592 -12.817 1.00 94.44 297 PHE A C 1
ATOM 2419 O O . PHE A 1 297 ? 4.149 -5.898 -11.893 1.00 94.44 297 PHE A O 1
ATOM 2426 N N . GLN A 1 298 ? 3.747 -7.100 -13.737 1.00 95.12 298 GLN A N 1
ATOM 2427 C CA . GLN A 1 298 ? 2.291 -7.009 -13.616 1.00 95.12 298 GLN A CA 1
ATOM 2428 C C . GLN A 1 298 ? 1.638 -8.305 -14.087 1.00 95.12 298 GLN A C 1
ATOM 2430 O O . GLN A 1 298 ? 1.675 -8.629 -15.276 1.00 95.12 298 GLN A O 1
ATOM 2435 N N . GLY A 1 299 ? 0.982 -9.021 -13.175 1.00 93.88 299 GLY A N 1
ATOM 2436 C CA . GLY A 1 299 ? 0.468 -10.351 -13.496 1.00 93.88 299 GLY A CA 1
ATOM 2437 C C . GLY A 1 299 ? 1.609 -11.299 -13.870 1.00 93.88 299 GLY A C 1
ATOM 2438 O O . GLY A 1 299 ? 2.620 -11.343 -13.191 1.00 93.88 299 GLY A O 1
ATOM 2439 N N . ASP A 1 300 ? 1.480 -12.019 -14.983 1.00 93.38 300 ASP A N 1
ATOM 2440 C CA . ASP A 1 300 ? 2.535 -12.884 -15.529 1.00 93.38 300 ASP A CA 1
ATOM 2441 C C . ASP A 1 300 ? 3.545 -12.135 -16.420 1.00 93.38 300 ASP A C 1
ATOM 2443 O O . ASP A 1 300 ? 4.277 -12.769 -17.175 1.00 93.38 300 ASP A O 1
ATOM 2447 N N . GLN A 1 301 ? 3.573 -10.798 -16.398 1.00 95.25 301 GLN A N 1
ATOM 2448 C CA . GLN A 1 301 ? 4.343 -9.997 -17.353 1.00 95.25 301 GLN A CA 1
ATOM 2449 C C . GLN A 1 301 ? 5.555 -9.339 -16.704 1.00 95.25 301 GLN A C 1
ATOM 2451 O O . GLN A 1 301 ? 5.412 -8.616 -15.718 1.00 95.25 301 GLN A O 1
ATOM 2456 N N . PHE A 1 302 ? 6.715 -9.507 -17.335 1.00 96.31 302 PHE A N 1
ATOM 2457 C CA . PHE A 1 302 ? 7.916 -8.717 -17.085 1.00 96.31 302 PHE A CA 1
ATOM 2458 C C . PHE A 1 302 ? 7.993 -7.620 -18.146 1.00 96.31 302 PHE A C 1
ATOM 2460 O O . PHE A 1 302 ? 8.094 -7.911 -19.343 1.00 96.31 302 PHE A O 1
ATOM 2467 N N . ARG A 1 303 ? 7.900 -6.359 -17.726 1.00 97.19 303 ARG A N 1
ATOM 2468 C CA . ARG A 1 303 ? 7.815 -5.205 -18.620 1.00 97.19 303 ARG A CA 1
ATOM 2469 C C . ARG A 1 303 ? 9.042 -4.326 -18.490 1.00 97.19 303 ARG A C 1
ATOM 2471 O O . ARG A 1 303 ? 9.433 -3.976 -17.383 1.00 97.19 303 ARG A O 1
ATOM 2478 N N . LEU A 1 304 ? 9.552 -3.893 -19.634 1.00 98.12 304 LEU A N 1
ATOM 2479 C CA . LEU A 1 304 ? 10.434 -2.736 -19.729 1.00 98.12 304 LEU A CA 1
ATOM 2480 C C . LEU A 1 304 ? 9.586 -1.569 -20.209 1.00 98.12 304 LEU A C 1
ATOM 2482 O O . LEU A 1 304 ? 8.803 -1.731 -21.155 1.00 98.12 304 LEU A O 1
ATOM 2486 N N . PHE A 1 305 ? 9.706 -0.419 -19.559 1.00 98.25 305 PHE A N 1
ATOM 2487 C CA . PHE A 1 305 ? 8.893 0.745 -19.884 1.00 98.25 305 PHE A CA 1
ATOM 2488 C C . PHE A 1 305 ? 9.671 2.051 -19.782 1.00 98.25 305 PHE A C 1
ATOM 2490 O O . PHE A 1 305 ? 10.774 2.100 -19.234 1.00 98.25 305 PHE A O 1
ATOM 2497 N N . ILE A 1 306 ? 9.056 3.095 -20.331 1.00 97.69 306 ILE A N 1
ATOM 2498 C CA . ILE A 1 306 ? 9.427 4.490 -20.112 1.00 97.69 306 ILE A CA 1
ATOM 2499 C C . ILE A 1 306 ? 8.176 5.304 -19.758 1.00 97.69 306 ILE A C 1
ATOM 2501 O O . ILE A 1 306 ? 7.081 5.012 -20.264 1.00 97.69 306 ILE A O 1
ATOM 2505 N N . GLU A 1 307 ? 8.351 6.333 -18.927 1.00 96.62 307 GLU A N 1
ATOM 2506 C CA . GLU A 1 307 ? 7.339 7.358 -18.639 1.00 96.62 307 GLU A CA 1
ATOM 2507 C C . GLU A 1 307 ? 7.895 8.755 -18.918 1.00 96.62 307 GLU A C 1
ATOM 2509 O O . GLU A 1 307 ? 9.019 9.069 -18.538 1.00 96.62 307 GLU A O 1
ATOM 2514 N N . CYS A 1 308 ? 7.111 9.588 -19.598 1.00 94.94 308 CYS A N 1
ATOM 2515 C CA . CYS A 1 308 ? 7.393 11.012 -19.762 1.00 94.94 308 CYS A CA 1
ATOM 2516 C C . CYS A 1 308 ? 6.090 11.760 -20.058 1.00 94.94 308 CYS A C 1
ATOM 2518 O O . CYS A 1 308 ? 5.217 11.231 -20.750 1.00 94.94 308 CYS A O 1
ATOM 2520 N N . GLU A 1 309 ? 5.936 12.991 -19.569 1.00 93.25 309 GLU A N 1
ATOM 2521 C CA . GLU A 1 309 ? 4.695 13.760 -19.744 1.00 93.25 309 GLU A CA 1
ATOM 2522 C C . GLU A 1 309 ? 4.439 14.102 -21.216 1.00 93.25 309 GLU A C 1
ATOM 2524 O O . GLU A 1 309 ? 3.303 14.041 -21.694 1.00 93.25 309 GLU A O 1
ATOM 2529 N N . SER A 1 310 ? 5.512 14.358 -21.964 1.00 89.62 310 SER A N 1
ATOM 2530 C CA . SER A 1 310 ? 5.465 14.604 -23.400 1.00 89.62 310 SER A CA 1
ATOM 2531 C C . SER A 1 310 ? 6.616 13.894 -24.119 1.00 89.62 310 SER A C 1
ATOM 2533 O O . SER A 1 310 ? 7.731 13.813 -23.621 1.00 89.62 310 SER A O 1
ATOM 2535 N N . GLY A 1 311 ? 6.351 13.327 -25.299 1.00 89.50 311 GLY A N 1
ATOM 2536 C CA . GLY A 1 311 ? 7.397 12.685 -26.111 1.00 89.50 311 GLY A CA 1
ATOM 2537 C C . GLY A 1 311 ? 7.738 11.234 -25.743 1.00 89.50 311 GLY A C 1
ATOM 2538 O O . GLY A 1 311 ? 8.664 10.673 -26.320 1.00 89.50 311 GLY A O 1
ATOM 2539 N N . ALA A 1 312 ? 6.966 10.579 -24.866 1.00 94.00 312 ALA A N 1
ATOM 2540 C CA . ALA A 1 312 ? 7.189 9.181 -24.474 1.00 94.00 312 ALA A CA 1
ATOM 2541 C C . ALA A 1 312 ? 7.362 8.226 -25.678 1.00 94.00 312 ALA A C 1
ATOM 2543 O O . ALA A 1 312 ? 8.227 7.357 -25.679 1.00 94.00 312 ALA A O 1
ATOM 2544 N N . ASN A 1 313 ? 6.569 8.401 -26.741 1.00 94.44 313 ASN A N 1
ATOM 2545 C CA . ASN A 1 313 ? 6.682 7.565 -27.939 1.00 94.44 313 ASN A CA 1
ATOM 2546 C C . ASN A 1 313 ? 8.024 7.735 -28.665 1.00 94.44 313 ASN A C 1
ATOM 2548 O O . ASN A 1 313 ? 8.655 6.745 -29.014 1.00 94.44 313 ASN A O 1
ATOM 2552 N N . GLU A 1 314 ? 8.460 8.979 -28.857 1.00 93.81 314 GLU A N 1
ATOM 2553 C CA . GLU A 1 314 ? 9.713 9.305 -29.542 1.00 93.81 314 GLU A CA 1
ATOM 2554 C C . GLU A 1 314 ? 10.924 8.794 -28.751 1.00 93.81 314 GLU A C 1
ATOM 2556 O O . GLU A 1 314 ? 11.829 8.184 -29.317 1.00 93.81 314 GLU A O 1
ATOM 2561 N N . ILE A 1 315 ? 10.910 8.981 -27.427 1.00 94.94 315 ILE A N 1
ATOM 2562 C CA . ILE A 1 315 ? 11.951 8.475 -26.524 1.00 94.94 315 ILE A CA 1
ATOM 2563 C C . ILE A 1 315 ? 12.022 6.948 -26.603 1.00 94.94 315 ILE A C 1
ATOM 2565 O O . ILE A 1 315 ? 13.105 6.385 -26.769 1.00 94.94 315 ILE A O 1
ATOM 2569 N N . ALA A 1 316 ? 10.870 6.272 -26.527 1.00 96.38 316 ALA A N 1
ATOM 2570 C CA . ALA A 1 316 ? 10.814 4.818 -26.599 1.00 96.38 316 ALA A CA 1
ATOM 2571 C C . ALA A 1 316 ? 11.385 4.293 -27.926 1.00 96.38 316 ALA A C 1
ATOM 2573 O O . ALA A 1 316 ? 12.185 3.357 -27.924 1.00 96.38 316 ALA A O 1
ATOM 2574 N N . GLU A 1 317 ? 11.011 4.914 -29.048 1.00 95.69 317 GLU A N 1
ATOM 2575 C CA . GLU A 1 317 ? 11.508 4.568 -30.383 1.00 95.69 317 GLU A CA 1
ATOM 2576 C C . GLU A 1 317 ? 13.021 4.765 -30.505 1.00 95.69 317 GLU A C 1
ATOM 2578 O O . GLU A 1 317 ? 13.700 3.848 -30.971 1.00 95.69 317 GLU A O 1
ATOM 2583 N N . LYS A 1 318 ? 13.558 5.896 -30.026 1.00 95.38 318 LYS A N 1
ATOM 2584 C CA . LYS A 1 318 ? 15.002 6.183 -30.027 1.00 95.38 318 LYS A CA 1
ATOM 2585 C C . LYS A 1 318 ? 15.796 5.142 -29.238 1.00 95.38 318 LYS A C 1
ATOM 2587 O O . LYS A 1 318 ? 16.718 4.543 -29.789 1.00 95.38 318 LYS A O 1
ATOM 2592 N N . LEU A 1 319 ? 15.407 4.871 -27.989 1.00 95.44 319 LEU A N 1
ATOM 2593 C CA . LEU A 1 319 ? 16.105 3.897 -27.138 1.00 95.44 319 LEU A CA 1
ATOM 2594 C C . LEU A 1 319 ? 16.001 2.471 -27.689 1.00 95.44 319 LEU A C 1
ATOM 2596 O O . LEU A 1 319 ? 16.974 1.717 -27.668 1.00 95.44 319 LEU A O 1
ATOM 2600 N N . ASN A 1 320 ? 14.837 2.101 -28.230 1.00 95.12 320 ASN A N 1
ATOM 2601 C CA . ASN A 1 320 ? 14.664 0.800 -28.863 1.00 95.12 320 ASN A CA 1
ATOM 2602 C C . ASN A 1 320 ? 15.474 0.673 -30.158 1.00 95.12 320 ASN A C 1
ATOM 2604 O O . ASN A 1 320 ? 15.984 -0.410 -30.423 1.00 95.12 320 ASN A O 1
ATOM 2608 N N . ALA A 1 321 ? 15.576 1.716 -30.984 1.00 93.75 321 ALA A N 1
ATOM 2609 C CA . ALA A 1 321 ? 16.355 1.675 -32.221 1.00 93.75 321 ALA A CA 1
ATOM 2610 C C . ALA A 1 321 ? 17.862 1.590 -31.938 1.00 93.75 321 ALA A C 1
ATOM 2612 O O . ALA A 1 321 ? 18.555 0.806 -32.582 1.00 93.75 321 ALA A O 1
ATOM 2613 N N . ALA A 1 322 ? 18.341 2.331 -30.935 1.00 91.62 322 ALA A N 1
ATOM 2614 C CA . ALA A 1 322 ? 19.733 2.292 -30.489 1.00 91.62 322 ALA A CA 1
ATOM 2615 C C . ALA A 1 322 ? 20.110 0.969 -29.796 1.00 91.62 322 ALA A C 1
ATOM 2617 O O . ALA A 1 322 ? 21.279 0.605 -29.757 1.00 91.62 322 ALA A O 1
ATOM 2618 N N . GLY A 1 323 ? 19.122 0.231 -29.280 1.00 90.19 323 GLY A N 1
ATOM 2619 C CA . GLY A 1 323 ? 19.352 -1.006 -28.533 1.00 90.19 323 GLY A CA 1
ATOM 2620 C C . GLY A 1 323 ? 19.721 -0.789 -27.066 1.00 90.19 323 GLY A C 1
ATOM 2621 O O . GLY A 1 323 ? 20.005 -1.768 -26.385 1.00 90.19 323 GLY A O 1
ATOM 2622 N N . ASP A 1 324 ? 19.651 0.453 -26.582 1.00 90.38 324 ASP A N 1
ATOM 2623 C CA . ASP A 1 324 ? 19.942 0.831 -25.192 1.00 90.38 324 ASP A CA 1
ATOM 2624 C C . ASP A 1 324 ? 18.833 0.391 -24.224 1.00 90.38 324 ASP A C 1
ATOM 2626 O O . ASP A 1 324 ? 19.061 0.212 -23.031 1.00 90.38 324 ASP A O 1
ATOM 2630 N N . TRP A 1 325 ? 17.603 0.226 -24.728 1.00 95.44 325 TRP A N 1
ATOM 2631 C CA . TRP A 1 325 ? 16.462 -0.229 -23.936 1.00 95.44 325 TRP A CA 1
ATOM 2632 C C . TRP A 1 325 ? 15.530 -1.141 -24.736 1.00 95.44 325 TRP A C 1
ATOM 2634 O O . TRP A 1 325 ? 15.616 -1.242 -25.962 1.00 95.44 325 TRP A O 1
ATOM 2644 N N . PHE A 1 326 ? 14.605 -1.803 -24.035 1.00 95.12 326 PHE A N 1
ATOM 2645 C CA . PHE A 1 326 ? 13.663 -2.771 -24.609 1.00 95.12 326 PHE A CA 1
ATOM 2646 C C . PHE A 1 326 ? 14.338 -3.974 -25.293 1.00 95.12 326 PHE A C 1
ATOM 2648 O O . PHE A 1 326 ? 13.959 -4.379 -26.395 1.00 95.12 326 PHE A O 1
ATOM 2655 N N . ARG A 1 327 ? 15.355 -4.545 -24.644 1.00 92.62 327 ARG A N 1
ATOM 2656 C CA . ARG A 1 327 ? 16.000 -5.801 -25.052 1.00 92.62 327 ARG A CA 1
ATOM 2657 C C . ARG A 1 327 ? 15.835 -6.835 -23.954 1.00 92.62 327 ARG A C 1
ATOM 2659 O O . ARG A 1 327 ? 16.318 -6.621 -22.846 1.00 92.62 327 ARG A O 1
ATOM 2666 N N . PHE A 1 328 ? 15.154 -7.940 -24.244 1.00 91.19 328 PHE A N 1
ATOM 2667 C CA . PHE A 1 328 ? 14.858 -8.990 -23.266 1.00 91.19 328 PHE A CA 1
ATOM 2668 C C . PHE A 1 328 ? 15.934 -10.081 -23.273 1.00 91.19 328 PHE A C 1
ATOM 2670 O O . PHE A 1 328 ? 15.697 -11.211 -23.687 1.00 91.19 328 PHE A O 1
ATOM 2677 N N . ASN A 1 329 ? 17.131 -9.748 -22.785 1.00 81.44 329 ASN A N 1
ATOM 2678 C CA . ASN A 1 329 ? 18.256 -10.684 -22.684 1.00 81.44 329 ASN A CA 1
ATOM 2679 C C . ASN A 1 329 ? 18.209 -11.488 -21.368 1.00 81.44 329 ASN A C 1
ATOM 2681 O O . ASN A 1 329 ? 19.192 -11.551 -20.639 1.00 81.44 329 ASN A O 1
ATOM 2685 N N . ILE A 1 330 ? 17.053 -12.077 -21.043 1.00 77.00 330 ILE A N 1
ATOM 2686 C CA . ILE A 1 330 ? 16.751 -12.639 -19.709 1.00 77.00 330 ILE A CA 1
ATOM 2687 C C . ILE A 1 330 ? 16.478 -14.145 -19.735 1.00 77.00 330 ILE A C 1
ATOM 2689 O O . ILE A 1 330 ? 15.448 -14.635 -19.263 1.00 77.00 330 ILE A O 1
ATOM 2693 N N . GLY A 1 331 ? 17.412 -14.886 -20.336 1.00 70.06 331 GLY A N 1
ATOM 2694 C CA . GLY A 1 331 ? 17.293 -16.321 -20.596 1.00 70.06 331 GLY A CA 1
ATOM 2695 C C . GLY A 1 331 ? 16.836 -17.140 -19.380 1.00 70.06 331 GLY A C 1
ATOM 2696 O O . GLY A 1 331 ? 17.321 -16.966 -18.267 1.00 70.06 331 GLY A O 1
ATOM 2697 N N . GLY A 1 332 ? 15.881 -18.048 -19.599 1.00 77.81 332 GLY A N 1
ATOM 2698 C CA . GLY A 1 332 ? 15.383 -18.992 -18.586 1.00 77.81 332 GLY A CA 1
ATOM 2699 C C . GLY A 1 332 ? 14.289 -18.451 -17.655 1.00 77.81 332 GLY A C 1
ATOM 2700 O O . GLY A 1 332 ? 13.509 -19.239 -17.121 1.00 77.81 332 GLY A O 1
ATOM 2701 N N . ILE A 1 333 ? 14.157 -17.129 -17.518 1.00 85.62 333 ILE A N 1
ATOM 2702 C CA . ILE A 1 333 ? 13.135 -16.483 -16.669 1.00 85.62 333 ILE A CA 1
ATOM 2703 C C . ILE A 1 333 ? 11.809 -16.322 -17.422 1.00 85.62 333 ILE A C 1
ATOM 2705 O O . ILE A 1 333 ? 10.732 -16.283 -16.832 1.00 85.62 333 ILE A O 1
ATOM 2709 N N . THR A 1 334 ? 11.863 -16.242 -18.749 1.00 86.50 334 THR A N 1
ATOM 2710 C CA . THR A 1 334 ? 10.695 -15.898 -19.565 1.00 86.50 334 THR A CA 1
ATOM 2711 C C . THR A 1 334 ? 10.498 -16.873 -20.710 1.00 86.50 334 THR A C 1
ATOM 2713 O O . THR A 1 334 ? 11.364 -17.702 -21.004 1.00 86.50 334 THR A O 1
ATOM 2716 N N . ASN A 1 335 ? 9.347 -16.781 -21.369 1.00 82.94 335 ASN A N 1
ATOM 2717 C CA . ASN A 1 335 ? 9.057 -17.570 -22.563 1.00 82.94 335 ASN A CA 1
ATOM 2718 C C . ASN A 1 335 ? 9.710 -17.012 -23.843 1.00 82.94 335 ASN A C 1
ATOM 2720 O O . ASN A 1 335 ? 9.435 -17.525 -24.927 1.00 82.94 335 ASN A O 1
ATOM 2724 N N . ASN A 1 336 ? 10.532 -15.959 -23.728 1.00 84.44 336 ASN A N 1
ATOM 2725 C CA . ASN A 1 336 ? 11.238 -15.261 -24.810 1.00 84.44 336 ASN A CA 1
ATOM 2726 C C . ASN A 1 336 ? 10.342 -14.674 -25.920 1.00 84.44 336 ASN A C 1
ATOM 2728 O O . ASN A 1 336 ? 10.848 -14.172 -26.920 1.00 84.44 336 ASN A O 1
ATOM 2732 N N . LEU A 1 337 ? 9.015 -14.716 -25.767 1.00 90.50 337 LEU A N 1
ATOM 2733 C CA . LEU A 1 337 ? 8.091 -14.103 -26.712 1.00 90.50 337 LEU A CA 1
ATOM 2734 C C . LEU A 1 337 ? 7.842 -12.660 -26.297 1.00 90.50 337 LEU A C 1
ATOM 2736 O O . LEU A 1 337 ? 7.215 -12.401 -25.269 1.00 90.50 337 LEU A O 1
ATOM 2740 N N . GLU A 1 338 ? 8.323 -11.732 -27.116 1.00 93.31 338 GLU A N 1
ATOM 2741 C CA . GLU A 1 338 ? 8.150 -10.304 -26.891 1.00 93.31 338 GLU A CA 1
ATOM 2742 C C . GLU A 1 338 ? 6.801 -9.795 -27.406 1.00 93.31 338 GLU A C 1
ATOM 2744 O O . GLU A 1 338 ? 6.319 -10.168 -28.479 1.00 93.31 338 GLU A O 1
ATOM 2749 N N . TYR A 1 339 ? 6.209 -8.889 -26.632 1.00 94.88 339 TYR A N 1
ATOM 2750 C CA . TYR A 1 339 ? 4.940 -8.242 -26.917 1.00 94.88 339 TYR A CA 1
ATOM 2751 C C . TYR A 1 339 ? 5.097 -6.712 -26.919 1.00 94.88 339 TYR A C 1
ATOM 2753 O O . TYR A 1 339 ? 5.814 -6.164 -26.073 1.00 94.88 339 TYR A O 1
ATOM 2761 N N . PRO A 1 340 ? 4.382 -5.992 -27.803 1.00 93.88 340 PRO A N 1
ATOM 2762 C CA . PRO A 1 340 ? 3.353 -6.497 -28.720 1.00 93.88 340 PRO A CA 1
ATOM 2763 C C . PRO A 1 340 ? 3.942 -7.333 -29.870 1.00 93.88 340 PRO A C 1
ATOM 2765 O O . PRO A 1 340 ? 4.984 -7.004 -30.417 1.00 93.88 340 PRO A O 1
ATOM 2768 N N . SER A 1 341 ? 3.272 -8.432 -30.230 1.00 86.31 341 SER A N 1
ATOM 2769 C CA . SER A 1 341 ? 3.764 -9.366 -31.253 1.00 86.31 341 SER A CA 1
ATOM 2770 C C . SER A 1 341 ? 3.329 -9.002 -32.679 1.00 86.31 341 SER A C 1
ATOM 2772 O O . SER A 1 341 ? 3.857 -9.558 -33.640 1.00 86.31 341 SER A O 1
ATOM 2774 N N . LYS A 1 342 ? 2.355 -8.090 -32.838 1.00 81.81 342 LYS A N 1
ATOM 2775 C CA . LYS A 1 342 ? 1.845 -7.601 -34.130 1.00 81.81 342 LYS A CA 1
ATOM 2776 C C . LYS A 1 342 ? 1.376 -6.146 -34.027 1.00 81.81 342 LYS A C 1
ATOM 2778 O O . LYS A 1 342 ? 0.793 -5.751 -33.019 1.00 81.81 342 LYS A O 1
ATOM 2783 N N . GLY A 1 343 ? 1.538 -5.391 -35.114 1.00 81.00 343 GLY A N 1
ATOM 2784 C CA . GLY A 1 343 ? 0.943 -4.065 -35.294 1.00 81.00 343 GLY A CA 1
ATOM 2785 C C . GLY A 1 343 ? 1.840 -2.922 -34.830 1.00 81.00 343 GLY A C 1
ATOM 2786 O O . GLY A 1 343 ? 2.542 -2.331 -35.644 1.00 81.00 343 GLY A O 1
ATOM 2787 N N . THR A 1 344 ? 1.785 -2.578 -33.544 1.00 87.00 344 THR A N 1
ATOM 2788 C CA . THR A 1 344 ? 2.530 -1.441 -32.981 1.00 87.00 344 THR A CA 1
ATOM 2789 C C . THR A 1 344 ? 3.894 -1.872 -32.453 1.00 87.00 344 THR A C 1
ATOM 2791 O O . THR A 1 344 ? 4.075 -3.024 -32.079 1.00 87.00 344 THR A O 1
ATOM 2794 N N . LEU A 1 345 ? 4.852 -0.943 -32.379 1.00 91.94 345 LEU A N 1
ATOM 2795 C CA . LEU A 1 345 ? 6.164 -1.215 -31.777 1.00 91.94 345 LEU A CA 1
ATOM 2796 C C . LEU A 1 345 ? 6.098 -1.297 -30.240 1.00 91.94 345 LEU A C 1
ATOM 2798 O O . LEU A 1 345 ? 6.862 -2.027 -29.614 1.00 91.94 345 LEU A O 1
ATOM 2802 N N . PHE A 1 346 ? 5.151 -0.575 -29.634 1.00 96.56 346 PHE A N 1
ATOM 2803 C CA . PHE A 1 346 ? 4.957 -0.507 -28.187 1.00 96.56 346 PHE A CA 1
ATOM 2804 C C . PHE A 1 346 ? 3.495 -0.714 -27.805 1.00 96.56 346 PHE A C 1
ATOM 2806 O O . PHE A 1 346 ? 2.576 -0.313 -28.529 1.00 96.56 346 PHE A O 1
ATOM 2813 N N . ASN A 1 347 ? 3.284 -1.279 -26.617 1.00 95.94 347 ASN A N 1
ATOM 2814 C CA . ASN A 1 347 ? 2.036 -1.096 -25.892 1.00 95.94 347 ASN A CA 1
ATOM 2815 C C . ASN A 1 347 ? 2.039 0.286 -25.219 1.00 95.94 347 ASN A C 1
ATOM 2817 O O . ASN A 1 347 ? 3.095 0.868 -24.954 1.00 95.94 347 ASN A O 1
ATOM 2821 N N . LYS A 1 348 ? 0.851 0.816 -24.913 1.00 94.06 348 LYS A N 1
ATOM 2822 C CA . LYS A 1 348 ? 0.704 2.140 -24.298 1.00 94.06 348 LYS A CA 1
ATOM 2823 C C . LYS A 1 348 ? -0.360 2.182 -23.214 1.00 94.06 348 LYS A C 1
ATOM 2825 O O . LYS A 1 348 ? -1.357 1.464 -23.283 1.00 94.06 348 LYS A O 1
ATOM 2830 N N . TYR A 1 349 ? -0.157 3.082 -22.262 1.00 89.12 349 TYR A N 1
ATOM 2831 C CA . TYR A 1 349 ? -1.199 3.576 -21.371 1.00 89.12 349 TYR A CA 1
ATOM 2832 C C . TYR A 1 349 ? -1.190 5.104 -21.447 1.00 89.12 349 TYR A C 1
ATOM 2834 O O . TYR A 1 349 ? -0.187 5.747 -21.145 1.00 89.12 349 TYR A O 1
ATOM 2842 N N . GLY A 1 350 ? -2.280 5.679 -21.958 1.00 89.75 350 GLY A N 1
ATOM 2843 C CA . GLY A 1 350 ? -2.330 7.103 -22.283 1.00 89.75 350 GLY A CA 1
ATOM 2844 C C . GLY A 1 350 ? -1.192 7.560 -23.209 1.00 89.75 350 GLY A C 1
ATOM 2845 O O . GLY A 1 350 ? -0.646 6.795 -24.017 1.00 89.75 350 GLY A O 1
ATOM 2846 N N . ASN A 1 351 ? -0.829 8.835 -23.084 1.00 91.50 351 ASN A N 1
ATOM 2847 C CA . ASN A 1 351 ? 0.238 9.447 -23.877 1.00 91.50 351 ASN A CA 1
ATOM 2848 C C . ASN A 1 351 ? 1.610 9.387 -23.205 1.00 91.50 351 ASN A C 1
ATOM 2850 O O . ASN A 1 351 ? 2.605 9.577 -23.896 1.00 91.50 351 ASN A O 1
ATOM 2854 N N . THR A 1 352 ? 1.657 9.057 -21.915 1.00 95.69 352 THR A N 1
ATOM 2855 C CA . THR A 1 352 ? 2.863 9.179 -21.097 1.00 95.69 352 THR A CA 1
ATOM 2856 C C . THR A 1 352 ? 3.628 7.876 -20.918 1.00 95.69 352 THR A C 1
ATOM 2858 O O . THR A 1 352 ? 4.824 7.919 -20.671 1.00 95.69 352 THR A O 1
ATOM 2861 N N . PHE A 1 353 ? 2.975 6.719 -21.075 1.00 96.56 353 PHE A N 1
ATOM 2862 C CA . PHE A 1 353 ? 3.565 5.410 -20.784 1.00 96.56 353 PHE A CA 1
ATOM 2863 C C . PHE A 1 353 ? 3.738 4.574 -22.055 1.00 96.56 353 PHE A C 1
ATOM 2865 O O . PHE A 1 353 ? 2.774 4.372 -22.815 1.00 96.56 353 PHE A O 1
ATOM 2872 N N . ARG A 1 354 ? 4.943 4.043 -22.285 1.00 97.81 354 ARG A N 1
ATOM 2873 C CA . ARG A 1 354 ? 5.240 3.096 -23.376 1.00 97.81 354 ARG A CA 1
ATOM 2874 C C . ARG A 1 354 ? 5.991 1.896 -22.835 1.00 97.81 354 ARG A C 1
ATOM 2876 O O . ARG A 1 354 ? 6.920 2.056 -22.053 1.00 97.81 354 ARG A O 1
ATOM 2883 N N . TYR A 1 355 ? 5.597 0.699 -23.261 1.00 97.81 355 TYR A N 1
ATOM 2884 C CA . TYR A 1 355 ? 6.210 -0.529 -22.767 1.00 97.81 355 TYR A CA 1
ATOM 2885 C C . TYR A 1 355 ? 6.224 -1.661 -23.783 1.00 97.81 355 TYR A C 1
ATOM 2887 O O . TYR A 1 355 ? 5.377 -1.747 -24.680 1.00 97.81 355 TYR A O 1
ATOM 2895 N N . ARG A 1 356 ? 7.167 -2.575 -23.568 1.00 97.31 356 ARG A N 1
ATOM 2896 C CA . ARG A 1 356 ? 7.185 -3.923 -24.142 1.00 97.31 356 ARG A CA 1
ATOM 2897 C C . ARG A 1 356 ? 7.249 -4.923 -23.004 1.00 97.31 356 ARG A C 1
ATOM 2899 O O . ARG A 1 356 ? 7.622 -4.565 -21.886 1.00 97.31 356 ARG A O 1
ATOM 2906 N N . TYR A 1 357 ? 6.848 -6.158 -23.263 1.00 96.19 357 TYR A N 1
ATOM 2907 C CA . TYR A 1 357 ? 6.876 -7.179 -22.226 1.00 96.19 357 TYR A CA 1
ATOM 2908 C C . TYR A 1 357 ? 7.129 -8.571 -22.771 1.00 96.19 357 TYR A C 1
ATOM 2910 O O . TYR A 1 357 ? 6.875 -8.852 -23.938 1.00 96.19 357 TYR A O 1
ATOM 2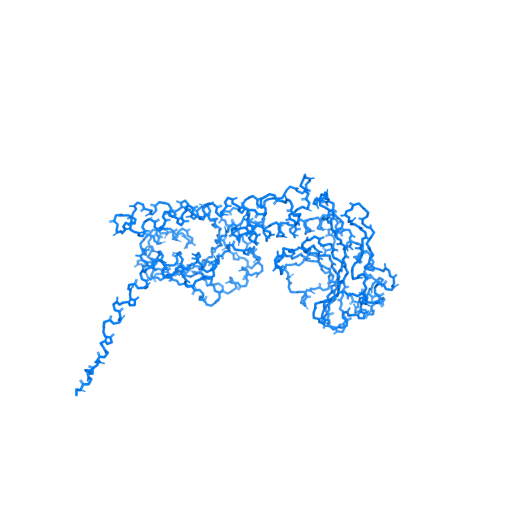918 N N . VAL A 1 358 ? 7.563 -9.442 -21.875 1.00 95.50 358 VAL A N 1
ATOM 2919 C CA . VAL A 1 358 ? 7.621 -10.895 -22.049 1.00 95.50 358 VAL A CA 1
ATOM 2920 C C . VAL A 1 358 ? 6.866 -11.550 -20.895 1.00 95.50 358 VAL A C 1
ATOM 2922 O O . VAL A 1 358 ? 6.583 -10.899 -19.883 1.00 95.50 358 VAL A O 1
ATOM 2925 N N . LYS A 1 359 ? 6.500 -12.827 -21.035 1.00 94.38 359 LYS A N 1
ATOM 2926 C CA . LYS A 1 359 ? 5.819 -13.547 -19.951 1.00 94.38 359 LYS A CA 1
ATOM 2927 C C . LYS A 1 359 ? 6.808 -14.297 -19.075 1.00 94.38 359 LYS A C 1
ATOM 2929 O O . LYS A 1 359 ? 7.659 -15.015 -19.595 1.00 94.38 359 LYS A O 1
ATOM 2934 N N . ILE A 1 360 ? 6.648 -14.152 -17.767 1.00 93.62 360 ILE A N 1
ATOM 2935 C CA . ILE A 1 360 ? 7.427 -14.827 -16.731 1.00 93.62 360 ILE A CA 1
ATOM 2936 C C . ILE A 1 360 ? 7.043 -16.312 -16.707 1.00 93.62 360 ILE A C 1
ATOM 2938 O O . ILE A 1 360 ? 5.858 -16.656 -16.757 1.00 93.62 360 ILE A O 1
ATOM 2942 N N . ASN A 1 361 ? 8.037 -17.196 -16.633 1.00 91.00 361 ASN A N 1
ATOM 2943 C CA . ASN A 1 361 ? 7.799 -18.626 -16.478 1.00 91.00 361 ASN A CA 1
ATOM 2944 C C . ASN A 1 361 ? 7.352 -18.923 -15.039 1.00 91.00 361 ASN A C 1
ATOM 2946 O O . ASN A 1 361 ? 7.896 -18.398 -14.073 1.00 91.00 361 ASN A O 1
ATOM 2950 N N . SER A 1 362 ? 6.378 -19.817 -14.861 1.00 84.56 362 SER A N 1
ATOM 2951 C CA . SER A 1 362 ? 5.809 -20.102 -13.533 1.00 84.56 362 SER A CA 1
ATOM 2952 C C . SER A 1 362 ? 6.771 -20.790 -12.557 1.00 84.56 362 SER A C 1
ATOM 2954 O O . SER A 1 362 ? 6.429 -20.964 -11.395 1.00 84.56 362 SER A O 1
ATOM 2956 N N . ASN A 1 363 ? 7.924 -21.263 -13.027 1.00 88.81 363 ASN A N 1
ATOM 2957 C CA . ASN A 1 363 ? 8.970 -21.884 -12.213 1.00 88.81 363 ASN A CA 1
ATOM 2958 C C . ASN A 1 363 ? 10.130 -20.926 -11.903 1.00 88.81 363 ASN A C 1
ATOM 2960 O O . ASN A 1 363 ? 11.100 -21.347 -11.280 1.00 88.81 363 ASN A O 1
ATOM 2964 N N . THR A 1 364 ? 10.064 -19.673 -12.353 1.00 91.94 364 THR A N 1
ATOM 2965 C CA . THR A 1 364 ? 11.107 -18.690 -12.071 1.00 91.94 364 THR A CA 1
ATOM 2966 C C . THR A 1 364 ? 11.098 -18.321 -10.594 1.00 91.94 364 THR A C 1
ATOM 2968 O O . THR A 1 364 ? 10.035 -18.035 -10.034 1.00 91.94 364 THR A O 1
ATOM 2971 N N . SER A 1 365 ? 12.274 -18.318 -9.962 1.00 93.69 365 SER A N 1
ATOM 2972 C CA . SER A 1 365 ? 12.382 -17.892 -8.568 1.00 93.69 365 SER A CA 1
ATOM 2973 C C . SER A 1 365 ? 12.205 -16.383 -8.440 1.00 93.69 365 SER A C 1
ATOM 2975 O O . SER A 1 365 ? 12.491 -15.611 -9.361 1.00 93.69 365 SER A O 1
ATOM 2977 N N . ILE A 1 366 ? 11.735 -15.939 -7.281 1.00 94.19 366 ILE A N 1
ATOM 2978 C CA . ILE A 1 366 ? 11.522 -14.508 -7.055 1.00 94.19 366 ILE A CA 1
ATOM 2979 C C . ILE A 1 366 ? 12.857 -13.765 -7.047 1.00 94.19 366 ILE A C 1
ATOM 2981 O O . ILE A 1 366 ? 12.961 -12.719 -7.691 1.00 94.19 366 ILE A O 1
ATOM 2985 N N . LYS A 1 367 ? 13.895 -14.337 -6.419 1.00 94.56 367 LYS A N 1
ATOM 2986 C CA . LYS A 1 367 ? 15.259 -13.797 -6.475 1.00 94.56 367 LYS A CA 1
ATOM 2987 C C . LYS A 1 367 ? 15.707 -13.512 -7.907 1.00 94.56 367 LYS A C 1
ATOM 2989 O O . LYS A 1 367 ? 16.174 -12.415 -8.182 1.00 94.56 367 LYS A O 1
ATOM 2994 N N . GLN A 1 368 ? 15.518 -14.462 -8.829 1.00 94.00 368 GLN A N 1
ATOM 2995 C CA . GLN A 1 368 ? 15.902 -14.274 -10.232 1.00 94.00 368 GLN A CA 1
ATOM 2996 C C . GLN A 1 368 ? 15.197 -13.070 -10.864 1.00 94.00 368 GLN A C 1
ATOM 2998 O O . GLN A 1 368 ? 15.827 -12.303 -11.587 1.00 94.00 368 GLN A O 1
ATOM 3003 N N . ILE A 1 369 ? 13.904 -12.886 -10.590 1.00 93.69 369 ILE A N 1
ATOM 3004 C CA . ILE A 1 369 ? 13.110 -11.782 -11.149 1.00 93.69 369 ILE A CA 1
ATOM 3005 C C . ILE A 1 369 ? 13.547 -10.432 -10.575 1.00 93.69 369 ILE A C 1
ATOM 3007 O O . ILE A 1 369 ? 13.703 -9.475 -11.337 1.00 93.69 369 ILE A O 1
ATOM 3011 N N . VAL A 1 370 ? 13.763 -10.359 -9.259 1.00 96.25 370 VAL A N 1
ATOM 3012 C CA . VAL A 1 370 ? 14.222 -9.142 -8.572 1.00 96.25 370 VAL A CA 1
ATOM 3013 C C . VAL A 1 370 ? 15.623 -8.754 -9.040 1.00 96.25 370 VAL A C 1
ATOM 3015 O O . VAL A 1 370 ? 15.809 -7.619 -9.482 1.00 96.25 370 VAL A O 1
ATOM 3018 N N . ASP A 1 371 ? 16.573 -9.695 -9.034 1.00 95.62 371 ASP A N 1
ATOM 3019 C CA . ASP A 1 371 ? 17.947 -9.462 -9.494 1.00 95.62 371 ASP A CA 1
ATOM 3020 C C . ASP A 1 371 ? 17.955 -8.951 -10.937 1.00 95.62 371 ASP A C 1
ATOM 3022 O O . ASP A 1 371 ? 18.571 -7.932 -11.238 1.00 95.62 371 ASP A O 1
ATOM 3026 N N . THR A 1 372 ? 17.196 -9.608 -11.816 1.00 95.62 372 THR A N 1
ATOM 3027 C CA . THR A 1 372 ? 17.111 -9.238 -13.233 1.00 95.62 372 THR A CA 1
ATOM 3028 C C . THR A 1 372 ? 16.556 -7.828 -13.421 1.00 95.62 372 THR A C 1
ATOM 3030 O O . THR A 1 372 ? 17.075 -7.056 -14.224 1.00 95.62 372 THR A O 1
ATOM 3033 N N . ALA A 1 373 ? 15.500 -7.456 -12.693 1.00 96.81 373 ALA A N 1
ATOM 3034 C CA . ALA A 1 373 ? 14.946 -6.107 -12.782 1.00 96.81 373 ALA A CA 1
ATOM 3035 C C . ALA A 1 373 ? 15.925 -5.039 -12.289 1.00 96.81 373 ALA A C 1
ATOM 3037 O O . ALA A 1 373 ? 16.047 -3.989 -12.921 1.00 96.81 373 ALA A O 1
ATOM 3038 N N . VAL A 1 374 ? 16.646 -5.318 -11.202 1.00 97.75 374 VAL A N 1
ATOM 3039 C CA . VAL A 1 374 ? 17.701 -4.433 -10.704 1.00 97.75 374 VAL A CA 1
ATOM 3040 C C . VAL A 1 374 ? 18.828 -4.310 -11.727 1.00 97.75 374 VAL A C 1
ATOM 3042 O O . VAL A 1 374 ? 19.260 -3.197 -12.007 1.00 97.75 374 VAL A O 1
ATOM 3045 N N . GLU A 1 375 ? 19.259 -5.403 -12.357 1.00 96.31 375 GLU A N 1
ATOM 3046 C CA . GLU A 1 375 ? 20.306 -5.382 -13.388 1.00 96.31 375 GLU A CA 1
ATOM 3047 C C . GLU A 1 375 ? 19.962 -4.482 -14.581 1.00 96.31 375 GLU A C 1
ATOM 3049 O O . GLU A 1 375 ? 20.836 -3.774 -15.083 1.00 96.31 375 GLU A O 1
ATOM 3054 N N . TYR A 1 376 ? 18.695 -4.427 -14.995 1.00 97.06 376 TYR A N 1
ATOM 3055 C CA . TYR A 1 376 ? 18.249 -3.475 -16.016 1.00 97.06 376 TYR A CA 1
ATOM 3056 C C . TYR A 1 376 ? 18.425 -2.019 -15.584 1.00 97.06 376 TYR A C 1
ATOM 3058 O O . TYR A 1 376 ? 18.900 -1.197 -16.368 1.00 97.06 376 TYR A O 1
ATOM 3066 N N . ILE A 1 377 ? 18.063 -1.686 -14.345 1.00 97.75 377 ILE A N 1
ATOM 3067 C CA . ILE A 1 377 ? 18.228 -0.321 -13.830 1.00 97.75 377 ILE A CA 1
ATOM 3068 C C . ILE A 1 377 ? 19.709 0.017 -13.649 1.00 97.75 377 ILE A C 1
ATOM 3070 O O . ILE A 1 377 ? 20.132 1.109 -14.016 1.00 97.75 377 ILE A O 1
ATOM 3074 N N . VAL A 1 378 ? 20.518 -0.931 -13.171 1.00 97.25 378 VAL A N 1
ATOM 3075 C CA . VAL A 1 378 ? 21.982 -0.798 -13.090 1.00 97.25 378 VAL A CA 1
ATOM 3076 C C . VAL A 1 378 ? 22.572 -0.523 -14.471 1.00 97.25 378 VAL A C 1
ATOM 3078 O O . VAL A 1 378 ? 23.417 0.357 -14.616 1.00 97.25 378 VAL A O 1
ATOM 3081 N N . HIS A 1 379 ? 22.119 -1.243 -15.499 1.00 95.56 379 HIS A N 1
ATOM 3082 C CA . HIS A 1 379 ? 22.554 -1.006 -16.870 1.00 95.56 379 HIS A CA 1
ATOM 3083 C C . HIS A 1 379 ? 22.173 0.401 -17.349 1.00 95.56 379 HIS A C 1
ATOM 3085 O O . HIS A 1 379 ? 23.024 1.098 -17.899 1.00 95.56 379 HIS A O 1
ATOM 3091 N N . ALA A 1 380 ? 20.940 0.853 -17.101 1.00 95.06 380 ALA A N 1
ATOM 3092 C CA . ALA A 1 380 ? 20.518 2.211 -17.452 1.00 95.06 380 ALA A CA 1
ATOM 3093 C C . ALA A 1 380 ? 21.342 3.286 -16.721 1.00 95.06 380 ALA A C 1
ATOM 3095 O O . ALA A 1 380 ? 21.736 4.273 -17.335 1.00 95.06 380 ALA A O 1
ATOM 3096 N N . TYR A 1 381 ? 21.644 3.077 -15.438 1.00 95.94 381 TYR A N 1
ATOM 3097 C CA . TYR A 1 381 ? 22.477 3.979 -14.644 1.00 95.94 381 TYR A CA 1
ATOM 3098 C C . TYR A 1 381 ? 23.920 4.047 -15.160 1.00 95.94 381 TYR A C 1
ATOM 3100 O O . TYR A 1 381 ? 24.444 5.130 -15.401 1.00 95.94 381 TYR A O 1
ATOM 3108 N N . ASN A 1 382 ? 24.552 2.900 -15.418 1.00 95.06 382 ASN A N 1
ATOM 3109 C CA . ASN A 1 382 ? 25.934 2.857 -15.906 1.00 95.06 382 ASN A CA 1
ATOM 3110 C C . ASN A 1 382 ? 26.096 3.496 -17.296 1.00 95.06 382 ASN A C 1
ATOM 3112 O O . ASN A 1 382 ? 27.175 3.982 -17.620 1.00 95.06 382 ASN A O 1
ATOM 3116 N N . ASN A 1 383 ? 25.033 3.507 -18.104 1.00 93.88 383 ASN A N 1
ATOM 3117 C CA . ASN A 1 383 ? 25.012 4.113 -19.439 1.00 93.88 383 ASN A CA 1
ATOM 3118 C C . ASN A 1 383 ? 24.259 5.457 -19.463 1.00 93.88 383 ASN A C 1
ATOM 3120 O O . ASN A 1 383 ? 23.902 5.951 -20.534 1.00 93.88 383 ASN A O 1
ATOM 3124 N N . GLN A 1 384 ? 24.010 6.064 -18.296 1.00 92.88 384 GLN A N 1
ATOM 3125 C CA . GLN A 1 384 ? 23.185 7.264 -18.158 1.00 92.88 384 GLN A CA 1
ATOM 3126 C C . GLN A 1 384 ? 23.667 8.407 -19.058 1.00 92.88 384 GLN A C 1
ATOM 3128 O O . GLN A 1 384 ? 22.851 9.006 -19.753 1.00 92.88 384 GLN A O 1
ATOM 3133 N N . SER A 1 385 ? 24.970 8.702 -19.083 1.00 91.69 385 SER A N 1
ATOM 3134 C CA . SER A 1 385 ? 25.511 9.803 -19.891 1.00 91.69 385 SER A CA 1
ATOM 3135 C C . SER A 1 385 ? 25.279 9.590 -21.389 1.00 91.69 385 SER A C 1
ATOM 3137 O O . SER A 1 385 ? 24.917 10.526 -22.097 1.00 91.69 385 SER A O 1
ATOM 3139 N N . GLU A 1 386 ? 25.423 8.358 -21.882 1.00 92.75 386 GLU A N 1
ATOM 3140 C CA . GLU A 1 386 ? 25.148 8.042 -23.287 1.00 92.75 386 GLU A CA 1
ATOM 3141 C C . GLU A 1 386 ? 23.659 8.174 -23.611 1.00 92.75 386 GLU A C 1
ATOM 3143 O O . GLU A 1 386 ? 23.297 8.751 -24.639 1.00 92.75 386 GLU A O 1
ATOM 3148 N N . ILE A 1 387 ? 22.795 7.681 -22.718 1.00 93.00 387 ILE A N 1
ATOM 3149 C CA . ILE A 1 387 ? 21.340 7.814 -22.842 1.00 93.00 387 ILE A CA 1
ATOM 3150 C C . ILE A 1 387 ? 20.948 9.297 -22.864 1.00 93.00 387 ILE A C 1
ATOM 3152 O O . ILE A 1 387 ? 20.181 9.717 -23.732 1.00 93.00 387 ILE A O 1
ATOM 3156 N N . GLN A 1 388 ? 21.507 10.106 -21.962 1.00 92.38 388 GLN A N 1
ATOM 3157 C CA . GLN A 1 388 ? 21.259 11.545 -21.882 1.00 92.38 388 GLN A CA 1
ATOM 3158 C C . GLN A 1 388 ? 21.666 12.268 -23.167 1.00 92.38 388 GLN A C 1
ATOM 3160 O O . GLN A 1 388 ? 20.867 13.025 -23.718 1.00 92.38 388 GLN A O 1
ATOM 3165 N N . VAL A 1 389 ? 22.861 11.988 -23.693 1.00 91.94 389 VAL A N 1
ATOM 3166 C CA . VAL A 1 389 ? 23.344 12.579 -24.951 1.00 91.94 389 VAL A CA 1
ATOM 3167 C C . VAL A 1 389 ? 22.445 12.188 -26.126 1.00 91.94 389 VAL A C 1
ATOM 3169 O O . VAL A 1 389 ? 22.026 13.054 -26.893 1.00 91.94 389 VAL A O 1
ATOM 3172 N N . LYS A 1 390 ? 22.096 10.903 -26.257 1.00 90.62 390 LYS A N 1
ATOM 3173 C CA . LYS A 1 390 ? 21.238 10.403 -27.349 1.00 90.62 390 LYS A CA 1
ATOM 3174 C C . LYS A 1 390 ? 19.831 10.998 -27.310 1.00 90.62 390 LYS A C 1
ATOM 3176 O O . LYS A 1 390 ? 19.226 11.236 -28.358 1.00 90.62 390 LYS A O 1
ATOM 3181 N N . LEU A 1 391 ? 19.296 11.216 -26.112 1.00 90.31 391 LEU A N 1
ATOM 3182 C CA . LEU A 1 391 ? 17.971 11.797 -25.920 1.00 90.31 391 LEU A CA 1
ATOM 3183 C C . LEU A 1 391 ? 17.978 13.335 -25.927 1.00 90.31 391 LEU A C 1
ATOM 3185 O O . LEU A 1 391 ? 16.902 13.926 -26.017 1.00 90.31 391 LEU A O 1
ATOM 3189 N N . GLY A 1 392 ? 19.153 13.972 -25.891 1.00 88.06 392 GLY A N 1
ATOM 3190 C CA . GLY A 1 392 ? 19.287 15.427 -25.803 1.00 88.06 392 GLY A CA 1
ATOM 3191 C C . GLY A 1 392 ? 18.750 15.973 -24.481 1.00 88.06 392 GLY A C 1
ATOM 3192 O O . GLY A 1 392 ? 17.993 16.943 -24.491 1.00 88.06 392 GLY A O 1
ATOM 3193 N N . LEU A 1 393 ? 19.068 15.297 -23.374 1.00 86.62 393 LEU A N 1
ATOM 3194 C CA . LEU A 1 393 ? 18.613 15.677 -22.035 1.00 86.62 393 LEU A CA 1
ATOM 3195 C C . LEU A 1 393 ? 19.455 16.815 -21.472 1.00 86.62 393 LEU A C 1
ATOM 3197 O O . LEU A 1 393 ? 20.635 16.953 -21.802 1.00 86.62 393 LEU A O 1
ATOM 3201 N N . ASP A 1 394 ? 18.839 17.595 -20.590 1.00 76.12 394 ASP A N 1
ATOM 3202 C CA . ASP A 1 394 ? 19.546 18.626 -19.842 1.00 76.12 394 ASP A CA 1
ATOM 3203 C C . ASP A 1 394 ? 20.626 17.959 -18.956 1.00 76.12 394 ASP A C 1
ATOM 3205 O O . ASP A 1 394 ? 20.348 16.911 -18.354 1.00 76.12 394 ASP A O 1
ATOM 3209 N N . PRO A 1 395 ? 21.857 18.508 -18.877 1.00 64.19 395 PRO A N 1
ATOM 3210 C CA . PRO A 1 395 ? 22.878 17.992 -17.969 1.00 64.19 395 PRO A CA 1
ATOM 3211 C C . PRO A 1 395 ? 22.365 18.049 -16.524 1.00 64.19 395 PRO A C 1
ATOM 3213 O O . PRO A 1 395 ? 21.762 19.052 -16.138 1.00 64.19 395 PRO A O 1
ATOM 3216 N N . MET A 1 396 ? 22.588 16.977 -15.754 1.00 60.22 396 MET A N 1
ATOM 3217 C CA . MET A 1 396 ? 22.241 16.933 -14.325 1.00 60.22 396 MET A CA 1
ATOM 3218 C C . MET A 1 396 ? 23.157 17.801 -13.473 1.00 60.22 396 MET A C 1
ATOM 3220 O O . MET A 1 396 ? 24.377 17.824 -13.759 1.00 60.22 396 MET A O 1
#

Foldseek 3Di:
DDDDPPPPPPVVVVVVVVVLLLDLVNLQVVDDPQLNVLSNLQSVCVVVQVLVLVPPLVFQDPDSPFKTFPHKDACDVHFGIKTWIAGPVGDIAIEGEHEALQADDQLVVVVVVCVPPDPRYTYEYEYLDDDPQDDDQWDAHPVRHIYGYDHLLNVLVSLLVCLVVVCVVPVVSSVVSPVVSVVSNVSSVLLVVLDDDLVPDFPALLPPPPPVLVVCVVVPNSSRSQQSNQSVLQVLLVVLLCVVCVPQAEDSDPPQFPDDARYKHKDWDDDPNWIKIKIWHQLFDDVSGTKIWIWMDTRQKTKTKIFTPACRVVLVVLCVVVVLDDDCPQPPQFPPDKPPPDDDPFDDDPRTMTIMITGGDRGHRNNSSSNVRSVSVVSCSVCSVVSCVSVVGDDD

Organism: NCBI:txid59843

pLDDT: mean 88.11, std 11.45, range [39.41, 98.25]